Protein 1STM (pdb70)

Organism: Satellite panicum mosaic virus (NCBI:txid154834)

Nearest PDB structures (foldseek):
  5cw0-assembly1_A  TM=9.467E-01  e=2.903E-23  Panicum mosaic satellite virus
  7epp-assembly1_a  TM=4.618E-01  e=1.086E-03  Alfalfa mosaic virus (strain 425 / isolate Madison)
  7vrp-assembly1_K-4  TM=3.902E-01  e=2.555E-04  Infectious bursal disease virus
  7oln-assembly1_AAA  TM=3.756E-01  e=1.855E-03  Burkholderia cenocepacia J2315
  5xs7-assembly1_C  TM=3.895E-01  e=7.474E-03  Coxsackievirus A6

Secondary structure (DSSP, 8-state):
--PPEEEEEEEEE---TT-EEEEEGGGSHHHHHS-S--EEEEEEEEEEEESS-EEEEEEE--TT-SS-SEE---EEE-SS-EEEEE---TTS-PPBPTT--TT-EEEEEEEE-SSTTPPPPSEEEEEEEEEEEPPP-PPP-/--PPEEEEEEEEE---TT-EEEEEGGGSHHHHHS-S--EEEEEEEEEEEESS-EEEEEEE--TT-SS-SEE---EEE-SS-EEEEE---TTS-PPBPTT--TT-EEEEEEEE-SSTTPPPPSEEEEEEEEEEEPPP-PPP-/--PPEEEEEEEEE---TT-EEEEEGGGSHHHHHS-S--EEEEEEEEEEEESS-EEEEEEE--TT-SS-SEE---EEE-SS-EEEEE---TTS-PPBPTT--TT-EEEEEEEE-SSTTPPPPSEEEEEEEEEEEPPP-PPP-/--PPEEEEEEEEE---TT-EEEEEGGGSHHHHHS-S--EEEEEEEEEEEESS-EEEEEEE--TT-SS-SEE---EEE-SS-EEEEE---TTS-PPBPTT--TT-EEEEEEEE-SSTTPPPPSEEEEEEEEEEEPPP-PPP-/--PPEEEEEEEEE---TT-EEEEEGGGSHHHHHS-S--EEEEEEEEEEEESS-EEEEEEE--TT-SS-SEE---EEE-SS-EEEEE---TTS-PPBPTT--TT-EEEEEEEE-SSTTPPPPSEEEEEEEEEEEPPP-PPP-

Radius of gyration: 30.86 Å; Cα contacts (8 Å, |Δi|>4): 1910; chains: 5; bounding box: 111×91×67 Å

Sequence (705 aa):
AAATSLVYDTCYVTLTERATTSFQRQSFPTLKGMGDRAFQVVAFTIQGVSAAPLMYNARLYNPGDTDSVHATGVQLMGTVPRTVRLTPRVGQNNWFFGNTEEAETILAIDGLVSTKGANAPSNTVIVTGCFRLAPSELQSSAAATSLVYDTCYVTLTERATTSFQRQSFPTLKGMGDRAFQVVAFTIQGVSAAPLMYNARLYNPGDTDSVHATGVQLMGTVPRTVRLTPRVGQNNWFFGNTEEAETILAIDGLVSTKGANAPSNTVIVTGCFRLAPSELQSSAAATSLVYDTCYVTLTERATTSFQRQSFPTLKGMGDRAFQVVAFTIQGVSAAPLMYNARLYNPGDTDSVHATGVQLMGTVPRTVRLTPRVGQNNWFFGNTEEAETILAIDGLVSTKGANAPSNTVIVTGCFRLAPSELQSSAAATSLVYDTCYVTLTERATTSFQRQSFPTLKGMGDRAFQVVAFTIQGVSAAPLMYNARLYNPGDTDSVHATGVQLMGTVPRTVRLTPRVGQNNWFFGNTEEAETILAIDGLVSTKGANAPSNTVIVTGCFRLAPSELQSSAAATSLVYDTCYVTLTERATTSFQRQSFPTLKGMGDRAFQVVAFTIQGVSAAPLMYNARLYNPGDTDSVHATGVQLMGTVPRTVRLTPRVGQNNWFFGNTEEAETILAIDGLVSTKGANAPSNTVIVTGCFRLAPSELQSS

Solvent-accessible surface area: 32705 Å² total; per-residue (Å²): 165,65,86,83,40,97,31,144,7,56,29,79,29,40,3,69,33,147,40,80,31,56,2,44,10,77,29,0,86,55,0,111,68,37,42,34,52,23,0,17,5,38,16,1,27,0,27,2,1,1,48,27,14,1,0,6,27,0,37,0,21,11,37,62,66,143,92,29,63,49,41,28,29,28,30,3,3,2,19,38,19,89,67,28,161,4,79,13,188,143,46,31,40,86,97,2,140,9,108,7,112,71,53,33,39,0,0,2,0,27,4,38,23,24,67,210,58,34,113,24,31,68,2,4,0,5,0,34,0,11,0,86,5,21,70,48,111,156,157,110,174,164,65,87,85,40,98,32,143,7,56,28,79,30,39,3,70,32,147,41,81,30,56,2,43,9,75,29,0,86,55,0,111,66,37,42,34,53,23,0,17,5,37,16,1,29,0,27,3,1,1,46,26,14,1,0,5,27,0,37,0,21,11,35,63,66,140,93,29,62,49,41,27,30,29,30,3,2,2,19,36,20,89,66,27,159,5,78,12,186,143,47,30,41,85,99,2,140,9,109,7,112,70,52,33,37,0,0,1,0,28,4,37,23,24,68,209,58,33,116,24,31,69,2,4,0,5,0,34,0,11,0,87,6,21,70,49,114,154,156,109,174,164,66,89,84,38,98,31,142,7,56,28,81,30,40,3,70,32,146,40,79,31,54,2,43,9,76,30,0,87,56,0,112,67,37,41,35,52,24,0,17,5,37,17,1,28,0,26,3,1,1,48,27,13,1,0,6,27,0,36,1,22,11,37,62,67,142,91,30,63,49,42,27,30,29,28,3,2,2,17,37,19,89,68,26,160,4,76,13,189,143,47,30,42,85,98,2,139,8,110,7,114,69,51,34,37,0,0,2,0,26,4,38,23,25,67,210,57,33,115,23,31,67,2,4,0,6,0,33,0,10,0,85,6,21,70,48,110,154,157,109,172,164,64,87,83,40,99,32,142,7,56,28,79,30,41,4,68,32,149,41,80,30,55,2,44,10,75,29,0,85,56,0,111,68,37,42,35,53,23,0,16,5,38,17,1,28,0,27,2,2,1,48,26,14,1,0,6,26,0,36,1,22,11,37,63,66,143,92,29,62,49,41,27,29,29,29,3,3,2,16,36,19,87,66,27,161,5,78,12,188,144,48,30,40,84,96,2,137,9,108,7,113,69,52,33,37,0,0,2,0,28,4,38,24,24,68,212,57,33,114,23,32,68,2,4,0,5,0,33,0,10,0,88,5,20,68,48,112,155,155,110,173,162,66,88,83,40,97,32,143,7,56,28,80,31,39,3,69,32,147,42,80,30,54,2,43,9,75,29,0,86,56,0,111,67,37,42,35,53,23,0,16,6,37,17,1,29,0,27,3,1,1,48,26,13,1,0,5,27,0,36,0,21,12,36,63,66,142,93,30,63,49,41,27,30,30,29,3,2,2,19,36,19,88,68,28,158,5,77,13,187,142,48,31,42,84,99,2,138,8,109,7,116,69,52,34,36,0,0,2,0,28,4,37,22,25,66,211,58,33,114,23,30,67,2,4,0,5,0,34,0,10,0,87,6,21,68,50,112,156,158,109,172

Foldseek 3Di:
DWDKDKDKFKAKDWAKAADKDFCFLLRGVCSNPVAFWKKKFAKKKKKKAADDWKKKKKFFAAWPDPGGDFIQPIDIHYHDIDIDMTGDDPPSIHMDGRPPDRGTGGMMMGIHDDDPPDIGGTMMMMMMTMMIITDGPDDDD/DWDKDKDKFKAKDWAKAADKDFCFLLRGVCSNPVAFWKKKFAKKKKKKAADDWKKKKKFFAAWPDPGGDFIQPIDIHYHDIDIDMTGDDPPSIHMDGRPPDRGTGGMMMGIHDDDPPDIGGTMMMMMMTMMIITDGPDDDD/DWDKDKDKFKAKDWAKAADKDFCFLLRGVCSNPVAFWKKKFAKKKKKKAADDWKKKKKFFAAWPDPGGDFIQPIDIHYHDIDIDMTGDDPPSIHMDGRPPDRGTGGMMMGIHDDDPPDIGGTMMMMMMTMMIITDGPDDDD/DWDKDKDKFKAKDWAKAADKDFCFLLRGVCSNPVAFWKKKFAKKKKKKAADDWKKKKKFFAAWPDPGGDFIQPIDIHYHDIDIDMTGDDPPSIHMDGRPPDRGTGGMMMGIHDDDPPDIGGTMMMMMMTMMIITDGPDDDD/DWDKDKDKFKAKDWAKAADKDFCFLLRGVCSNPVAFWKKKFAKKKKKKAADDWKKKKKFFAAWPDPGGDFIQPIDIHYHDIDIDMTGDDPPSIHMDGRPPDRGTGGMMMGIHDDDPPDIGGTMMMMMMTMMIITDGPDDDD

InterPro domains:
  IPR010392 Satellite virus coat [PF06184] (5-157)
  IPR037164 Satellite virus coat domain superfamily [SSF88650] (18-156)

CATH classification: 2.60.120.220

B-factor: mean 15.79, std 9.89, range [5.7, 74.75]

Structure (mmCIF, N/CA/C/O backbone):
data_1STM
#
_entry.id   1STM
#
_cell.length_a   183.000
_cell.length_b   183.000
_cell.length_c   183.000
_cell.angle_alpha   90.00
_cell.angle_beta   90.00
_cell.angle_gamma   90.00
#
_symmetry.space_group_name_H-M   'P 42 3 2'
#
loop_
_entity.id
_entity.type
_entity.pdbx_description
1 polymer 'SATELLITE PANICUM MOSAIC VIRUS'
2 water water
#
loop_
_atom_site.group_PDB
_atom_site.id
_atom_site.type_symbol
_atom_site.label_atom_id
_atom_site.label_alt_id
_atom_site.label_comp_id
_atom_site.label_asym_id
_atom_site.label_entity_id
_atom_site.label_seq_id
_atom_site.pdbx_PDB_ins_code
_atom_site.Cartn_x
_atom_site.Cartn_y
_atom_site.Cartn_z
_atom_site.occupancy
_atom_site.B_iso_or_equiv
_atom_site.auth_seq_id
_atom_site.auth_comp_id
_atom_site.auth_asym_id
_atom_site.auth_atom_id
_atom_site.pdbx_PDB_model_num
ATOM 1 N N . ALA A 1 17 ? 20.905 51.889 13.339 1.00 44.54 17 ALA A N 1
ATOM 2 C CA . ALA A 1 17 ? 20.029 52.063 14.445 1.00 34.94 17 ALA A CA 1
ATOM 3 C C . ALA A 1 17 ? 20.431 52.907 15.645 1.00 54.45 17 ALA A C 1
ATOM 4 O O . ALA A 1 17 ? 21.522 53.404 15.755 1.00 45.67 17 ALA A O 1
ATOM 6 N N . ALA A 1 18 ? 19.436 53.015 16.510 1.00 35.79 18 ALA A N 1
ATOM 7 C CA . ALA A 1 18 ? 19.509 53.646 17.831 1.00 40.33 18 ALA A CA 1
ATOM 8 C C . ALA A 1 18 ? 19.131 52.418 18.666 1.00 43.08 18 ALA A C 1
ATOM 9 O O . ALA A 1 18 ? 18.141 51.717 18.352 1.00 49.61 18 ALA A O 1
ATOM 11 N N . ALA A 1 19 ? 19.896 52.119 19.701 1.00 42.59 19 ALA A N 1
ATOM 12 C CA . ALA A 1 19 ? 19.547 50.970 20.511 1.00 41.56 19 ALA A CA 1
ATOM 13 C C . ALA A 1 19 ? 18.754 51.553 21.681 1.00 38.82 19 ALA A C 1
ATOM 14 O O . ALA A 1 19 ? 19.158 52.588 22.264 1.00 37.13 19 ALA A O 1
ATOM 16 N N . THR A 1 20 ? 17.538 51.046 21.883 1.00 35.90 20 THR A N 1
ATOM 17 C CA . THR A 1 20 ? 16.781 51.481 23.041 1.00 31.61 20 THR A CA 1
ATOM 18 C C . THR A 1 20 ? 17.242 50.593 24.210 1.00 26.42 20 THR A C 1
ATOM 19 O O . THR A 1 20 ? 17.551 49.410 24.041 1.00 25.07 20 THR A O 1
ATOM 23 N N . SER A 1 21 ? 17.383 51.206 25.373 1.00 21.74 21 SER A N 1
ATOM 24 C CA . SER A 1 21 ? 17.821 50.527 26.578 1.00 17.92 21 SER A CA 1
ATOM 25 C C . SER A 1 21 ? 16.610 50.180 27.434 1.00 16.98 21 SER A C 1
ATOM 26 O O . SER A 1 21 ? 15.538 50.757 27.268 1.00 14.20 21 SER A O 1
ATOM 29 N N . LEU A 1 22 ? 16.784 49.237 28.349 1.00 16.48 22 LEU A N 1
ATOM 30 C CA . LEU A 1 22 ? 15.707 48.818 29.230 1.00 16.28 22 LEU A CA 1
ATOM 31 C C . LEU A 1 22 ? 16.306 48.814 30.628 1.00 15.57 22 LEU A C 1
ATOM 32 O O . LEU A 1 22 ? 17.249 48.084 30.907 1.00 16.64 22 LEU A O 1
ATOM 37 N N . VAL A 1 23 ? 15.779 49.668 31.490 1.00 13.05 23 VAL A N 1
ATOM 38 C CA . VAL A 1 23 ? 16.286 49.812 32.841 1.00 14.12 23 VAL A CA 1
ATOM 39 C C . VAL A 1 23 ? 15.208 49.602 33.894 1.00 13.14 23 VAL A C 1
ATOM 40 O O . VAL A 1 23 ? 14.067 50.005 33.709 1.00 12.18 23 VAL A O 1
ATOM 44 N N . TYR A 1 24 ? 15.578 48.938 34.984 1.00 13.25 24 TYR A N 1
ATOM 45 C CA . TYR A 1 24 ? 14.682 48.715 36.122 1.00 13.16 24 TYR A CA 1
ATOM 46 C C . TYR A 1 24 ? 15.186 49.624 37.250 1.00 12.10 24 TYR A C 1
ATOM 47 O O . TYR A 1 24 ? 16.377 49.635 37.570 1.00 13.29 24 TYR A O 1
ATOM 56 N N . ASP A 1 25 ? 14.295 50.409 37.829 1.00 11.20 25 ASP A N 1
ATOM 57 C CA . ASP A 1 25 ? 14.668 51.307 38.906 1.00 10.90 25 ASP A CA 1
ATOM 58 C C . ASP A 1 25 ? 13.708 51.079 40.057 1.00 11.59 25 ASP A C 1
ATOM 59 O O . ASP A 1 25 ? 12.510 50.894 39.830 1.00 11.73 25 ASP A O 1
ATOM 64 N N . THR A 1 26 ? 14.216 51.059 41.284 1.00 12.24 26 THR A N 1
ATOM 65 C CA . THR A 1 26 ? 13.328 50.861 42.409 1.00 13.33 26 THR A CA 1
ATOM 66 C C . THR A 1 26 ? 13.392 51.925 43.495 1.00 12.73 26 THR A C 1
ATOM 67 O O . THR A 1 26 ? 14.409 52.600 43.675 1.00 11.76 26 THR A O 1
ATOM 71 N N . CYS A 1 27 ? 12.240 52.143 44.121 1.00 11.46 27 CYS A N 1
ATOM 72 C CA . CYS A 1 27 ? 12.066 53.126 45.178 1.00 13.61 27 CYS A CA 1
ATOM 73 C C . CYS A 1 27 ? 11.099 52.487 46.179 1.00 13.42 27 CYS A C 1
ATOM 74 O O . CYS A 1 27 ? 10.334 51.603 45.806 1.00 15.36 27 CYS A O 1
ATOM 77 N N . TYR A 1 28 ? 11.149 52.888 47.444 1.00 11.70 28 TYR A N 1
ATOM 78 C CA . TYR A 1 28 ? 10.232 52.337 48.448 1.00 11.94 28 TYR A CA 1
ATOM 79 C C . TYR A 1 28 ? 9.659 53.491 49.266 1.00 12.55 28 TYR A C 1
ATOM 80 O O . TYR A 1 28 ? 10.236 54.578 49.280 1.00 13.15 28 TYR A O 1
ATOM 89 N N . VAL A 1 29 ? 8.532 53.268 49.935 1.00 11.66 29 VAL A N 1
ATOM 90 C CA . VAL A 1 29 ? 7.914 54.297 50.773 1.00 12.47 29 VAL A CA 1
ATOM 91 C C . VAL A 1 29 ? 6.992 53.677 51.805 1.00 10.26 29 VAL A C 1
ATOM 92 O O . VAL A 1 29 ? 6.653 52.501 51.725 1.00 10.05 29 VAL A O 1
ATOM 96 N N . THR A 1 30 ? 6.618 54.486 52.788 1.00 10.03 30 THR A N 1
ATOM 97 C CA . THR A 1 30 ? 5.639 54.107 53.800 1.00 10.04 30 THR A CA 1
ATOM 98 C C . THR A 1 30 ? 4.436 54.964 53.391 1.00 10.33 30 THR A C 1
ATOM 99 O O . THR A 1 30 ? 4.588 56.170 53.179 1.00 11.75 30 THR A O 1
ATOM 103 N N . LEU A 1 31 ? 3.271 54.353 53.210 1.00 8.66 31 LEU A N 1
ATOM 104 C CA . LEU A 1 31 ? 2.083 55.111 52.841 1.00 10.01 31 LEU A CA 1
ATOM 105 C C . LEU A 1 31 ? 1.451 55.772 54.068 1.00 12.12 31 LEU A C 1
ATOM 106 O O . LEU A 1 31 ? 1.559 55.261 55.191 1.00 10.32 31 LEU A O 1
ATOM 111 N N . THR A 1 32 ? 0.786 56.902 53.836 1.00 12.68 32 THR A N 1
ATOM 112 C CA . THR A 1 32 ? 0.100 57.648 54.883 1.00 15.37 32 THR A CA 1
ATOM 113 C C . THR A 1 32 ? -1.380 57.681 54.498 1.00 14.26 32 THR A C 1
ATOM 114 O O . THR A 1 32 ? -1.708 57.874 53.330 1.00 13.05 32 THR A O 1
ATOM 118 N N . GLU A 1 33 ? -2.25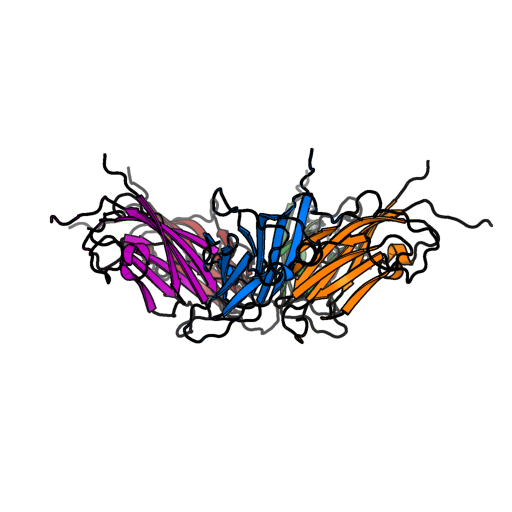3 57.551 55.496 1.00 15.87 33 GLU A N 1
ATOM 119 C CA . GLU A 1 33 ? -3.704 57.490 55.312 1.00 19.34 33 GLU A CA 1
ATOM 120 C C . GLU A 1 33 ? -4.514 58.377 54.383 1.00 22.98 33 GLU A C 1
ATOM 121 O O . GLU A 1 33 ? -5.370 57.864 53.682 1.00 35.24 33 GLU A O 1
ATOM 127 N N . ARG A 1 34 ? -4.367 59.678 54.374 1.00 21.05 34 ARG A N 1
ATOM 128 C CA . ARG A 1 34 ? -5.250 60.387 53.424 1.00 18.82 34 ARG A CA 1
ATOM 129 C C . ARG A 1 34 ? -4.346 61.223 52.583 1.00 17.32 34 ARG A C 1
ATOM 130 O O . ARG A 1 34 ? -4.563 62.419 52.409 1.00 19.16 34 ARG A O 1
ATOM 138 N N . ALA A 1 35 ? -3.312 60.583 52.068 1.00 15.86 35 ALA A N 1
ATOM 139 C CA . ALA A 1 35 ? -2.312 61.294 51.314 1.00 14.53 35 ALA A CA 1
ATOM 140 C C . ALA A 1 35 ? -1.852 60.487 50.134 1.00 13.50 35 ALA A C 1
ATOM 141 O O . ALA A 1 35 ? -2.025 59.272 50.089 1.00 13.56 35 ALA A O 1
ATOM 143 N N . THR A 1 36 ? -1.290 61.172 49.155 1.00 13.90 36 THR A N 1
ATOM 144 C CA . THR A 1 36 ? -0.770 60.473 48.010 1.00 15.10 36 THR A CA 1
ATOM 145 C C . THR A 1 36 ? 0.712 60.758 47.909 1.00 13.74 36 THR A C 1
ATOM 146 O O . THR A 1 36 ? 1.160 61.866 48.193 1.00 13.32 36 THR A O 1
ATOM 150 N N . THR A 1 37 ? 1.493 59.708 47.701 1.00 13.82 37 THR A N 1
ATOM 151 C CA . THR A 1 37 ? 2.916 59.916 47.552 1.00 14.96 37 THR A CA 1
ATOM 152 C C . THR A 1 37 ? 3.248 59.834 46.065 1.00 13.77 37 THR A C 1
ATOM 153 O O . THR A 1 37 ? 2.750 58.955 45.343 1.00 12.45 37 THR A O 1
ATOM 157 N N . SER A 1 38 ? 3.955 60.853 45.593 1.00 13.14 38 SER A N 1
ATOM 158 C CA . SER A 1 38 ? 4.353 60.955 44.197 1.00 15.39 38 SER A CA 1
ATOM 159 C C . SER A 1 38 ? 5.732 60.394 43.941 1.00 14.52 38 SER A C 1
ATOM 160 O O . SER A 1 38 ? 6.669 60.634 44.704 1.00 16.59 38 SER A O 1
ATOM 163 N N . PHE A 1 39 ? 5.826 59.584 42.897 1.00 12.38 39 PHE A N 1
ATOM 164 C CA . PHE A 1 39 ? 7.087 59.012 42.474 1.00 11.71 39 PHE A CA 1
ATOM 165 C C . PHE A 1 39 ? 7.393 59.823 41.227 1.00 12.49 39 PHE A C 1
ATOM 166 O O . PHE A 1 39 ? 6.677 59.757 40.222 1.00 13.96 39 PHE A O 1
ATOM 174 N N . GLN A 1 40 ? 8.393 60.682 41.356 1.00 11.49 40 GLN A N 1
ATOM 175 C CA . GLN A 1 40 ? 8.801 61.581 40.295 1.00 11.58 40 GLN A CA 1
ATOM 176 C C . GLN A 1 40 ? 10.022 61.045 39.571 1.00 11.10 40 GLN A C 1
ATOM 177 O O . GLN A 1 40 ? 10.561 60.007 39.944 1.00 12.02 40 GLN A O 1
ATOM 183 N N . ARG A 1 41 ? 10.455 61.746 38.532 1.00 10.43 41 ARG A N 1
ATOM 184 C CA . ARG A 1 41 ? 11.639 61.331 37.801 1.00 9.91 41 ARG A CA 1
ATOM 185 C C . ARG A 1 41 ? 12.801 61.143 38.787 1.00 11.04 41 ARG A C 1
ATOM 186 O O . ARG A 1 41 ? 13.521 60.143 38.731 1.00 11.34 41 ARG A O 1
ATOM 194 N N . GLN A 1 42 ? 12.937 62.066 39.739 1.00 11.63 42 GLN A N 1
ATOM 195 C CA . GLN A 1 42 ? 14.023 61.998 40.719 1.00 13.08 42 GLN A CA 1
ATOM 196 C C . GLN A 1 42 ? 13.927 60.872 41.741 1.00 13.00 42 GLN A C 1
ATOM 197 O O . GLN A 1 42 ? 14.903 60.595 42.441 1.00 13.56 42 GLN A O 1
ATOM 203 N N . SER A 1 43 ? 12.768 60.222 41.828 1.00 12.10 43 SER A N 1
ATOM 204 C CA . SER A 1 43 ? 12.575 59.115 42.767 1.00 12.42 43 SER A CA 1
ATOM 205 C C . SER A 1 43 ? 13.286 57.849 42.290 1.00 11.97 43 SER A C 1
ATOM 206 O O . SER A 1 43 ? 13.532 56.934 43.073 1.00 13.51 43 SER A O 1
ATOM 209 N N . PHE A 1 44 ? 13.584 57.797 40.997 1.00 12.46 44 PHE A N 1
ATOM 210 C CA . PHE A 1 44 ? 14.246 56.651 40.391 1.00 12.74 44 PHE A CA 1
ATOM 211 C C . PHE A 1 44 ? 15.689 57.054 40.092 1.00 13.04 44 PHE A C 1
ATOM 212 O O . PHE A 1 44 ? 15.943 57.854 39.200 1.00 13.65 44 PHE A O 1
ATOM 220 N N . PRO A 1 45 ? 16.652 56.444 40.803 1.00 14.17 45 PRO A N 1
ATOM 221 C CA . PRO A 1 45 ? 18.098 56.700 40.693 1.00 13.79 45 PRO A CA 1
ATOM 222 C C . PRO A 1 45 ? 18.671 56.856 39.290 1.00 12.54 45 PRO A C 1
ATOM 223 O O . PRO A 1 45 ? 19.368 57.822 39.014 1.00 13.12 45 PRO A O 1
ATOM 227 N N . THR A 1 46 ? 18.388 55.909 38.405 1.00 12.80 46 THR A N 1
ATOM 228 C CA . THR A 1 46 ? 18.911 55.980 37.049 1.00 12.86 46 THR A CA 1
ATOM 229 C C . THR A 1 46 ? 18.282 57.120 36.263 1.00 12.21 46 THR A C 1
ATOM 230 O O . THR A 1 46 ? 18.996 57.895 35.636 1.00 12.06 46 THR A O 1
ATOM 234 N N . LEU A 1 47 ? 16.958 57.246 36.306 1.00 11.58 47 LEU A N 1
ATOM 235 C CA . LEU A 1 47 ? 16.288 58.318 35.572 1.00 10.78 47 LEU A CA 1
ATOM 236 C C . LEU A 1 47 ? 16.758 59.667 36.083 1.00 11.17 47 LEU A C 1
ATOM 237 O O . LEU A 1 47 ? 16.954 60.605 35.310 1.00 11.44 47 LEU A O 1
ATOM 242 N N . LYS A 1 48 ? 16.980 59.743 37.388 1.00 11.63 48 LYS A N 1
ATOM 243 C CA . LYS A 1 48 ? 17.420 60.976 38.019 1.00 12.22 48 LYS A CA 1
ATOM 244 C C . LYS A 1 48 ? 18.748 61.511 37.484 1.00 12.31 48 LYS A C 1
ATOM 245 O O . LYS A 1 48 ? 18.866 62.702 37.204 1.00 12.60 48 LYS A O 1
ATOM 251 N N . GLY A 1 49 ? 19.740 60.640 37.328 1.00 11.26 49 GLY A N 1
ATOM 252 C CA . GLY A 1 49 ? 21.036 61.117 36.887 1.00 12.08 49 GLY A CA 1
ATOM 253 C C . GLY A 1 49 ? 21.502 60.842 35.478 1.00 11.44 49 GLY A C 1
ATOM 254 O O . GLY A 1 49 ? 22.637 61.163 35.171 1.00 13.23 49 GLY A O 1
ATOM 255 N N . MET A 1 50 ? 20.638 60.318 34.615 1.00 11.15 50 MET A N 1
ATOM 256 C CA . MET A 1 50 ? 21.029 59.962 33.247 1.00 12.17 50 MET A CA 1
ATOM 257 C C . MET A 1 50 ? 21.193 61.085 32.243 1.00 13.03 50 MET A C 1
ATOM 258 O O . MET A 1 50 ? 21.679 60.855 31.142 1.00 13.57 50 MET A O 1
ATOM 263 N N . GLY A 1 51 ? 20.749 62.282 32.590 1.00 13.17 51 GLY A N 1
ATOM 264 C CA . GLY A 1 51 ? 20.880 63.388 31.666 1.00 12.96 51 GLY A CA 1
ATOM 265 C C . GLY A 1 51 ? 19.714 63.531 30.707 1.00 13.18 51 GLY A C 1
ATOM 266 O O . GLY A 1 51 ? 18.603 63.046 30.948 1.00 12.68 51 GLY A O 1
ATOM 267 N N . ASP A 1 52 ? 20.005 64.152 29.574 1.00 12.28 52 ASP A N 1
ATOM 268 C CA . ASP A 1 52 ? 19.013 64.436 28.555 1.00 12.14 52 ASP A CA 1
ATOM 269 C C . ASP A 1 52 ? 18.712 63.239 27.652 1.00 11.66 52 ASP A C 1
ATOM 270 O O . ASP A 1 52 ? 19.291 63.117 26.575 1.00 12.51 52 ASP A O 1
ATOM 275 N N . ARG A 1 53 ? 17.884 62.313 28.132 1.00 10.89 53 ARG A N 1
ATOM 276 C CA . ARG A 1 53 ? 17.482 61.168 27.326 1.00 10.97 53 ARG A CA 1
ATOM 277 C C . ARG A 1 53 ? 16.050 60.784 27.654 1.00 10.22 53 ARG A C 1
ATOM 278 O O . ARG A 1 53 ? 15.649 60.731 28.816 1.00 10.22 53 ARG A O 1
ATOM 286 N N . ALA A 1 54 ? 15.248 60.685 26.601 1.00 9.40 54 ALA A N 1
ATOM 287 C CA . ALA A 1 54 ? 13.825 60.379 26.714 1.00 9.03 54 ALA A CA 1
ATOM 288 C C . ALA A 1 54 ? 13.562 58.986 27.255 1.00 8.38 54 ALA A C 1
ATOM 289 O O . ALA A 1 54 ? 14.378 58.083 27.087 1.00 9.70 54 ALA A O 1
ATOM 291 N N . PHE A 1 55 ? 12.412 58.803 27.891 1.00 8.47 55 PHE A N 1
ATOM 292 C CA . PHE A 1 55 ? 12.085 57.507 28.456 1.00 8.19 55 PHE A CA 1
ATOM 293 C C . PHE A 1 55 ? 10.596 57.227 28.418 1.00 8.41 55 PHE A C 1
ATOM 294 O O . PHE A 1 55 ? 9.783 58.140 28.320 1.00 9.51 55 PHE A O 1
ATOM 302 N N . GLN A 1 56 ? 10.245 55.952 28.458 1.00 8.15 56 GLN A N 1
ATOM 303 C CA . GLN A 1 56 ? 8.856 55.545 28.434 1.00 7.67 56 GLN A CA 1
ATOM 304 C C . GLN A 1 56 ? 8.627 54.501 29.508 1.00 8.67 56 GLN A C 1
ATOM 305 O O . GLN A 1 56 ? 9.497 53.670 29.762 1.00 9.46 56 GLN A O 1
ATOM 311 N N . VAL A 1 57 ? 7.464 54.539 30.143 1.00 8.43 57 VAL A N 1
ATOM 312 C CA . VAL A 1 57 ? 7.132 53.543 31.151 1.00 8.30 57 VAL A CA 1
ATOM 313 C C . VAL A 1 57 ? 6.687 52.269 30.434 1.00 8.77 57 VAL A C 1
ATOM 314 O O . VAL A 1 57 ? 5.802 52.308 29.577 1.00 10.46 57 VAL A O 1
ATOM 318 N N . VAL A 1 58 ? 7.335 51.155 30.756 1.00 8.63 58 VAL A N 1
ATOM 319 C CA . VAL A 1 58 ? 6.981 49.864 30.184 1.00 8.83 58 VAL A CA 1
ATOM 320 C C . VAL A 1 58 ? 6.029 49.136 31.154 1.00 10.05 58 VAL A C 1
ATOM 321 O O . VAL A 1 58 ? 4.975 48.656 30.750 1.00 11.00 58 VAL A O 1
ATOM 325 N N . ALA A 1 59 ? 6.378 49.103 32.438 1.00 9.43 59 ALA A N 1
ATOM 326 C CA . ALA A 1 59 ? 5.561 48.433 33.450 1.00 10.17 59 ALA A CA 1
ATOM 327 C C . ALA A 1 59 ? 6.016 48.865 34.828 1.00 10.23 59 ALA A C 1
ATOM 328 O O . ALA A 1 59 ? 7.112 49.394 34.988 1.00 11.59 59 ALA A O 1
ATOM 330 N N . PHE A 1 60 ? 5.152 48.667 35.813 1.00 11.38 60 PHE A N 1
ATOM 331 C CA . PHE A 1 60 ? 5.471 48.944 37.206 1.00 11.49 60 PHE A CA 1
ATOM 332 C C . PHE A 1 60 ? 5.063 47.705 37.984 1.00 12.80 60 PHE A C 1
ATOM 333 O O . PHE A 1 60 ? 4.074 47.059 37.655 1.00 13.08 60 PHE A O 1
ATOM 341 N N . THR A 1 61 ? 5.885 47.324 38.946 1.00 12.58 61 THR A N 1
ATOM 342 C CA . THR A 1 61 ? 5.595 46.204 39.814 1.00 14.56 61 THR A CA 1
ATOM 343 C C . THR A 1 61 ? 5.511 46.862 41.191 1.00 14.07 61 THR A C 1
ATOM 344 O O . THR A 1 61 ? 6.409 47.621 41.572 1.00 14.28 61 THR A O 1
ATOM 348 N N . ILE A 1 62 ? 4.384 46.680 41.872 1.00 12.53 62 ILE A N 1
ATOM 349 C CA . ILE A 1 62 ? 4.187 47.257 43.195 1.00 12.42 62 ILE A CA 1
ATOM 350 C C . ILE A 1 62 ? 4.053 46.120 44.193 1.00 13.39 62 ILE A C 1
ATOM 351 O O . ILE A 1 62 ? 3.250 45.211 44.008 1.00 13.41 62 ILE A O 1
ATOM 356 N N . GLN A 1 63 ? 4.853 46.173 45.245 1.00 12.79 63 GLN A N 1
ATOM 357 C CA . GLN A 1 63 ? 4.857 45.143 46.265 1.00 15.02 63 GLN A CA 1
ATOM 358 C C . GLN A 1 63 ? 4.608 45.800 47.612 1.00 12.45 63 GLN A C 1
ATOM 359 O O . GLN A 1 63 ? 5.296 46.750 47.960 1.00 11.87 63 GLN A O 1
ATOM 365 N N . GLY A 1 64 ? 3.640 45.302 48.375 1.00 10.81 64 GLY A N 1
ATOM 366 C CA . GLY A 1 64 ? 3.364 45.911 49.663 1.00 9.45 64 GLY A CA 1
ATOM 367 C C . GLY A 1 64 ? 3.024 44.943 50.777 1.00 9.60 64 GLY A C 1
ATOM 368 O O . GLY A 1 64 ? 2.607 43.810 50.502 1.00 8.97 64 GLY A O 1
ATOM 369 N N . VAL A 1 65 ? 3.312 45.353 52.016 1.00 9.72 65 VAL A N 1
ATOM 370 C CA . VAL A 1 65 ? 2.996 44.584 53.226 1.00 10.44 65 VAL A CA 1
ATOM 371 C C . VAL A 1 65 ? 2.503 45.623 54.210 1.00 10.39 65 VAL A C 1
ATOM 372 O O . VAL A 1 65 ? 2.988 46.754 54.208 1.00 10.33 65 VAL A O 1
ATOM 376 N N . SER A 1 66 ? 1.663 45.193 55.142 1.00 9.31 66 SER A N 1
ATOM 377 C CA . SER A 1 66 ? 1.114 46.080 56.148 1.00 10.77 66 SER A CA 1
ATOM 378 C C . SER A 1 66 ? 0.960 45.292 57.445 1.00 11.10 66 SER A C 1
ATOM 379 O O . SER A 1 66 ? 0.776 44.085 57.406 1.00 12.59 66 SER A O 1
ATOM 382 N N . ALA A 1 67 ? 1.043 45.969 58.586 1.00 10.05 67 ALA A N 1
ATOM 383 C CA . ALA A 1 67 ? 0.888 45.306 59.873 1.00 9.43 67 ALA A CA 1
ATOM 384 C C . ALA A 1 67 ? -0.586 45.067 60.195 1.00 10.45 67 ALA A C 1
ATOM 385 O O . ALA A 1 67 ? -0.916 44.255 61.053 1.00 11.06 67 ALA A O 1
ATOM 387 N N . ALA A 1 68 ? -1.472 45.778 59.506 1.00 10.44 68 ALA A N 1
ATOM 388 C CA . ALA A 1 68 ? -2.911 45.652 59.725 1.00 11.20 68 ALA A CA 1
ATOM 389 C C . ALA A 1 68 ? -3.597 46.099 58.430 1.00 10.21 68 ALA A C 1
ATOM 390 O O . ALA A 1 68 ? -2.941 46.655 57.560 1.00 11.17 68 ALA A O 1
ATOM 392 N N . PRO A 1 69 ? -4.915 45.875 58.287 1.00 10.37 69 PRO A N 1
ATOM 393 C CA . PRO A 1 69 ? -5.612 46.275 57.056 1.00 9.71 69 PRO A CA 1
ATOM 394 C C . PRO A 1 69 ? -5.333 47.698 56.544 1.00 10.30 69 PRO A C 1
ATOM 395 O O . PRO A 1 69 ? -5.435 48.676 57.288 1.00 10.93 69 PRO A O 1
ATOM 399 N N . LEU A 1 70 ? -4.987 47.799 55.263 1.00 8.86 70 LEU A N 1
ATOM 400 C CA . LEU A 1 70 ? -4.697 49.078 54.619 1.00 9.07 70 LEU A CA 1
ATOM 401 C C . LEU A 1 70 ? -4.906 48.877 53.122 1.00 8.96 70 LEU A C 1
ATOM 402 O O . LEU A 1 70 ? -4.838 47.749 52.637 1.00 9.88 70 LEU A O 1
ATOM 407 N N . MET A 1 71 ? -5.212 49.954 52.407 1.00 9.22 71 MET A N 1
ATOM 408 C CA . MET A 1 71 ? -5.416 49.887 50.965 1.00 9.08 71 MET A CA 1
ATOM 409 C C . MET A 1 71 ? -4.546 50.926 50.275 1.00 9.35 71 MET A C 1
ATOM 410 O O . MET A 1 71 ? -4.094 51.892 50.895 1.00 8.79 71 MET A O 1
ATOM 415 N N . TYR A 1 72 ? -4.298 50.717 48.992 1.00 9.12 72 TYR A N 1
ATOM 416 C CA . TYR A 1 72 ? -3.566 51.689 48.202 1.00 8.55 72 TYR A CA 1
ATOM 417 C C . TYR A 1 72 ? -4.128 51.632 46.797 1.00 8.69 72 TYR A C 1
ATOM 418 O O . TYR A 1 72 ? -4.848 50.696 46.449 1.00 9.32 72 TYR A O 1
ATOM 427 N N . ASN A 1 73 ? -3.865 52.673 46.021 1.00 8.51 73 ASN A N 1
ATOM 428 C CA . ASN A 1 73 ? -4.267 52.707 44.623 1.00 8.35 73 ASN A CA 1
ATOM 429 C C . ASN A 1 73 ? -3.073 53.335 43.914 1.00 8.29 73 ASN A C 1
ATOM 430 O O . ASN A 1 73 ? -2.656 54.435 44.280 1.00 9.06 73 ASN A O 1
ATOM 435 N N . ALA A 1 74 ? -2.447 52.593 43.001 1.00 9.00 74 ALA A N 1
ATOM 436 C CA . ALA A 1 74 ? -1.287 53.099 42.257 1.00 8.32 74 ALA A CA 1
ATOM 437 C C . ALA A 1 74 ? -1.789 53.624 40.913 1.00 8.89 74 ALA A C 1
ATOM 438 O O . ALA A 1 74 ? -2.431 52.900 40.150 1.00 10.20 74 ALA A O 1
ATOM 440 N N . ARG A 1 75 ? -1.469 54.877 40.623 1.00 8.49 75 ARG A N 1
ATOM 441 C CA . ARG A 1 75 ? -1.955 55.558 39.434 1.00 9.01 75 ARG A CA 1
ATOM 442 C C . ARG A 1 75 ? -0.819 56.073 38.543 1.00 9.07 75 ARG A C 1
ATOM 443 O O . ARG A 1 75 ? 0.079 56.776 39.010 1.00 9.84 75 ARG A O 1
ATOM 451 N N . LEU A 1 76 ? -0.894 55.746 37.255 1.00 9.11 76 LEU A N 1
ATOM 452 C CA . LEU A 1 76 ? 0.116 56.107 36.265 1.00 9.45 76 LEU A CA 1
ATOM 453 C C . LEU A 1 76 ? -0.239 57.397 35.529 1.00 9.33 76 LEU A C 1
ATOM 454 O O . LEU A 1 76 ? -1.395 57.609 35.173 1.00 9.75 76 LEU A O 1
ATOM 459 N N . TYR A 1 77 ? 0.770 58.213 35.237 1.00 8.90 77 TYR A N 1
ATOM 460 C CA . TYR A 1 77 ? 0.586 59.479 34.531 1.00 9.00 77 TYR A CA 1
ATOM 461 C C . TYR A 1 77 ? 1.280 59.548 33.177 1.00 9.63 77 TYR A C 1
ATOM 462 O O . TYR A 1 77 ? 2.341 58.958 32.973 1.00 11.39 77 TYR A O 1
ATOM 471 N N . ASN A 1 78 ? 0.674 60.285 32.252 1.00 9.01 78 ASN A N 1
ATOM 472 C CA . ASN A 1 78 ? 1.301 60.554 30.959 1.00 9.53 78 ASN A CA 1
ATOM 473 C C . ASN A 1 78 ? 2.051 61.857 31.264 1.00 9.53 78 ASN A C 1
ATOM 474 O O . ASN A 1 78 ? 1.712 62.553 32.230 1.00 9.94 78 ASN A O 1
ATOM 479 N N . PRO A 1 79 ? 3.063 62.218 30.456 1.00 10.82 79 PRO A N 1
ATOM 480 C CA . PRO A 1 79 ? 3.792 63.459 30.735 1.00 11.20 79 PRO A CA 1
ATOM 481 C C . PRO A 1 79 ? 2.964 64.741 30.712 1.00 13.10 79 PRO A C 1
ATOM 482 O O . PRO A 1 79 ? 2.123 64.938 29.838 1.00 14.64 79 PRO A O 1
ATOM 486 N N . GLY A 1 80 ? 3.150 65.560 31.742 1.00 13.05 80 GLY A N 1
ATOM 487 C CA . GLY A 1 80 ? 2.455 66.830 31.842 1.00 14.57 80 GLY A CA 1
ATOM 488 C C . GLY A 1 80 ? 1.027 66.843 32.352 1.00 15.25 80 GLY A C 1
ATOM 489 O O . GLY A 1 80 ? 0.492 67.921 32.605 1.00 16.39 80 GLY A O 1
ATOM 490 N N . ASP A 1 81 ? 0.416 65.675 32.537 1.00 13.01 81 ASP A N 1
ATOM 491 C CA . ASP A 1 81 ? -0.969 65.603 33.007 1.00 11.80 81 ASP A CA 1
ATOM 492 C C . ASP A 1 81 ? -1.123 65.920 34.485 1.00 12.14 81 ASP A C 1
ATOM 493 O O . ASP A 1 81 ? -0.237 65.634 35.290 1.00 13.10 81 ASP A O 1
ATOM 498 N N . THR A 1 82 ? -2.276 66.473 34.842 1.00 13.06 82 THR A N 1
ATOM 499 C CA . THR A 1 82 ? -2.556 66.834 36.226 1.00 14.67 82 THR A CA 1
ATOM 500 C C . THR A 1 82 ? -3.308 65.742 36.992 1.00 13.88 82 THR A C 1
ATOM 501 O O . THR A 1 82 ? -3.566 65.877 38.185 1.00 14.60 82 THR A O 1
ATOM 505 N N . ASP A 1 83 ? -3.674 64.668 36.298 1.00 11.10 83 ASP A N 1
ATOM 506 C CA . ASP A 1 83 ? -4.343 63.535 36.924 1.00 10.65 83 ASP A CA 1
ATOM 507 C C . ASP A 1 83 ? -3.895 62.320 36.115 1.00 9.54 83 ASP A C 1
ATOM 508 O O . ASP A 1 83 ? -3.362 62.468 35.016 1.00 10.52 83 ASP A O 1
ATOM 513 N N . SER A 1 84 ? -4.093 61.133 36.668 1.00 9.95 84 SER A N 1
ATOM 514 C CA . SER A 1 84 ? -3.668 59.889 36.048 1.00 8.48 84 SER A CA 1
ATOM 515 C C . SER A 1 84 ? -4.586 59.321 34.971 1.00 8.59 84 SER A C 1
ATOM 516 O O . SER A 1 84 ? -5.786 59.593 34.955 1.00 9.11 84 SER A O 1
ATOM 519 N N . VAL A 1 85 ? -4.014 58.484 34.106 1.00 8.90 85 VAL A N 1
ATOM 520 C CA . VAL A 1 85 ? -4.756 57.836 33.030 1.00 9.01 85 VAL A CA 1
ATOM 521 C C . VAL A 1 85 ? -4.882 56.324 33.219 1.00 9.74 85 VAL A C 1
ATOM 522 O O . VAL A 1 85 ? -5.589 55.655 32.472 1.00 10.46 85 VAL A O 1
ATOM 526 N N . HIS A 1 86 ? -4.176 55.778 34.199 1.00 9.35 86 HIS A N 1
ATOM 527 C CA . HIS A 1 86 ? -4.240 54.353 34.463 1.00 9.43 86 HIS A CA 1
ATOM 528 C C . HIS A 1 86 ? -4.105 54.123 35.960 1.00 10.73 86 HIS A C 1
ATOM 529 O O . HIS A 1 86 ? -3.533 54.947 36.660 1.00 10.38 86 HIS A O 1
ATOM 536 N N . ALA A 1 87 ? -4.627 53.007 36.448 1.00 9.48 87 ALA A N 1
ATOM 537 C CA . ALA A 1 87 ? -4.554 52.713 37.871 1.00 10.60 87 ALA A CA 1
ATOM 538 C C . ALA A 1 87 ? -4.706 51.230 38.123 1.00 11.38 87 ALA A C 1
ATOM 539 O O . ALA A 1 87 ? -5.238 50.496 37.285 1.00 11.34 87 ALA A O 1
ATOM 541 N N . THR A 1 88 ? -4.225 50.786 39.274 1.00 10.59 88 THR A N 1
ATOM 542 C CA . THR A 1 88 ? -4.359 49.397 39.657 1.00 10.16 88 THR A CA 1
ATOM 543 C C . THR A 1 88 ? -5.773 49.172 40.198 1.00 11.07 88 THR A C 1
ATOM 544 O O . THR A 1 88 ? -6.293 48.062 40.136 1.00 12.63 88 THR A O 1
ATOM 548 N N . GLY A 1 89 ? -6.405 50.246 40.669 1.00 10.57 89 GLY A N 1
ATOM 549 C CA . GLY A 1 89 ? -7.696 50.129 41.322 1.00 9.90 89 GLY A CA 1
ATOM 550 C C . GLY A 1 89 ? -7.297 49.893 42.784 1.00 10.41 89 GLY A C 1
ATOM 551 O O . GLY A 1 89 ? -6.158 49.494 43.042 1.00 10.88 89 GLY A O 1
ATOM 552 N N . VAL A 1 90 ? -8.177 50.137 43.749 1.00 10.59 90 VAL A N 1
ATOM 553 C CA . VAL A 1 90 ? -7.796 49.926 45.149 1.00 11.06 90 VAL A CA 1
ATOM 554 C C . VAL A 1 90 ? -7.371 48.490 45.419 1.00 10.17 90 VAL A C 1
ATOM 555 O O . VAL A 1 90 ? -8.007 47.550 44.955 1.00 10.68 90 VAL A O 1
ATOM 559 N N . GLN A 1 91 ? -6.279 48.342 46.161 1.00 9.60 91 GLN A N 1
ATOM 560 C CA . GLN A 1 91 ? -5.708 47.046 46.507 1.00 9.41 91 GLN A CA 1
ATOM 561 C C . GLN A 1 91 ? -5.608 46.918 48.022 1.00 9.31 91 GLN A C 1
ATOM 562 O O . GLN A 1 91 ? -5.310 47.894 48.705 1.00 10.42 91 GLN A O 1
ATOM 568 N N . LEU A 1 92 ? -5.855 45.721 48.540 1.00 8.96 92 LEU A N 1
ATOM 569 C CA . LEU A 1 92 ? -5.766 45.457 49.972 1.00 10.76 92 LEU A CA 1
ATOM 570 C C . LEU A 1 92 ? -4.360 45.002 50.321 1.00 11.72 92 LEU A C 1
ATOM 571 O O . LEU A 1 92 ? -3.695 44.337 49.521 1.00 13.02 92 LEU A O 1
ATOM 576 N N . MET A 1 93 ? -3.912 45.339 51.522 1.00 10.15 93 MET A N 1
ATOM 577 C CA . MET A 1 93 ? -2.594 44.927 51.983 1.00 10.66 93 MET A CA 1
ATOM 578 C C . MET A 1 93 ? -2.771 44.067 53.231 1.00 10.49 93 MET A C 1
ATOM 579 O O . MET A 1 93 ? -3.641 44.337 54.065 1.00 12.68 93 MET A O 1
ATOM 584 N N . GLY A 1 94 ? -1.968 43.018 53.330 1.00 10.59 94 GLY A N 1
ATOM 585 C CA . GLY A 1 94 ? -2.016 42.131 54.475 1.00 10.04 94 GLY A CA 1
ATOM 586 C C . GLY A 1 94 ? -0.627 42.000 55.065 1.00 9.21 94 GLY A C 1
ATOM 587 O O . GLY A 1 94 ? 0.291 42.704 54.650 1.00 9.16 94 GLY A O 1
ATOM 588 N N . THR A 1 95 ? -0.443 41.034 55.955 1.00 9.02 95 THR A N 1
ATOM 589 C CA . THR A 1 95 ? 0.834 40.846 56.637 1.00 9.32 95 THR A CA 1
ATOM 590 C C . THR A 1 95 ? 1.913 40.065 55.882 1.00 10.17 95 THR A C 1
ATOM 591 O O . THR A 1 95 ? 2.993 39.820 56.416 1.00 10.99 95 THR A O 1
ATOM 595 N N . VAL A 1 96 ? 1.624 39.687 54.643 1.00 9.55 96 VAL A N 1
ATOM 596 C CA . VAL A 1 96 ? 2.563 38.952 53.800 1.00 10.75 96 VAL A CA 1
ATOM 597 C C . VAL A 1 96 ? 2.682 39.786 52.519 1.00 10.38 96 VAL A C 1
ATOM 598 O O . VAL A 1 96 ? 1.689 40.345 52.054 1.00 11.32 96 VAL A O 1
ATOM 602 N N . PRO A 1 97 ? 3.899 39.936 51.966 1.00 11.67 97 PRO A N 1
ATOM 603 C CA . PRO A 1 97 ? 4.081 40.724 50.741 1.00 12.68 97 PRO A CA 1
ATOM 604 C C . PRO A 1 97 ? 3.231 40.213 49.584 1.00 13.32 97 PRO A C 1
ATOM 605 O O . PRO A 1 97 ? 3.110 39.007 49.365 1.00 13.84 97 PRO A O 1
ATOM 609 N N . ARG A 1 98 ? 2.672 41.140 48.825 1.00 12.86 98 ARG A N 1
ATOM 610 C CA . ARG A 1 98 ? 1.846 40.791 47.693 1.00 15.04 98 ARG A CA 1
ATOM 611 C C . ARG A 1 98 ? 2.236 41.713 46.537 1.00 13.50 98 ARG A C 1
ATOM 612 O O . ARG A 1 98 ? 2.446 42.909 46.733 1.00 11.12 98 ARG A O 1
ATOM 620 N N . THR A 1 99 ? 2.335 41.146 45.339 1.00 13.11 99 THR A N 1
ATOM 621 C CA . THR A 1 99 ? 2.756 41.886 44.151 1.00 14.20 99 THR A CA 1
ATOM 622 C C . THR A 1 99 ? 1.645 42.123 43.138 1.00 13.95 99 THR A C 1
ATOM 623 O O . THR A 1 99 ? 0.879 41.218 42.831 1.00 14.24 99 THR A O 1
ATOM 627 N N . VAL A 1 100 ? 1.575 43.349 42.626 1.00 13.06 100 VAL A N 1
ATOM 628 C CA . VAL A 1 100 ? 0.599 43.753 41.618 1.00 13.71 100 VAL A CA 1
ATOM 629 C C . VAL A 1 100 ? 1.404 44.383 40.477 1.00 13.91 100 VAL A C 1
ATOM 630 O O . VAL A 1 100 ? 2.400 45.063 40.716 1.00 13.95 100 VAL A O 1
ATOM 634 N N . ARG A 1 101 ? 1.011 44.117 39.239 1.00 14.40 101 ARG A N 1
ATOM 635 C CA . ARG A 1 101 ? 1.706 44.680 38.088 1.00 17.55 101 ARG A CA 1
ATOM 636 C C . ARG A 1 101 ? 0.782 45.686 37.402 1.00 16.27 101 ARG A C 1
ATOM 637 O O . ARG A 1 101 ? -0.417 45.448 37.296 1.00 17.20 101 ARG A O 1
ATOM 645 N N . LEU A 1 102 ? 1.327 46.837 37.020 1.00 13.51 102 LEU A N 1
ATOM 646 C CA . LEU A 1 102 ? 0.573 47.884 36.331 1.00 13.19 102 LEU A CA 1
ATOM 647 C C . LEU A 1 102 ? 1.243 48.088 34.968 1.00 12.79 102 LEU A C 1
ATOM 648 O O . LEU A 1 102 ? 2.387 48.549 34.889 1.00 13.62 102 LEU A O 1
ATOM 653 N N . THR A 1 103 ? 0.551 47.697 33.903 1.00 12.24 103 THR A N 1
ATOM 654 C CA . THR A 1 103 ? 1.091 47.815 32.550 1.00 13.72 103 THR A CA 1
ATOM 655 C C . THR A 1 103 ? 0.220 48.726 31.698 1.00 12.49 103 THR A C 1
ATOM 656 O O . THR A 1 103 ? -0.971 48.465 31.520 1.00 12.80 103 THR A O 1
ATOM 660 N N . PRO A 1 104 ? 0.784 49.836 31.208 1.00 12.49 104 PRO A N 1
ATOM 661 C CA . PRO A 1 104 ? -0.021 50.739 30.379 1.00 12.49 104 PRO A CA 1
ATOM 662 C C . PRO A 1 104 ? -0.301 50.172 28.999 1.00 13.27 104 PRO A C 1
ATOM 663 O O . PRO A 1 104 ? 0.449 49.342 28.491 1.00 13.06 104 PRO A O 1
ATOM 667 N N . ARG A 1 105 ? -1.432 50.552 28.426 1.00 14.72 105 ARG A N 1
ATOM 668 C CA . ARG A 1 105 ? -1.735 50.121 27.077 1.00 16.75 105 ARG A CA 1
ATOM 669 C C . ARG A 1 105 ? -1.590 51.381 26.215 1.00 14.66 105 ARG A C 1
ATOM 670 O O . ARG A 1 105 ? -1.245 52.450 26.732 1.00 11.89 105 ARG A O 1
ATOM 678 N N . VAL A 1 106 ? -1.791 51.261 24.908 1.00 12.71 106 VAL A N 1
ATOM 679 C CA . VAL A 1 106 ? -1.664 52.396 23.993 1.00 12.10 106 VAL A CA 1
ATOM 680 C C . VAL A 1 106 ? -2.429 53.623 24.490 1.00 10.76 106 VAL A C 1
ATOM 681 O O . VAL A 1 106 ? -3.607 53.518 24.827 1.00 10.69 106 VAL A O 1
ATOM 685 N N . GLY A 1 107 ? -1.762 54.773 24.554 1.00 8.68 107 GLY A N 1
ATOM 686 C CA . GLY A 1 107 ? -2.435 55.977 25.013 1.00 8.92 107 GLY A CA 1
ATOM 687 C C . GLY A 1 107 ? -2.192 56.364 26.463 1.00 8.45 107 GLY A C 1
ATOM 688 O O . GLY A 1 107 ? -2.532 57.470 26.858 1.00 9.40 107 GLY A O 1
ATOM 689 N N . GLN A 1 108 ? -1.651 55.444 27.262 1.00 8.11 108 GLN A N 1
ATOM 690 C CA . GLN A 1 108 ? -1.328 55.687 28.677 1.00 9.71 108 GLN A CA 1
ATOM 691 C C . GLN A 1 108 ? 0.190 55.582 28.763 1.00 10.26 108 GLN A C 1
ATOM 692 O O . GLN A 1 108 ? 0.782 55.674 29.830 1.00 11.75 108 GLN A O 1
ATOM 698 N N . ASN A 1 109 ? 0.760 55.578 27.569 1.00 10.97 109 ASN A N 1
ATOM 699 C CA . ASN A 1 109 ? 2.141 55.317 27.212 1.00 15.60 109 ASN A CA 1
ATOM 700 C C . ASN A 1 109 ? 3.046 56.398 26.624 1.00 12.06 109 ASN A C 1
ATOM 701 O O . ASN A 1 109 ? 4.087 56.048 26.069 1.00 11.74 109 ASN A O 1
ATOM 706 N N . ASN A 1 110 ? 2.632 57.657 26.598 1.00 11.55 110 ASN A N 1
ATOM 707 C CA . ASN A 1 110 ? 3.457 58.675 25.955 1.00 10.59 110 ASN A CA 1
ATOM 708 C C . ASN A 1 110 ? 4.849 58.809 26.544 1.00 9.90 110 ASN A C 1
ATOM 709 O O . ASN A 1 110 ? 5.037 58.674 27.747 1.00 10.32 110 ASN A O 1
ATOM 714 N N . TRP A 1 111 ? 5.828 59.027 25.676 1.00 8.99 111 TRP A N 1
ATOM 715 C CA . TRP A 1 111 ? 7.215 59.174 26.096 1.00 8.53 111 TRP A CA 1
ATOM 716 C C . TRP A 1 111 ? 7.470 60.495 26.791 1.00 8.07 111 TRP A C 1
ATOM 717 O O . TRP A 1 111 ? 6.903 61.524 26.418 1.00 8.90 111 TRP A O 1
ATOM 728 N N . PHE A 1 112 ? 8.313 60.452 27.814 1.00 7.47 112 PHE A N 1
ATOM 729 C CA . PHE A 1 112 ? 8.724 61.636 28.564 1.00 8.47 112 PHE A CA 1
ATOM 730 C C . PHE A 1 112 ? 9.975 62.148 27.830 1.00 9.06 112 PHE A C 1
ATOM 731 O O . PHE A 1 112 ? 10.897 61.371 27.585 1.00 10.51 112 PHE A O 1
ATOM 739 N N . PHE A 1 113 ? 10.010 63.422 27.442 1.00 9.43 113 PHE A N 1
ATOM 740 C CA . PHE A 1 113 ? 11.193 63.927 26.739 1.00 10.14 113 PHE A CA 1
ATOM 741 C C . PHE A 1 113 ? 12.445 63.967 27.628 1.00 10.76 113 PHE A C 1
ATOM 742 O O . PHE A 1 113 ? 12.348 63.976 28.851 1.00 11.18 113 PHE A O 1
ATOM 750 N N . GLY A 1 114 ? 13.621 63.976 27.012 1.00 9.62 114 GLY A N 1
ATOM 751 C CA . GLY A 1 114 ? 14.863 63.944 27.775 1.00 11.08 114 GLY A CA 1
ATOM 752 C C . GLY A 1 114 ? 15.034 64.931 28.907 1.00 10.95 114 GLY A C 1
ATOM 753 O O . GLY A 1 114 ? 15.635 64.621 29.929 1.00 12.93 114 GLY A O 1
ATOM 754 N N . ASN A 1 115 ? 14.531 66.138 28.693 1.00 12.92 115 ASN A N 1
ATOM 755 C CA . ASN A 1 115 ? 14.602 67.217 29.663 1.00 16.20 115 ASN A CA 1
ATOM 756 C C . ASN A 1 115 ? 13.491 67.238 30.681 1.00 15.83 115 ASN A C 1
ATOM 757 O O . ASN A 1 115 ? 13.330 68.278 31.325 1.00 16.70 115 ASN A O 1
ATOM 762 N N . THR A 1 116 ? 12.681 66.182 30.816 1.00 14.20 116 THR A N 1
ATOM 763 C CA . THR A 1 116 ? 11.596 66.293 31.791 1.00 14.15 116 THR A CA 1
ATOM 764 C C . THR A 1 116 ? 12.159 66.658 33.152 1.00 13.65 116 THR A C 1
ATOM 765 O O . THR A 1 116 ? 13.235 66.191 33.539 1.00 11.85 116 THR A O 1
ATOM 769 N N . GLU A 1 117 ? 11.493 67.603 33.806 1.00 15.08 117 GLU A N 1
ATOM 770 C CA . GLU A 1 117 ? 11.931 68.086 35.101 1.00 18.30 117 GLU A CA 1
ATOM 771 C C . GLU A 1 117 ? 12.008 66.962 36.127 1.00 15.67 117 GLU A C 1
ATOM 772 O O . GLU A 1 117 ? 11.234 66.004 36.081 1.00 12.21 117 GLU A O 1
ATOM 778 N N . GLU A 1 118 ? 12.975 67.069 37.030 1.00 13.08 118 GLU A N 1
ATOM 779 C CA . GLU A 1 118 ? 13.176 66.064 38.066 1.00 13.46 118 GLU A CA 1
ATOM 780 C C . GLU A 1 118 ? 11.936 65.849 38.931 1.00 13.37 118 GLU A C 1
ATOM 781 O O . GLU A 1 118 ? 11.713 64.740 39.421 1.00 14.24 118 GLU A O 1
ATOM 787 N N . ALA A 1 119 ? 11.130 66.897 39.104 1.00 12.85 119 ALA A N 1
ATOM 788 C CA . ALA A 1 119 ? 9.926 66.820 39.931 1.00 14.50 119 ALA A CA 1
ATOM 789 C C . ALA A 1 119 ? 8.653 66.363 39.211 1.00 15.20 119 ALA A C 1
ATOM 790 O O . ALA A 1 119 ? 7.572 66.375 39.797 1.00 16.46 119 ALA A O 1
ATOM 792 N N . GLU A 1 120 ? 8.778 65.968 37.947 1.00 14.52 120 GLU A N 1
ATOM 793 C CA . GLU A 1 120 ? 7.641 65.505 37.159 1.00 13.94 120 GLU A CA 1
ATOM 794 C C . GLU A 1 120 ? 7.108 64.179 37.714 1.00 12.38 120 GLU A C 1
ATOM 795 O O . GLU A 1 120 ? 7.873 63.234 37.916 1.00 12.42 120 GLU A O 1
ATOM 801 N N . THR A 1 121 ? 5.801 64.112 37.946 1.00 11.85 121 THR A N 1
ATOM 802 C CA . THR A 1 121 ? 5.162 62.904 38.467 1.00 12.97 121 THR A CA 1
ATOM 803 C C . THR A 1 121 ? 5.004 61.810 37.405 1.00 12.34 121 THR A C 1
ATOM 804 O O . THR A 1 121 ? 4.532 62.068 36.302 1.00 12.83 121 THR A O 1
ATOM 808 N N . ILE A 1 122 ? 5.403 60.591 37.753 1.00 10.58 122 ILE A N 1
ATOM 809 C CA . ILE A 1 122 ? 5.275 59.451 36.855 1.00 9.55 122 ILE A CA 1
ATOM 810 C C . ILE A 1 122 ? 4.208 58.513 37.421 1.00 10.04 122 ILE A C 1
ATOM 811 O O . ILE A 1 122 ? 3.299 58.096 36.712 1.00 10.01 122 ILE A O 1
ATOM 816 N N . LEU A 1 123 ? 4.297 58.217 38.714 1.00 10.12 123 LEU A N 1
ATOM 817 C CA . LEU A 1 123 ? 3.344 57.330 39.368 1.00 10.61 123 LEU A CA 1
ATOM 818 C C . LEU A 1 123 ? 2.981 57.932 40.716 1.00 10.72 123 LEU A C 1
ATOM 819 O O . LEU A 1 123 ? 3.825 58.527 41.375 1.00 12.48 123 LEU A O 1
ATOM 824 N N . ALA A 1 124 ? 1.719 57.831 41.104 1.00 9.82 124 ALA A N 1
ATOM 825 C CA . ALA A 1 124 ? 1.287 58.342 42.398 1.00 9.72 124 ALA A CA 1
ATOM 826 C C . ALA A 1 124 ? 0.581 57.203 43.116 1.00 10.31 124 ALA A C 1
ATOM 827 O O . ALA A 1 124 ? -0.113 56.415 42.478 1.00 11.87 124 ALA A O 1
ATOM 829 N N . ILE A 1 125 ? 0.812 57.056 44.414 1.00 9.11 125 ILE A N 1
ATOM 830 C CA . ILE A 1 125 ? 0.141 56.005 45.162 1.00 8.78 125 ILE A CA 1
ATOM 831 C C . ILE A 1 125 ? -0.630 56.629 46.316 1.00 9.11 125 ILE A C 1
ATOM 832 O O . ILE A 1 125 ? -0.060 57.347 47.135 1.00 9.70 125 ILE A O 1
ATOM 837 N N . ASP A 1 126 ? -1.938 56.413 46.332 1.00 8.83 126 ASP A N 1
ATOM 838 C CA . ASP A 1 126 ? -2.796 56.936 47.390 1.00 9.75 126 ASP A CA 1
ATOM 839 C C . ASP A 1 126 ? -2.865 55.932 48.530 1.00 9.59 126 ASP A C 1
ATOM 840 O O . ASP A 1 126 ? -2.933 54.725 48.285 1.00 10.13 126 ASP A O 1
ATOM 845 N N . GLY A 1 127 ? -2.844 56.426 49.765 1.00 8.62 127 GLY A N 1
ATOM 846 C CA . GLY A 1 127 ? -2.969 55.554 50.922 1.00 7.64 127 GLY A CA 1
ATOM 847 C C . GLY A 1 127 ? -4.417 55.694 51.367 1.00 9.09 127 GLY A C 1
ATOM 848 O O . GLY A 1 127 ? -4.897 56.814 51.507 1.00 9.50 127 GLY A O 1
ATOM 849 N N . LEU A 1 128 ? -5.136 54.587 51.541 1.00 9.60 128 LEU A N 1
ATOM 850 C CA . LEU A 1 128 ? -6.540 54.649 51.948 1.00 10.23 128 LEU A CA 1
ATOM 851 C C . LEU A 1 128 ? -6.864 53.745 53.125 1.00 9.96 128 LEU A C 1
ATOM 852 O O . LEU A 1 128 ? -6.343 52.635 53.226 1.00 10.70 128 LEU A O 1
ATOM 857 N N . VAL A 1 129 ? -7.742 54.221 54.002 1.00 10.28 129 VAL A N 1
ATOM 858 C CA . VAL A 1 129 ? -8.214 53.435 55.141 1.00 9.79 129 VAL A CA 1
ATOM 859 C C . VAL A 1 129 ? -9.735 53.391 54.997 1.00 10.08 129 VAL A C 1
ATOM 860 O O . VAL A 1 129 ? -10.323 54.278 54.374 1.00 11.56 129 VAL A O 1
ATOM 864 N N . SER A 1 130 ? -10.367 52.345 55.518 1.00 9.97 130 SER A N 1
ATOM 865 C CA . SER A 1 130 ? -11.810 52.208 55.405 1.00 10.72 130 SER A CA 1
ATOM 866 C C . SER A 1 130 ? -12.616 52.790 56.576 1.00 13.90 130 SER A C 1
ATOM 867 O O . SER A 1 130 ? -13.804 53.063 56.430 1.00 15.97 130 SER A O 1
ATOM 870 N N . THR A 1 131 ? -11.988 52.938 57.739 1.00 14.36 131 THR A N 1
ATOM 871 C CA . THR A 1 131 ? -12.657 53.501 58.912 1.00 16.12 131 THR A CA 1
ATOM 872 C C . THR A 1 131 ? -12.385 55.005 58.966 1.00 18.04 131 THR A C 1
ATOM 873 O O . THR A 1 131 ? -11.230 55.431 58.909 1.00 16.87 131 THR A O 1
ATOM 877 N N . LYS A 1 132 ? -13.445 55.798 59.088 1.00 20.54 132 LYS A N 1
ATOM 878 C CA . LYS A 1 132 ? -13.350 57.254 59.149 1.00 24.09 132 LYS A CA 1
ATOM 879 C C . LYS A 1 132 ? -12.368 57.707 60.233 1.00 21.82 132 LYS A C 1
ATOM 880 O O . LYS A 1 132 ? -12.465 57.283 61.386 1.00 21.51 132 LYS A O 1
ATOM 886 N N . GLY A 1 133 ? -11.396 58.528 59.838 1.00 20.74 133 GLY A N 1
ATOM 887 C CA . GLY A 1 133 ? -10.412 59.050 60.772 1.00 19.29 133 GLY A CA 1
ATOM 888 C C . GLY A 1 133 ? -9.310 58.130 61.273 1.00 20.26 133 GLY A C 1
ATOM 889 O O . GLY A 1 133 ? -8.482 58.561 62.077 1.00 22.42 133 GLY A O 1
ATOM 890 N N . ALA A 1 134 ? -9.276 56.884 60.803 1.00 17.69 134 ALA A N 1
ATOM 891 C CA . ALA A 1 134 ? -8.253 55.933 61.233 1.00 15.68 134 ALA A CA 1
ATOM 892 C C . ALA A 1 134 ? -6.886 56.284 60.658 1.00 15.23 134 ALA A C 1
ATOM 893 O O . ALA A 1 134 ? -6.791 56.948 59.631 1.00 13.90 134 ALA A O 1
ATOM 895 N N . ASN A 1 135 ? -5.831 55.832 61.326 1.00 16.26 135 ASN A N 1
ATOM 896 C CA . ASN A 1 135 ? -4.462 56.069 60.872 1.00 18.01 135 ASN A CA 1
ATOM 897 C C . ASN A 1 135 ? -3.967 54.810 60.163 1.00 16.12 135 ASN A C 1
ATOM 898 O O . ASN A 1 135 ? -4.436 53.711 60.439 1.00 16.32 135 ASN A O 1
ATOM 903 N N . ALA A 1 136 ? -3.029 54.972 59.245 1.00 13.96 136 ALA A N 1
ATOM 904 C CA . ALA A 1 136 ? -2.478 53.840 58.528 1.00 13.30 136 ALA A CA 1
ATOM 905 C C . ALA A 1 136 ? -1.533 53.092 59.451 1.00 13.40 136 ALA A C 1
ATOM 906 O O . ALA A 1 136 ? -0.807 53.707 60.234 1.00 14.27 136 ALA A O 1
ATOM 908 N N . PRO A 1 137 ? -1.597 51.751 59.443 1.00 13.55 137 PRO A N 1
ATOM 909 C CA . PRO A 1 137 ? -0.682 51.001 60.304 1.00 12.86 137 PRO A CA 1
ATOM 910 C C . PRO A 1 137 ? 0.684 50.996 59.621 1.00 13.29 137 PRO A C 1
ATOM 911 O O . PRO A 1 137 ? 0.827 51.483 58.498 1.00 13.10 137 PRO A O 1
ATOM 915 N N . SER A 1 138 ? 1.695 50.475 60.301 1.00 13.21 138 SER A N 1
ATOM 916 C CA . SER A 1 138 ? 3.023 50.394 59.720 1.00 12.83 138 SER A CA 1
ATOM 917 C C . SER A 1 138 ? 2.919 49.604 58.397 1.00 10.77 138 SER A C 1
ATOM 918 O O . SER A 1 138 ? 2.253 48.567 58.333 1.00 10.58 138 SER A O 1
ATOM 921 N N . ASN A 1 139 ? 3.549 50.111 57.344 1.00 9.06 139 ASN A N 1
ATOM 922 C CA . ASN A 1 139 ? 3.491 49.475 56.034 1.00 8.84 139 ASN A CA 1
ATOM 923 C C . ASN A 1 139 ? 4.685 49.883 55.190 1.00 9.01 139 ASN A C 1
ATOM 924 O O . ASN A 1 139 ? 5.353 50.870 55.489 1.00 9.00 139 ASN A O 1
ATOM 929 N N . THR A 1 140 ? 4.969 49.111 54.151 1.00 8.91 140 THR A N 1
ATOM 930 C CA . THR A 1 140 ? 6.059 49.429 53.236 1.00 9.11 140 THR A CA 1
ATOM 931 C C . THR A 1 140 ? 5.635 48.996 51.849 1.00 9.65 140 THR A C 1
ATOM 932 O O . THR A 1 140 ? 5.036 47.934 51.684 1.00 10.30 140 THR A O 1
ATOM 936 N N . VAL A 1 141 ? 5.907 49.840 50.866 1.00 9.72 141 VAL A N 1
ATOM 937 C CA . VAL A 1 141 ? 5.587 49.534 49.490 1.00 10.50 141 VAL A CA 1
ATOM 938 C C . VAL A 1 141 ? 6.864 49.702 48.682 1.00 10.53 141 VAL A C 1
ATOM 939 O O . VAL A 1 141 ? 7.592 50.669 48.880 1.00 10.70 141 VAL A O 1
ATOM 943 N N . ILE A 1 142 ? 7.189 48.705 47.866 1.00 9.52 142 ILE A N 1
ATOM 944 C CA . ILE A 1 142 ? 8.357 48.770 47.001 1.00 9.49 142 ILE A CA 1
ATOM 945 C C . ILE A 1 142 ? 7.815 48.918 45.580 1.00 9.57 142 ILE A C 1
ATOM 946 O O . ILE A 1 142 ? 6.928 48.173 45.162 1.00 10.71 142 ILE A O 1
ATOM 951 N N . VAL A 1 143 ? 8.305 4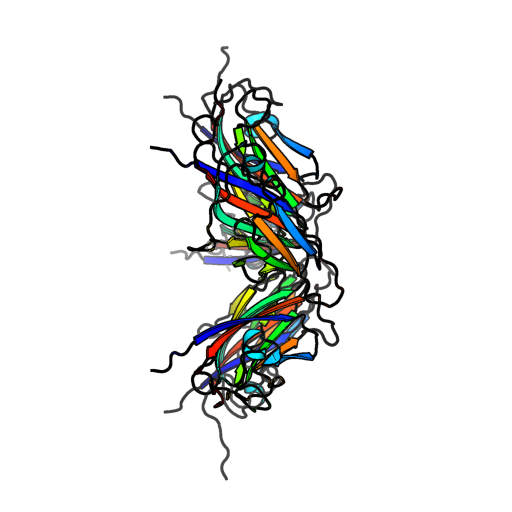9.914 44.863 1.00 9.58 143 VAL A N 1
ATOM 952 C CA . VAL A 1 143 ? 7.873 50.163 43.496 1.00 9.81 143 VAL A CA 1
ATOM 953 C C . VAL A 1 143 ? 9.069 49.969 42.574 1.00 10.01 143 VAL A C 1
ATOM 954 O O . VAL A 1 143 ? 10.124 50.549 42.805 1.00 10.99 143 VAL A O 1
ATOM 958 N N . THR A 1 144 ? 8.928 49.118 41.568 1.00 9.69 144 THR A N 1
ATOM 959 C CA . THR A 1 144 ? 9.999 48.891 40.602 1.00 10.53 144 THR A CA 1
ATOM 960 C C . THR A 1 144 ? 9.456 49.217 39.222 1.00 10.76 144 THR A C 1
ATOM 961 O O . THR A 1 144 ? 8.487 48.611 38.772 1.00 11.38 144 THR A O 1
ATOM 965 N N . GLY A 1 145 ? 10.031 50.223 38.582 1.00 10.83 145 GLY A N 1
ATOM 966 C CA . GLY A 1 145 ? 9.577 50.582 37.258 1.00 10.32 145 GLY A CA 1
ATOM 967 C C . GLY A 1 145 ? 10.519 50.052 36.204 1.00 10.44 145 GLY A C 1
ATOM 968 O O . GLY A 1 145 ? 11.715 49.916 36.454 1.00 11.55 145 GLY A O 1
ATOM 969 N N . CYS A 1 146 ? 9.965 49.655 35.067 1.00 10.34 146 CYS A N 1
ATOM 970 C CA . CYS A 1 146 ? 10.759 49.185 33.940 1.00 10.93 146 CYS A CA 1
ATOM 971 C C . CYS A 1 146 ? 10.595 50.303 32.908 1.00 9.91 146 CYS A C 1
ATOM 972 O O . CYS A 1 146 ? 9.475 50.632 32.530 1.00 9.89 146 CYS A O 1
ATOM 975 N N . PHE A 1 147 ? 11.703 50.916 32.503 1.00 10.02 147 PHE A N 1
ATOM 976 C CA . PHE A 1 147 ? 11.685 52.033 31.569 1.00 9.69 147 PHE A CA 1
ATOM 977 C C . PHE A 1 147 ? 12.500 51.779 30.319 1.00 10.36 147 PHE A C 1
ATOM 978 O O . PHE A 1 147 ? 13.579 51.198 30.380 1.00 11.56 147 PHE A O 1
ATOM 986 N N . ARG A 1 148 ? 11.987 52.250 29.190 1.00 9.69 148 ARG A N 1
ATOM 987 C CA . ARG A 1 148 ? 12.661 52.130 27.911 1.00 9.50 148 ARG A CA 1
ATOM 988 C C . ARG A 1 148 ? 13.328 53.496 27.712 1.00 9.68 148 ARG A C 1
ATOM 989 O O . ARG A 1 148 ? 12.699 54.523 27.960 1.00 11.63 148 ARG A O 1
ATOM 997 N N . LEU A 1 149 ? 14.606 53.517 27.334 1.00 9.47 149 LEU A N 1
ATOM 998 C CA . LEU A 1 149 ? 15.334 54.773 27.142 1.00 9.53 149 LEU A CA 1
ATOM 999 C C . LEU A 1 149 ? 15.735 55.010 25.695 1.00 10.97 149 LEU A C 1
ATOM 1000 O O . LEU A 1 149 ? 16.148 54.081 25.005 1.00 11.56 149 LEU A O 1
ATOM 1005 N N . ALA A 1 150 ? 15.613 56.253 25.242 1.00 9.87 150 ALA A N 1
ATOM 1006 C CA . ALA A 1 150 ? 16.013 56.631 23.889 1.00 10.65 150 ALA A CA 1
ATOM 1007 C C . ALA A 1 150 ? 17.496 57.021 23.954 1.00 10.66 150 ALA A C 1
ATOM 1008 O O . ALA A 1 150 ? 18.063 57.127 25.043 1.00 11.49 150 ALA A O 1
ATOM 1010 N N . PRO A 1 151 ? 18.160 57.196 22.793 1.00 12.22 151 PRO A N 1
ATOM 1011 C CA . PRO A 1 151 ? 19.575 57.583 22.838 1.00 11.38 151 PRO A CA 1
ATOM 1012 C C . PRO A 1 151 ? 19.741 58.969 23.475 1.00 11.34 151 PRO A C 1
ATOM 1013 O O . PRO A 1 151 ? 18.839 59.807 23.411 1.00 11.76 151 PRO A O 1
ATOM 1017 N N . SER A 1 152 ? 20.894 59.205 24.084 1.00 11.22 152 SER A N 1
ATOM 1018 C CA . SER A 1 152 ? 21.176 60.483 24.716 1.00 12.34 152 SER A CA 1
ATOM 1019 C C . SER A 1 152 ? 21.272 61.640 23.738 1.00 12.52 152 SER A C 1
ATOM 1020 O O . SER A 1 152 ? 21.747 61.496 22.609 1.00 11.81 152 SER A O 1
ATOM 1023 N N . GLU A 1 153 ? 20.861 62.805 24.207 1.00 12.74 153 GLU A N 1
ATOM 1024 C CA . GLU A 1 153 ? 20.947 64.030 23.430 1.00 14.08 153 GLU A CA 1
ATOM 1025 C C . GLU A 1 153 ? 22.264 64.665 23.921 1.00 14.10 153 GLU A C 1
ATOM 1026 O O . GLU A 1 153 ? 22.297 65.325 24.950 1.00 18.27 153 GLU A O 1
ATOM 1032 N N . LEU A 1 154 ? 23.366 64.352 23.242 1.00 14.98 154 LEU A N 1
ATOM 1033 C CA . LEU A 1 154 ? 24.694 64.847 23.618 1.00 15.41 154 LEU A CA 1
ATOM 1034 C C . LEU A 1 154 ? 25.004 66.240 23.080 1.00 16.22 154 LEU A C 1
ATOM 1035 O O . LEU A 1 154 ? 24.481 66.638 22.042 1.00 14.93 154 LEU A O 1
ATOM 1040 N N . GLN A 1 155 ? 25.867 66.974 23.780 1.00 18.21 155 GLN A N 1
ATOM 1041 C CA . GLN A 1 155 ? 26.249 68.315 23.350 1.00 19.98 155 GLN A CA 1
ATOM 1042 C C . GLN A 1 155 ? 27.520 68.230 22.526 1.00 17.51 155 GLN A C 1
ATOM 1043 O O . GLN A 1 155 ? 28.315 67.307 22.680 1.00 16.56 155 GLN A O 1
ATOM 1049 N N . SER A 1 156 ? 27.705 69.204 21.651 1.00 15.16 156 SER A N 1
ATOM 1050 C CA . SER A 1 156 ? 28.885 69.274 20.807 1.00 14.87 156 SER A CA 1
ATOM 1051 C C . SER A 1 156 ? 30.061 69.864 21.594 1.00 16.77 156 SER A C 1
ATOM 1052 O O . SER A 1 156 ? 29.868 70.484 22.647 1.00 17.21 156 SER A O 1
ATOM 1055 N N . SER A 1 157 ? 31.273 69.605 21.111 1.00 16.98 157 SER A N 1
ATOM 1056 C CA . SER A 1 157 ? 32.472 70.192 21.697 1.00 17.28 157 SER A CA 1
ATOM 1057 C C . SER A 1 157 ? 32.679 71.537 20.973 1.00 17.17 157 SER A C 1
ATOM 1058 O O . SER A 1 157 ? 31.959 71.808 19.981 1.00 16.13 157 SER A O 1
ATOM 1062 N N . ALA B 1 17 ? 41.770 13.154 37.279 1.00 44.54 17 ALA B N 1
ATOM 1063 C CA . ALA B 1 17 ? 41.087 14.291 37.789 1.00 34.94 17 ALA B CA 1
ATOM 1064 C C . ALA B 1 17 ? 41.294 14.759 39.222 1.00 54.45 17 ALA B C 1
ATOM 1065 O O . ALA B 1 17 ? 41.978 14.159 40.010 1.00 45.67 17 ALA B O 1
ATOM 1067 N N . ALA B 1 18 ? 40.641 15.885 39.457 1.00 35.79 18 ALA B N 1
ATOM 1068 C CA . ALA B 1 18 ? 40.514 16.550 40.758 1.00 40.33 18 ALA B CA 1
ATOM 1069 C C . ALA B 1 18 ? 38.986 16.500 40.865 1.00 43.08 18 ALA B C 1
ATOM 1070 O O . ALA B 1 18 ? 38.270 16.853 39.899 1.00 49.61 18 ALA B O 1
ATOM 1072 N N . ALA B 1 19 ? 38.463 16.051 41.992 1.00 42.59 19 ALA B N 1
ATOM 1073 C CA . ALA B 1 19 ? 37.020 16.009 42.118 1.00 41.56 19 ALA B CA 1
ATOM 1074 C C . ALA B 1 19 ? 36.662 17.304 42.848 1.00 38.82 19 ALA B C 1
ATOM 1075 O O . ALA B 1 19 ? 37.333 17.675 43.842 1.00 37.13 19 ALA B O 1
ATOM 1077 N N . THR B 1 20 ? 35.775 18.097 42.247 1.00 35.90 20 THR B N 1
ATOM 1078 C CA . THR B 1 20 ? 35.314 19.284 42.940 1.00 31.61 20 THR B CA 1
ATOM 1079 C C . THR B 1 20 ? 34.154 18.829 43.841 1.00 26.42 20 THR B C 1
ATOM 1080 O O . THR B 1 20 ? 33.377 17.935 43.494 1.00 25.07 20 THR B O 1
ATOM 1084 N N . SER B 1 21 ? 34.112 19.381 45.042 1.00 21.74 21 SER B N 1
ATOM 1085 C CA . SER B 1 21 ? 33.095 19.059 46.026 1.00 17.92 21 SER B CA 1
ATOM 1086 C C . SER B 1 21 ? 32.012 20.130 46.006 1.00 16.98 21 SER B C 1
ATOM 1087 O O . SER B 1 21 ? 32.231 21.234 45.514 1.00 14.20 21 SER B O 1
ATOM 1090 N N . LEU B 1 22 ? 30.846 19.800 46.542 1.00 16.48 22 LEU B N 1
ATOM 1091 C CA . LEU B 1 22 ? 29.733 20.734 46.587 1.00 16.28 22 LEU B CA 1
ATOM 1092 C C . LEU B 1 22 ? 29.216 20.680 48.016 1.00 15.57 22 LEU B C 1
ATOM 1093 O O . LEU B 1 22 ? 28.778 19.638 48.488 1.00 16.64 22 LEU B O 1
ATOM 1098 N N . VAL B 1 23 ? 29.313 21.799 48.714 1.00 13.05 23 VAL B N 1
ATOM 1099 C CA . VAL B 1 23 ? 28.911 21.879 50.105 1.00 14.12 23 VAL B CA 1
ATOM 1100 C C . VAL B 1 23 ? 27.881 22.971 50.353 1.00 13.14 23 VAL B C 1
ATOM 1101 O O . VAL B 1 23 ? 27.947 24.039 49.757 1.00 12.18 23 VAL B O 1
ATOM 1105 N N . TYR B 1 24 ? 26.914 22.677 51.214 1.00 13.25 24 TYR B N 1
ATOM 1106 C CA . TYR B 1 24 ? 25.887 23.642 51.618 1.00 13.16 24 TYR B CA 1
ATOM 1107 C C . TYR B 1 24 ? 26.214 24.037 53.064 1.00 12.10 24 TYR B C 1
ATOM 1108 O O . TYR B 1 24 ? 26.431 23.178 53.921 1.00 13.29 24 TYR B O 1
ATOM 1117 N N . ASP B 1 25 ? 26.285 25.329 53.329 1.00 11.20 25 ASP B N 1
ATOM 1118 C CA . ASP B 1 25 ? 26.588 25.809 54.664 1.00 10.90 25 ASP B CA 1
ATOM 1119 C C . ASP B 1 25 ? 25.531 26.828 55.045 1.00 11.59 25 ASP B C 1
ATOM 1120 O O . ASP B 1 25 ? 25.125 27.634 54.205 1.00 11.73 25 ASP B O 1
ATOM 1125 N N . THR B 1 26 ? 25.059 26.786 56.286 1.00 12.24 26 THR B N 1
ATOM 1126 C CA . THR B 1 26 ? 24.061 27.753 56.691 1.00 13.33 26 THR B CA 1
ATOM 1127 C C . THR B 1 26 ? 24.399 28.569 57.930 1.00 12.73 26 THR B C 1
ATOM 1128 O O . THR B 1 26 ? 25.169 28.139 58.793 1.00 11.76 26 THR B O 1
ATOM 1132 N N . CYS B 1 27 ? 23.906 29.803 57.928 1.00 11.46 27 CYS B N 1
ATOM 1133 C CA . CYS B 1 27 ? 24.119 30.762 59.000 1.00 13.61 27 CYS B CA 1
ATOM 1134 C C . CYS B 1 27 ? 22.803 31.534 59.128 1.00 13.42 27 CYS B C 1
ATOM 1135 O O . CYS B 1 27 ? 22.038 31.596 58.171 1.00 15.36 27 CYS B O 1
ATOM 1138 N N . TYR B 1 28 ? 22.511 32.085 60.301 1.00 11.70 28 TYR B N 1
ATOM 1139 C CA . TYR B 1 28 ? 21.279 32.862 60.484 1.00 11.94 28 TYR B CA 1
ATOM 1140 C C . TYR B 1 28 ? 21.627 34.155 61.216 1.00 12.55 28 TYR B C 1
ATOM 1141 O O . TYR B 1 28 ? 22.678 34.236 61.852 1.00 13.15 28 TYR B O 1
ATOM 1150 N N . VAL B 1 29 ? 20.764 35.162 61.125 1.00 11.66 29 VAL B N 1
ATOM 1151 C CA . VAL B 1 29 ? 20.986 36.436 61.812 1.00 12.47 29 VAL B CA 1
ATOM 1152 C C . VAL B 1 29 ? 19.684 37.190 61.994 1.00 10.26 29 VAL B C 1
ATOM 1153 O O . VAL B 1 29 ? 18.668 36.852 61.397 1.00 10.05 29 VAL B O 1
ATOM 1157 N N . THR B 1 30 ? 19.731 38.201 62.852 1.00 10.03 30 THR B N 1
ATOM 1158 C CA . THR B 1 30 ? 18.616 39.117 63.065 1.00 10.04 30 THR B CA 1
ATOM 1159 C C . THR B 1 30 ? 19.142 40.392 62.397 1.00 10.33 30 THR B C 1
ATOM 1160 O O . THR B 1 30 ? 20.271 40.806 62.674 1.00 11.75 30 THR B O 1
ATOM 1164 N N . LEU B 1 31 ? 18.378 40.973 61.479 1.00 8.66 31 LEU B N 1
ATOM 1165 C CA . LEU B 1 31 ? 18.809 42.199 60.821 1.00 10.01 31 LEU B CA 1
ATOM 1166 C C . LEU B 1 31 ? 18.535 43.420 61.702 1.00 12.12 31 LEU B C 1
ATOM 1167 O O . LEU B 1 31 ? 17.593 43.424 62.507 1.00 10.32 31 LEU B O 1
ATOM 1172 N N . THR B 1 32 ? 19.360 44.451 61.531 1.00 12.68 32 THR B N 1
ATOM 1173 C CA . THR B 1 32 ? 19.228 45.703 62.265 1.00 15.37 32 THR B CA 1
ATOM 1174 C C . THR B 1 32 ? 18.989 46.798 61.224 1.00 14.26 32 THR B C 1
ATOM 1175 O O . THR B 1 32 ? 19.628 46.799 60.175 1.00 13.05 32 THR B O 1
ATOM 1179 N N . GLU B 1 33 ? 18.116 47.747 61.555 1.00 15.87 33 GLU B N 1
ATOM 1180 C CA . GLU B 1 33 ? 17.710 48.834 60.662 1.00 19.34 33 GLU B CA 1
ATOM 1181 C C . GLU B 1 33 ? 18.642 49.646 59.779 1.00 22.98 33 GLU B C 1
ATOM 1182 O O . GLU B 1 33 ? 18.313 49.865 58.626 1.00 35.24 33 GLU B O 1
ATOM 1188 N N . ARG B 1 34 ? 19.744 50.174 60.248 1.00 21.05 34 ARG B N 1
ATOM 1189 C CA . ARG B 1 34 ? 20.520 50.950 59.257 1.00 18.82 34 ARG B CA 1
ATOM 1190 C C . ARG B 1 34 ? 21.896 50.377 59.286 1.00 17.32 34 ARG B C 1
ATOM 1191 O O . ARG B 1 34 ? 22.883 51.096 59.407 1.00 19.16 34 ARG B O 1
ATOM 1199 N N . ALA B 1 35 ? 21.955 49.061 59.189 1.00 15.86 35 ALA B N 1
ATOM 1200 C CA . ALA B 1 35 ? 23.216 48.374 59.299 1.00 14.53 35 ALA B CA 1
ATOM 1201 C C . ALA B 1 35 ? 23.296 47.234 58.325 1.00 13.50 35 ALA B C 1
ATOM 1202 O O . ALA B 1 35 ? 22.282 46.753 57.826 1.00 13.56 35 ALA B O 1
ATOM 1204 N N . THR B 1 36 ? 24.513 46.819 58.025 1.00 13.90 36 THR B N 1
ATOM 1205 C CA . THR B 1 36 ? 24.681 45.695 57.143 1.00 15.10 36 THR B CA 1
ATOM 1206 C C . THR B 1 36 ? 25.420 44.608 57.890 1.00 13.74 36 THR B C 1
ATOM 1207 O O . THR B 1 36 ? 26.313 44.887 58.687 1.00 13.32 36 THR B O 1
ATOM 1211 N N . THR B 1 37 ? 24.916 43.387 57.788 1.00 13.82 37 THR B N 1
ATOM 1212 C CA . THR B 1 37 ? 25.598 42.293 58.443 1.00 14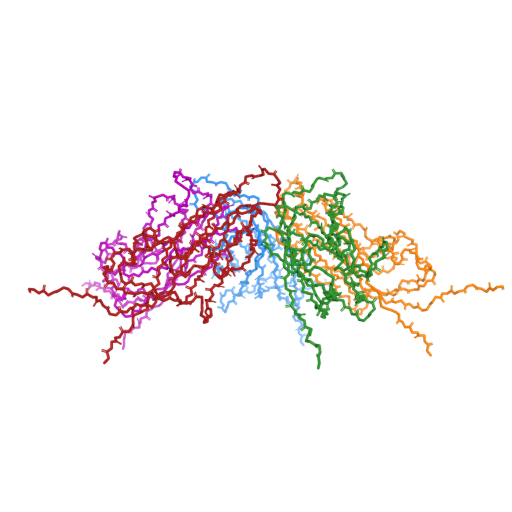.96 37 THR B CA 1
ATOM 1213 C C . THR B 1 37 ? 26.378 41.524 57.381 1.00 13.77 37 THR B C 1
ATOM 1214 O O . THR B 1 37 ? 25.874 41.264 56.276 1.00 12.45 37 THR B O 1
ATOM 1218 N N . SER B 1 38 ? 27.657 41.316 57.668 1.00 13.14 38 SER B N 1
ATOM 1219 C CA . SER B 1 38 ? 28.560 40.613 56.769 1.00 15.39 38 SER B CA 1
ATOM 1220 C C . SER B 1 38 ? 28.661 39.138 57.078 1.00 14.52 38 SER B C 1
ATOM 1221 O O . SER B 1 38 ? 28.763 38.736 58.238 1.00 16.59 38 SER B O 1
ATOM 1224 N N . PHE B 1 39 ? 28.556 38.335 56.030 1.00 12.38 39 PHE B N 1
ATOM 1225 C CA . PHE B 1 39 ? 28.695 36.898 56.141 1.00 11.71 39 PHE B CA 1
ATOM 1226 C C . PHE B 1 39 ? 30.069 36.670 55.536 1.00 12.49 39 PHE B C 1
ATOM 1227 O O . PHE B 1 39 ? 30.297 36.906 54.345 1.00 13.96 39 PHE B O 1
ATOM 1235 N N . GLN B 1 40 ? 31.008 36.331 56.406 1.00 11.49 40 GLN B N 1
ATOM 1236 C CA . GLN B 1 40 ? 32.392 36.122 56.029 1.00 11.58 40 GLN B CA 1
ATOM 1237 C C . GLN B 1 40 ? 32.698 34.643 55.889 1.00 11.10 40 GLN B C 1
ATOM 1238 O O . GLN B 1 40 ? 31.838 33.803 56.139 1.00 12.02 40 GLN B O 1
ATOM 1244 N N . ARG B 1 41 ? 33.918 34.322 55.481 1.00 10.43 41 ARG B N 1
ATOM 1245 C CA . ARG B 1 41 ? 34.314 32.931 55.353 1.00 9.91 41 ARG B CA 1
ATOM 1246 C C . ARG B 1 41 ? 34.028 32.201 56.674 1.00 11.04 41 ARG B C 1
ATOM 1247 O O . ARG B 1 41 ? 33.469 31.101 56.680 1.00 11.34 41 ARG B O 1
ATOM 1255 N N . GLN B 1 42 ? 34.341 32.847 57.797 1.00 11.63 42 GLN B N 1
ATOM 1256 C CA . GLN B 1 42 ? 34.131 32.237 59.112 1.00 13.08 42 GLN B CA 1
ATOM 1257 C C . GLN B 1 42 ? 32.680 32.068 59.543 1.00 13.00 42 GLN B C 1
ATOM 1258 O O . GLN B 1 42 ? 32.407 31.356 60.512 1.00 13.56 42 GLN B O 1
ATOM 1264 N N . SER B 1 43 ? 31.752 32.707 58.833 1.00 12.10 43 SER B N 1
ATOM 1265 C CA . SER B 1 43 ? 30.327 32.600 59.154 1.00 12.42 43 SER B CA 1
ATOM 1266 C C . SER B 1 43 ? 29.761 31.244 58.733 1.00 11.97 43 SER B C 1
ATOM 1267 O O . SER B 1 43 ? 28.706 30.830 59.206 1.00 13.51 43 SER B O 1
ATOM 1270 N N . PHE B 1 44 ? 30.458 30.578 57.820 1.00 12.46 44 PHE B N 1
ATOM 1271 C CA . PHE B 1 44 ? 30.038 29.282 57.306 1.00 12.74 44 PHE B CA 1
ATOM 1272 C C . PHE B 1 44 ? 30.960 28.223 57.910 1.00 13.04 44 PHE B C 1
ATOM 1273 O O . PHE B 1 44 ? 32.132 28.142 57.563 1.00 13.65 44 PHE B O 1
ATOM 1281 N N . PRO B 1 45 ? 30.408 27.359 58.778 1.00 14.17 45 PRO B N 1
ATOM 1282 C CA . PRO B 1 45 ? 31.117 26.283 59.492 1.00 13.79 45 PRO B CA 1
ATOM 1283 C C . PRO B 1 45 ? 32.122 25.464 58.691 1.00 12.54 45 PRO B C 1
ATOM 1284 O O . PRO B 1 45 ? 33.257 25.298 59.115 1.00 13.12 45 PRO B O 1
ATOM 1288 N N . THR B 1 46 ? 31.711 24.946 57.541 1.00 12.80 46 THR B N 1
ATOM 1289 C CA . THR B 1 46 ? 32.608 24.139 56.728 1.00 12.86 46 THR B CA 1
ATOM 1290 C C . THR B 1 46 ? 33.729 24.975 56.129 1.00 12.21 46 THR B C 1
ATOM 1291 O O . THR B 1 46 ? 34.890 24.592 56.219 1.00 12.06 46 THR B O 1
ATOM 1295 N N . LEU B 1 47 ? 33.400 26.123 55.541 1.00 11.58 47 LEU B N 1
ATOM 1296 C CA . LEU B 1 47 ? 34.428 26.974 54.944 1.00 10.78 47 LEU B CA 1
ATOM 1297 C C . LEU B 1 47 ? 35.409 27.426 56.009 1.00 11.17 47 LEU B C 1
ATOM 1298 O O . LEU B 1 47 ? 36.615 27.498 55.771 1.00 11.44 47 LEU B O 1
ATOM 1303 N N . LYS B 1 48 ? 34.886 27.688 57.199 1.00 11.63 48 LYS B N 1
ATOM 1304 C CA . LYS B 1 48 ? 35.704 28.143 58.311 1.00 12.22 48 LYS B CA 1
ATOM 1305 C C . LYS B 1 48 ? 36.815 27.171 58.707 1.00 12.31 48 LYS B C 1
ATOM 1306 O O . LYS B 1 48 ? 37.955 27.585 58.908 1.00 12.60 48 LYS B O 1
ATOM 1312 N N . GLY B 1 49 ? 36.495 25.885 58.808 1.00 11.26 49 GLY B N 1
ATOM 1313 C CA . GLY B 1 49 ? 37.502 24.939 59.246 1.00 12.08 49 GLY B CA 1
ATOM 1314 C C . GLY B 1 49 ? 38.128 23.989 58.255 1.00 11.44 49 GLY B C 1
ATOM 1315 O O . GLY B 1 49 ? 38.892 23.136 58.673 1.00 13.23 49 GLY B O 1
ATOM 1316 N N . MET B 1 50 ? 37.868 24.159 56.962 1.00 11.15 50 MET B N 1
ATOM 1317 C CA . MET B 1 50 ? 38.385 23.242 55.941 1.00 12.17 50 MET B CA 1
ATOM 1318 C C . MET B 1 50 ? 39.846 23.361 55.558 1.00 13.03 50 MET B C 1
ATOM 1319 O O . MET B 1 50 ? 40.361 22.512 54.839 1.00 13.57 50 MET B O 1
ATOM 1324 N N . GLY B 1 51 ? 40.504 24.426 55.987 1.00 13.17 51 GLY B N 1
ATOM 1325 C CA . GLY B 1 51 ? 41.901 24.587 55.646 1.00 12.96 51 GLY B CA 1
ATOM 1326 C C . GLY B 1 51 ? 42.136 25.306 54.332 1.00 13.18 51 GLY B C 1
ATOM 1327 O O . GLY B 1 51 ? 41.280 26.036 53.821 1.00 12.68 51 GLY B O 1
ATOM 1328 N N . ASP B 1 52 ? 43.295 25.030 53.752 1.00 12.28 52 ASP B N 1
ATOM 1329 C CA . ASP B 1 52 ? 43.728 25.660 52.520 1.00 12.14 52 ASP B CA 1
ATOM 1330 C C . ASP B 1 52 ? 43.118 25.026 51.269 1.00 11.66 52 ASP B C 1
ATOM 1331 O O . ASP B 1 52 ? 43.736 24.164 50.649 1.00 12.51 52 ASP B O 1
ATOM 1336 N N . ARG B 1 53 ? 41.873 25.381 50.957 1.00 10.89 53 ARG B N 1
ATOM 1337 C CA . ARG B 1 53 ? 41.225 24.885 49.750 1.00 10.97 53 ARG B CA 1
ATOM 1338 C C . ARG B 1 53 ? 40.308 25.953 49.181 1.00 10.22 53 ARG B C 1
ATOM 1339 O O . ARG B 1 53 ? 39.560 26.610 49.904 1.00 10.22 53 ARG B O 1
ATOM 1347 N N . ALA B 1 54 ? 40.507 26.227 47.897 1.00 9.40 54 ALA B N 1
ATOM 1348 C CA . ALA B 1 54 ? 39.763 27.260 47.183 1.00 9.03 54 ALA B CA 1
ATOM 1349 C C . ALA B 1 54 ? 38.284 26.943 47.058 1.00 8.38 54 ALA B C 1
ATOM 1350 O O . ALA B 1 54 ? 37.890 25.780 47.051 1.00 9.70 54 ALA B O 1
ATOM 1352 N N . PHE B 1 55 ? 37.463 27.979 46.941 1.00 8.47 55 PHE B N 1
ATOM 1353 C CA . PHE B 1 55 ? 36.031 27.770 46.835 1.00 8.19 55 PHE B CA 1
ATOM 1354 C C . PHE B 1 55 ? 35.363 28.823 45.973 1.00 8.41 55 PHE B C 1
ATOM 1355 O O . PHE B 1 55 ? 35.899 29.907 45.769 1.00 9.51 55 PHE B O 1
ATOM 1363 N N . GLN B 1 56 ? 34.203 28.482 45.436 1.00 8.15 56 GLN B N 1
ATOM 1364 C CA . GLN B 1 56 ? 33.457 29.394 44.596 1.00 7.67 56 GLN B CA 1
ATOM 1365 C C . GLN B 1 56 ? 32.004 29.390 45.028 1.00 8.67 56 GLN B C 1
ATOM 1366 O O . GLN B 1 56 ? 31.474 28.349 45.411 1.00 9.46 56 GLN B O 1
ATOM 1372 N N . VAL B 1 57 ? 31.358 30.546 44.972 1.00 8.43 57 VAL B N 1
ATOM 1373 C CA . VAL B 1 57 ? 29.946 30.628 45.313 1.00 8.30 57 VAL B CA 1
ATOM 1374 C C . VAL B 1 57 ? 29.136 30.129 44.117 1.00 8.77 57 VAL B C 1
ATOM 1375 O O . VAL B 1 57 ? 29.322 30.600 42.993 1.00 10.46 57 VAL B O 1
ATOM 1379 N N . VAL B 1 58 ? 28.274 29.147 44.357 1.00 8.63 58 VAL B N 1
ATOM 1380 C CA . VAL B 1 58 ? 27.406 28.612 43.319 1.00 8.83 58 VAL B CA 1
ATOM 1381 C C . VAL B 1 58 ? 26.038 29.318 43.402 1.00 10.05 58 VAL B C 1
ATOM 1382 O O . VAL B 1 58 ? 25.526 29.805 42.400 1.00 11.00 58 VAL B O 1
ATOM 1386 N N . ALA B 1 59 ? 25.477 29.415 44.606 1.00 9.43 59 ALA B N 1
ATOM 1387 C CA . ALA B 1 59 ? 24.177 30.054 44.809 1.00 10.17 59 ALA B CA 1
ATOM 1388 C C . ALA B 1 59 ? 23.978 30.328 46.285 1.00 10.23 59 ALA B C 1
ATOM 1389 O O . ALA B 1 59 ? 24.664 29.755 47.125 1.00 11.59 59 ALA B O 1
ATOM 1391 N N . PHE B 1 60 ? 23.058 31.232 46.588 1.00 11.38 60 PHE B N 1
ATOM 1392 C CA . PHE B 1 60 ? 22.684 31.543 47.960 1.00 11.49 60 PHE B CA 1
ATOM 1393 C C . PHE B 1 60 ? 21.167 31.494 48.003 1.00 12.80 60 PHE B C 1
ATOM 1394 O O . PHE B 1 60 ? 20.503 31.870 47.043 1.00 13.08 60 PHE B O 1
ATOM 1402 N N . THR B 1 61 ? 20.631 30.936 49.074 1.00 12.58 61 THR B N 1
ATOM 1403 C CA . THR B 1 61 ? 19.202 30.879 49.286 1.00 14.56 61 THR B CA 1
ATOM 1404 C C . THR B 1 61 ? 19.020 31.701 50.561 1.00 14.07 61 THR B C 1
ATOM 1405 O O . THR B 1 61 ? 19.721 31.472 51.553 1.00 14.28 61 THR B O 1
ATOM 1409 N N . ILE B 1 62 ? 18.184 32.732 50.492 1.00 12.53 62 ILE B N 1
ATOM 1410 C CA . ILE B 1 62 ? 17.928 33.589 51.642 1.00 12.42 62 ILE B CA 1
ATOM 1411 C C . ILE B 1 62 ? 16.468 33.437 52.031 1.00 13.39 62 ILE B C 1
ATOM 1412 O O . ILE B 1 62 ? 15.577 33.575 51.199 1.00 13.41 62 ILE B O 1
ATOM 1417 N N . GLN B 1 63 ? 16.232 33.142 53.299 1.00 12.79 63 GLN B N 1
ATOM 1418 C CA . GLN B 1 63 ? 14.890 32.939 53.808 1.00 15.02 63 GLN B CA 1
ATOM 1419 C C . GLN B 1 63 ? 14.671 33.885 54.976 1.00 12.45 63 GLN B C 1
ATOM 1420 O O . GLN B 1 63 ? 15.478 33.911 55.895 1.00 11.87 63 GLN B O 1
ATOM 1426 N N . GLY B 1 64 ? 13.587 34.655 54.955 1.00 10.81 64 GLY B N 1
ATOM 1427 C CA . GLY B 1 64 ? 13.351 35.581 56.047 1.00 9.45 64 GLY B CA 1
ATOM 1428 C C . GLY B 1 64 ? 11.906 35.716 56.480 1.00 9.60 64 GLY B C 1
ATOM 1429 O O . GLY B 1 64 ? 10.998 35.402 55.699 1.00 8.97 64 GLY B O 1
ATOM 1430 N N . VAL B 1 65 ? 11.707 36.071 57.753 1.00 9.72 65 VAL B N 1
ATOM 1431 C CA . VAL B 1 65 ? 10.382 36.316 58.336 1.00 10.44 65 VAL B CA 1
ATOM 1432 C C . VAL B 1 65 ? 10.578 37.538 59.207 1.00 10.39 65 VAL B C 1
ATOM 1433 O O . VAL B 1 65 ? 11.644 37.711 59.797 1.00 10.33 65 VAL B O 1
ATOM 1437 N N . SER B 1 66 ? 9.505 38.291 59.408 1.00 9.31 66 SER B N 1
ATOM 1438 C CA . SER B 1 66 ? 9.550 39.489 60.221 1.00 10.77 66 SER B CA 1
ATOM 1439 C C . SER B 1 66 ? 8.216 39.621 60.950 1.00 11.10 66 SER B C 1
ATOM 1440 O O . SER B 1 66 ? 7.202 39.154 60.453 1.00 12.59 66 SER B O 1
ATOM 1443 N N . ALA B 1 67 ? 8.219 40.245 62.124 1.00 10.05 67 ALA B N 1
ATOM 1444 C CA . ALA B 1 67 ? 6.991 40.436 62.883 1.00 9.43 67 ALA B CA 1
ATOM 1445 C C . ALA B 1 67 ? 6.181 41.609 62.332 1.00 10.45 67 ALA B C 1
ATOM 1446 O O . ALA B 1 67 ? 4.993 41.735 62.610 1.00 11.06 67 ALA B O 1
ATOM 1448 N N . ALA B 1 68 ? 6.827 42.468 61.552 1.00 10.44 68 ALA B N 1
ATOM 1449 C CA . ALA B 1 68 ? 6.171 43.637 60.970 1.00 11.20 68 ALA B CA 1
ATOM 1450 C C . ALA B 1 68 ? 6.968 44.015 59.718 1.00 10.21 68 ALA B C 1
ATOM 1451 O O . ALA B 1 68 ? 8.056 43.494 59.514 1.00 11.17 68 ALA B O 1
ATOM 1453 N N . PRO B 1 69 ? 6.451 44.925 58.874 1.00 10.37 69 PRO B N 1
ATOM 1454 C CA . PRO B 1 69 ? 7.175 45.309 57.653 1.00 9.71 69 PRO B CA 1
ATOM 1455 C C . PRO B 1 69 ? 8.669 45.637 57.818 1.00 10.30 69 PRO B C 1
ATOM 1456 O O . PRO B 1 69 ? 9.056 46.438 58.671 1.00 10.93 69 PRO B O 1
ATOM 1460 N N . LEU B 1 70 ? 9.498 45.011 56.986 1.00 8.86 70 LEU B N 1
ATOM 1461 C CA . LEU B 1 70 ? 10.944 45.217 57.005 1.00 9.07 70 LEU B CA 1
ATOM 1462 C C . LEU B 1 70 ? 11.465 44.823 55.627 1.00 8.96 70 LEU B C 1
ATOM 1463 O O . LEU B 1 70 ? 10.816 44.054 54.920 1.00 9.88 70 LEU B O 1
ATOM 1468 N N . MET B 1 71 ? 12.600 45.388 55.229 1.00 9.22 71 MET B N 1
ATOM 1469 C CA . MET B 1 71 ? 13.203 45.074 53.939 1.00 9.08 71 MET B CA 1
ATOM 1470 C C . MET B 1 71 ? 14.658 44.677 54.137 1.00 9.35 71 MET B C 1
ATOM 1471 O O . MET B 1 71 ? 15.269 44.986 55.163 1.00 8.79 71 MET B O 1
ATOM 1476 N N . TYR B 1 72 ? 15.207 43.975 53.159 1.00 9.12 72 TYR B N 1
ATOM 1477 C CA . TYR B 1 72 ? 16.614 43.625 53.186 1.00 8.55 72 TYR B CA 1
ATOM 1478 C C . TYR B 1 72 ? 17.097 43.617 51.751 1.00 8.69 72 TYR B C 1
ATOM 1479 O O . TYR B 1 72 ? 16.291 43.624 50.820 1.00 9.32 72 TYR B O 1
ATOM 1488 N N . ASN B 1 73 ? 18.409 43.685 51.576 1.00 8.51 73 ASN B N 1
ATOM 1489 C CA . ASN B 1 73 ? 19.011 43.595 50.255 1.00 8.35 73 ASN B CA 1
ATOM 1490 C C . ASN B 1 73 ? 20.242 42.724 50.472 1.00 8.29 73 ASN B C 1
ATOM 1491 O O . ASN B 1 73 ? 21.078 43.050 51.317 1.00 9.06 73 ASN B O 1
ATOM 1496 N N . ALA B 1 74 ? 20.292 41.564 49.817 1.00 9.00 74 ALA B N 1
ATOM 1497 C CA . ALA B 1 74 ? 21.432 40.649 49.952 1.00 8.32 74 ALA B CA 1
ATOM 1498 C C . ALA B 1 74 ? 22.373 40.902 48.776 1.00 8.89 74 ALA B C 1
ATOM 1499 O O . ALA B 1 74 ? 21.971 40.824 47.614 1.00 10.20 74 ALA B O 1
ATOM 1501 N N . ARG B 1 75 ? 23.631 41.180 49.088 1.00 8.49 75 ARG B N 1
ATOM 1502 C CA . ARG B 1 75 ? 24.626 41.546 48.094 1.00 9.01 75 ARG B CA 1
ATOM 1503 C C . ARG B 1 75 ? 25.839 40.610 48.100 1.00 9.07 75 ARG B C 1
ATOM 1504 O O . ARG B 1 75 ? 26.452 40.379 49.144 1.00 9.84 75 ARG B O 1
ATOM 1512 N N . LEU B 1 76 ? 26.196 40.109 46.919 1.00 9.11 76 LEU B N 1
ATOM 1513 C CA . LEU B 1 76 ? 27.295 39.166 46.735 1.00 9.45 76 LEU B CA 1
ATOM 1514 C C . LEU B 1 76 ? 28.597 39.871 46.361 1.00 9.33 76 LEU B C 1
ATOM 1515 O O . LEU B 1 76 ? 28.589 40.802 45.560 1.00 9.75 76 LEU B O 1
ATOM 1520 N N . TYR B 1 77 ? 29.715 39.372 46.881 1.00 8.90 77 TYR B N 1
ATOM 1521 C CA . TYR B 1 77 ? 31.035 39.936 46.609 1.00 9.00 77 TYR B CA 1
ATOM 1522 C C . TYR B 1 77 ? 31.982 38.991 45.882 1.00 9.63 77 TYR B C 1
ATOM 1523 O O . TYR B 1 77 ? 31.935 37.774 46.065 1.00 11.39 77 TYR B O 1
ATOM 1532 N N . ASN B 1 78 ? 32.854 39.564 45.059 1.00 9.01 78 ASN B N 1
ATOM 1533 C CA . ASN B 1 78 ? 33.912 38.791 44.409 1.00 9.53 78 ASN B CA 1
ATOM 1534 C C . ASN B 1 78 ? 35.045 38.930 45.433 1.00 9.53 78 ASN B C 1
ATOM 1535 O O . ASN B 1 78 ? 35.020 39.851 46.261 1.00 9.94 78 ASN B O 1
ATOM 1540 N N . PRO B 1 79 ? 36.054 38.042 45.397 1.00 10.82 79 PRO B N 1
ATOM 1541 C CA . PRO B 1 79 ? 37.144 38.159 46.371 1.00 11.20 79 PRO B CA 1
ATOM 1542 C C . PRO B 1 79 ? 37.936 39.463 46.335 1.00 13.10 79 PRO B C 1
ATOM 1543 O O . PRO B 1 79 ? 38.273 39.972 45.268 1.00 14.64 79 PRO B O 1
ATOM 1547 N N . GLY B 1 80 ? 38.142 40.040 47.514 1.00 13.05 80 GLY B N 1
ATOM 1548 C CA . GLY B 1 80 ? 38.904 41.269 47.640 1.00 14.57 80 GLY B CA 1
ATOM 1549 C C . GLY B 1 80 ? 38.218 42.588 47.342 1.00 15.25 80 GLY B C 1
ATOM 1550 O O . GLY B 1 80 ? 38.799 43.638 47.613 1.00 16.39 80 GLY B O 1
ATOM 1551 N N . ASP B 1 81 ? 36.992 42.555 46.826 1.00 13.01 81 ASP B N 1
ATOM 1552 C CA . ASP B 1 81 ? 36.271 43.785 46.491 1.00 11.80 81 ASP B CA 1
ATOM 1553 C C . ASP B 1 81 ? 35.741 44.525 47.708 1.00 12.14 81 ASP B C 1
ATOM 1554 O O . ASP B 1 81 ? 35.381 43.914 48.714 1.00 13.10 81 ASP B O 1
ATOM 1559 N N . THR B 1 82 ? 35.653 45.845 47.591 1.00 13.06 82 THR B N 1
ATOM 1560 C CA . THR B 1 82 ? 35.167 46.679 48.682 1.00 14.67 82 THR B CA 1
ATOM 1561 C C . THR B 1 82 ? 33.668 46.978 48.589 1.00 13.88 82 THR B C 1
ATOM 1562 O O . THR B 1 82 ? 33.101 47.623 49.466 1.00 14.60 82 THR B O 1
ATOM 1566 N N . ASP B 1 83 ? 33.033 46.523 47.512 1.00 11.10 83 ASP B N 1
ATOM 1567 C CA . ASP B 1 83 ? 31.597 46.691 47.334 1.00 10.65 83 ASP B CA 1
ATOM 1568 C C . ASP B 1 83 ? 31.157 45.471 46.528 1.00 9.54 83 ASP B C 1
ATOM 1569 O O . ASP B 1 83 ? 31.991 44.774 45.951 1.00 10.52 83 ASP B O 1
ATOM 1574 N N . SER B 1 84 ? 29.859 45.209 46.510 1.00 9.95 84 SER B N 1
ATOM 1575 C CA . SER B 1 84 ? 29.294 44.051 45.836 1.00 8.48 84 SER B CA 1
ATOM 1576 C C . SER B 1 84 ? 29.089 44.177 44.330 1.00 8.59 84 SER B C 1
ATOM 1577 O O . SER B 1 84 ? 28.946 45.279 43.801 1.00 9.11 84 SER B O 1
ATOM 1580 N N . VAL B 1 85 ? 29.021 43.029 43.658 1.00 8.90 85 VAL B N 1
ATOM 1581 C CA . VAL B 1 85 ? 28.806 42.973 42.216 1.00 9.01 85 VAL B CA 1
ATOM 1582 C C . VAL B 1 85 ? 27.449 42.377 41.839 1.00 9.74 85 VAL B C 1
ATOM 1583 O O . VAL B 1 85 ? 27.063 42.383 40.674 1.00 10.46 85 VAL B O 1
ATOM 1587 N N . HIS B 1 86 ? 26.735 41.836 42.816 1.00 9.35 86 HIS B N 1
ATOM 1588 C CA . HIS B 1 86 ? 25.431 41.256 42.557 1.00 9.43 86 HIS B CA 1
ATOM 1589 C C . HIS B 1 86 ? 24.538 41.495 43.765 1.00 10.73 86 HIS B C 1
ATOM 1590 O O . HIS B 1 86 ? 25.031 41.660 44.872 1.00 10.38 86 HIS B O 1
ATOM 1597 N N . ALA B 1 87 ? 23.230 41.510 43.554 1.00 9.48 87 ALA B N 1
ATOM 1598 C CA . ALA B 1 87 ? 22.303 41.744 44.650 1.00 10.60 87 ALA B CA 1
ATOM 1599 C C . ALA B 1 87 ? 20.930 41.203 44.320 1.00 11.38 87 ALA B C 1
ATOM 1600 O O . ALA B 1 87 ? 20.591 41.007 43.149 1.00 11.34 87 ALA B O 1
ATOM 1602 N N . THR B 1 88 ? 20.144 40.947 45.355 1.00 10.59 88 THR B N 1
ATOM 1603 C CA . THR B 1 88 ? 18.788 40.480 45.168 1.00 10.16 88 THR B CA 1
ATOM 1604 C C . THR B 1 88 ? 17.898 41.678 44.829 1.00 11.07 88 THR B C 1
ATOM 1605 O O . THR B 1 88 ? 16.870 41.525 44.176 1.00 12.63 88 THR B O 1
ATOM 1609 N N . GLY B 1 89 ? 18.336 42.872 45.226 1.00 10.57 89 GLY B N 1
ATOM 1610 C CA . GLY B 1 89 ? 17.516 44.060 45.073 1.00 9.90 89 GLY B CA 1
ATOM 1611 C C . GLY B 1 89 ? 16.717 44.071 46.382 1.00 10.41 89 GLY B C 1
ATOM 1612 O O . GLY B 1 89 ? 16.618 43.030 47.037 1.00 10.88 89 GLY B O 1
ATOM 1613 N N . VAL B 1 90 ? 16.160 45.203 46.798 1.00 10.59 90 VAL B N 1
ATOM 1614 C CA . VAL B 1 90 ? 15.407 45.222 48.056 1.00 11.06 90 VAL B CA 1
ATOM 1615 C C . VAL B 1 90 ? 14.242 44.244 48.043 1.00 10.17 90 VAL B C 1
ATOM 1616 O O . VAL B 1 90 ? 13.517 44.145 47.060 1.00 10.68 90 VAL B O 1
ATOM 1620 N N . GLN B 1 91 ? 14.089 43.515 49.144 1.00 9.60 91 GLN B N 1
ATOM 1621 C CA . GLN B 1 91 ? 13.044 42.512 49.309 1.00 9.41 91 GLN B CA 1
ATOM 1622 C C . GLN B 1 91 ? 12.213 42.836 50.545 1.00 9.31 91 GLN B C 1
ATOM 1623 O O . GLN B 1 91 ? 12.754 43.294 51.548 1.00 10.42 91 GLN B O 1
ATOM 1629 N N . LEU B 1 92 ? 10.910 42.597 50.471 1.00 8.96 92 LEU B N 1
ATOM 1630 C CA . LEU B 1 92 ? 10.008 42.835 51.592 1.00 10.76 92 LEU B CA 1
ATOM 1631 C C . LEU B 1 92 ? 9.900 41.578 52.437 1.00 11.72 92 LEU B C 1
ATOM 1632 O O . LEU B 1 92 ? 9.967 40.461 51.917 1.00 13.02 92 LEU B O 1
ATOM 1637 N N . MET B 1 93 ? 9.710 41.756 53.737 1.00 10.15 93 MET B N 1
ATOM 1638 C CA . MET B 1 93 ? 9.554 40.626 54.641 1.00 10.66 93 MET B CA 1
ATOM 1639 C C . MET B 1 93 ? 8.179 40.725 55.297 1.00 10.49 93 MET B C 1
ATOM 1640 O O . MET B 1 93 ? 7.712 41.821 55.620 1.00 12.68 93 MET B O 1
ATOM 1645 N N . GLY B 1 94 ? 7.529 39.581 55.454 1.00 10.59 94 GLY B N 1
ATOM 1646 C CA . GLY B 1 94 ? 6.224 39.530 56.082 1.00 10.04 94 GLY B CA 1
ATOM 1647 C C . GLY B 1 94 ? 6.252 38.523 57.214 1.00 9.21 94 GLY B C 1
ATOM 1648 O O . GLY B 1 94 ? 7.313 38.004 57.555 1.00 9.16 94 GLY B O 1
ATOM 1649 N N . THR B 1 95 ? 5.083 38.166 57.727 1.00 9.02 95 THR B N 1
ATOM 1650 C CA . THR B 1 95 ? 4.984 37.250 58.859 1.00 9.32 95 THR B CA 1
ATOM 1651 C C . THR B 1 95 ? 5.063 35.753 58.547 1.00 10.17 95 THR B C 1
ATOM 1652 O O . THR B 1 95 ? 4.932 34.922 59.443 1.00 10.99 95 THR B O 1
ATOM 1656 N N . VAL B 1 96 ? 5.288 35.415 57.283 1.00 9.55 96 VAL B N 1
ATOM 1657 C CA . VAL B 1 96 ? 5.405 34.028 56.843 1.00 10.75 96 VAL B CA 1
ATOM 1658 C C . VAL B 1 96 ? 6.757 33.952 56.124 1.00 10.38 96 VAL B C 1
ATOM 1659 O O . VAL B 1 96 ? 7.135 34.892 55.424 1.00 11.32 96 VAL B O 1
ATOM 1663 N N . PRO B 1 97 ? 7.531 32.872 56.332 1.00 11.67 97 PRO B N 1
ATOM 1664 C CA . PRO B 1 97 ? 8.837 32.740 55.675 1.00 12.68 97 PRO B CA 1
ATOM 1665 C C . PRO B 1 97 ? 8.739 32.815 54.156 1.00 13.32 97 PRO B C 1
ATOM 1666 O O . PRO B 1 97 ? 7.836 32.242 53.546 1.00 13.84 97 PRO B O 1
ATOM 1670 N N . ARG B 1 98 ? 9.696 33.496 53.549 1.00 12.86 98 ARG B N 1
ATOM 1671 C CA . ARG B 1 98 ? 9.725 33.640 52.113 1.00 15.04 98 ARG B CA 1
ATOM 1672 C C . ARG B 1 98 ? 11.169 33.428 51.657 1.00 13.50 98 ARG B C 1
ATOM 1673 O O . ARG B 1 98 ? 12.103 33.917 52.290 1.00 11.12 98 ARG B O 1
ATOM 1681 N N . THR B 1 99 ? 11.340 32.694 50.562 1.00 13.11 99 THR B N 1
ATOM 1682 C CA . THR B 1 99 ? 12.663 32.357 50.040 1.00 14.20 99 THR B CA 1
ATOM 1683 C C . THR B 1 99 ? 13.018 33.061 48.739 1.00 13.95 99 THR B C 1
ATOM 1684 O O . THR B 1 99 ? 12.202 33.133 47.828 1.00 14.24 99 THR B O 1
ATOM 1688 N N . VAL B 1 100 ? 14.244 33.572 48.668 1.00 13.06 100 VAL B N 1
ATOM 1689 C CA . VAL B 1 100 ? 14.773 34.253 47.490 1.00 13.71 100 VAL B CA 1
ATOM 1690 C C . VAL B 1 100 ? 16.102 33.564 47.164 1.00 13.91 100 VAL B C 1
ATOM 1691 O O . VAL B 1 100 ? 16.840 33.172 48.065 1.00 13.95 100 VAL B O 1
ATOM 1695 N N . ARG B 1 101 ? 16.384 33.366 45.883 1.00 14.40 101 ARG B N 1
ATOM 1696 C CA . ARG B 1 101 ? 17.630 32.730 45.474 1.00 17.55 101 ARG B CA 1
ATOM 1697 C C . ARG B 1 101 ? 18.501 33.768 44.768 1.00 16.27 101 ARG B C 1
ATOM 1698 O O . ARG B 1 101 ? 17.991 34.586 44.009 1.00 17.20 101 ARG B O 1
ATOM 1706 N N . LEU B 1 102 ? 19.792 33.785 45.087 1.00 13.51 102 LEU B N 1
ATOM 1707 C CA . LEU B 1 102 ? 20.751 34.705 44.476 1.00 13.19 102 LEU B CA 1
ATOM 1708 C C . LEU B 1 102 ? 21.804 33.844 43.771 1.00 12.79 102 LEU B C 1
ATOM 1709 O O . LEU B 1 102 ? 22.570 33.125 44.422 1.00 13.62 102 LEU B O 1
ATOM 1714 N N . THR B 1 103 ? 21.806 33.879 42.443 1.00 12.24 103 THR B N 1
ATOM 1715 C CA . THR B 1 103 ? 22.745 33.083 41.655 1.00 13.72 103 THR B CA 1
ATOM 1716 C C . THR B 1 103 ? 23.639 33.980 40.811 1.00 12.49 103 THR B C 1
ATOM 1717 O O . THR B 1 103 ? 23.149 34.758 39.991 1.00 12.80 103 THR B O 1
ATOM 1721 N N . PRO B 1 104 ? 24.956 33.928 41.040 1.00 12.49 104 PRO B N 1
ATOM 1722 C CA . PRO B 1 104 ? 25.853 34.774 40.246 1.00 12.49 104 PRO B CA 1
ATOM 1723 C C . PRO B 1 104 ? 25.997 34.291 38.814 1.00 13.27 104 PRO B C 1
ATOM 1724 O O . PRO B 1 104 ? 25.812 33.112 38.522 1.00 13.06 104 PRO B O 1
ATOM 1728 N N . ARG B 1 105 ? 26.242 35.219 37.903 1.00 14.72 105 ARG B N 1
ATOM 1729 C CA . ARG B 1 105 ? 26.474 34.831 36.526 1.00 16.75 105 ARG B CA 1
ATOM 1730 C C . ARG B 1 105 ? 27.969 35.078 36.291 1.00 14.66 105 ARG B C 1
ATOM 1731 O O . ARG B 1 105 ? 28.682 35.493 37.212 1.00 11.89 105 ARG B O 1
ATOM 1739 N N . VAL B 1 106 ? 28.464 34.776 35.096 1.00 12.71 106 VAL B N 1
ATOM 1740 C CA . VAL B 1 106 ? 29.879 34.958 34.770 1.00 12.10 106 VAL B CA 1
ATOM 1741 C C . VAL B 1 106 ? 30.386 36.344 35.169 1.00 10.76 106 VAL B C 1
ATOM 1742 O O . VAL B 1 106 ? 29.769 37.349 34.820 1.00 10.69 106 VAL B O 1
ATOM 1746 N N . GLY B 1 107 ? 31.491 36.400 35.909 1.00 8.68 107 GLY B N 1
ATOM 1747 C CA . GLY B 1 107 ? 32.027 37.688 36.316 1.00 8.92 107 GLY B CA 1
ATOM 1748 C C . GLY B 1 107 ? 31.691 38.133 37.730 1.00 8.45 107 GLY B C 1
ATOM 1749 O O . GLY B 1 107 ? 32.283 39.083 38.222 1.00 9.40 107 GLY B O 1
ATOM 1750 N N . GLN B 1 108 ? 30.714 37.482 38.363 1.00 8.11 108 GLN B N 1
ATOM 1751 C CA . GLN B 1 108 ? 30.303 37.780 39.744 1.00 9.71 108 GLN B CA 1
ATOM 1752 C C . GLN B 1 108 ? 30.644 36.526 40.541 1.00 10.26 108 GLN B C 1
ATOM 1753 O O . GLN B 1 108 ? 30.368 36.422 41.728 1.00 11.75 108 GLN B O 1
ATOM 1759 N N . ASN B 1 109 ? 31.414 35.693 39.858 1.00 10.97 109 ASN B N 1
ATOM 1760 C CA . ASN B 1 109 ? 31.808 34.335 40.179 1.00 15.60 109 ASN B CA 1
ATOM 1761 C C . ASN B 1 109 ? 33.256 33.962 40.490 1.00 12.06 109 ASN B C 1
ATOM 1762 O O . ASN B 1 109 ? 33.572 32.773 40.454 1.00 11.74 109 ASN B O 1
ATOM 1767 N N . ASN B 1 110 ? 34.160 34.918 40.651 1.00 11.55 110 ASN B N 1
ATOM 1768 C CA . ASN B 1 110 ? 35.560 34.561 40.858 1.00 10.59 110 ASN B CA 1
ATOM 1769 C C . ASN B 1 110 ? 35.804 33.684 42.072 1.00 9.90 110 ASN B C 1
ATOM 1770 O O . ASN B 1 110 ? 35.151 33.836 43.098 1.00 10.32 110 ASN B O 1
ATOM 1775 N N . TRP B 1 111 ? 36.717 32.733 41.927 1.00 8.99 111 TRP B N 1
ATOM 1776 C CA . TRP B 1 111 ? 37.054 31.814 43.005 1.00 8.53 111 TRP B CA 1
ATOM 1777 C C . TRP B 1 111 ? 37.854 32.483 44.103 1.00 8.07 111 TRP B C 1
ATOM 1778 O O . TRP B 1 111 ? 38.698 33.341 43.836 1.00 8.90 111 TRP B O 1
ATOM 1789 N N . PHE B 1 112 ? 37.569 32.096 45.339 1.00 7.47 112 PHE B N 1
ATOM 1790 C CA . PHE B 1 112 ? 38.278 32.587 46.517 1.00 8.47 112 PHE B CA 1
ATOM 1791 C C . PHE B 1 112 ? 39.446 31.604 46.707 1.00 9.06 112 PHE B C 1
ATOM 1792 O O . PHE B 1 112 ? 39.225 30.394 46.730 1.00 10.51 112 PHE B O 1
ATOM 1800 N N . PHE B 1 113 ? 40.682 32.093 46.805 1.00 9.43 113 PHE B N 1
ATOM 1801 C CA . PHE B 1 113 ? 41.807 31.171 46.983 1.00 10.14 113 PHE B CA 1
ATOM 1802 C C . PHE B 1 113 ? 41.782 30.453 48.341 1.00 10.76 113 PHE B C 1
ATOM 1803 O O . PHE B 1 113 ? 41.148 30.914 49.285 1.00 11.18 113 PHE B O 1
ATOM 1811 N N . GLY B 1 114 ? 42.461 29.316 48.433 1.00 9.62 114 GLY B N 1
ATOM 1812 C CA . GLY B 1 114 ? 42.437 28.531 49.662 1.00 11.08 114 GLY B CA 1
ATOM 1813 C C . GLY B 1 114 ? 42.723 29.235 50.968 1.00 10.95 114 GLY B C 1
ATOM 1814 O O . GLY B 1 114 ? 42.146 28.910 52.000 1.00 12.93 114 GLY B O 1
ATOM 1815 N N . ASN B 1 115 ? 43.651 30.180 50.916 1.00 12.92 115 ASN B N 1
ATOM 1816 C CA . ASN B 1 115 ? 44.060 30.962 52.070 1.00 16.20 115 ASN B CA 1
ATOM 1817 C C . ASN B 1 115 ? 43.225 32.186 52.345 1.00 15.83 115 ASN B C 1
ATOM 1818 O O . ASN B 1 115 ? 43.695 33.035 53.107 1.00 16.70 115 ASN B O 1
ATOM 1823 N N . THR B 1 116 ? 42.053 32.355 51.723 1.00 14.20 116 THR B N 1
ATOM 1824 C CA . THR B 1 116 ? 41.320 33.589 52.003 1.00 14.15 116 THR B CA 1
ATOM 1825 C C . THR B 1 116 ? 41.109 33.737 53.498 1.00 13.65 116 THR B C 1
ATOM 1826 O O . THR B 1 116 ? 40.870 32.752 54.205 1.00 11.85 116 THR B O 1
ATOM 1830 N N . GLU B 1 117 ? 41.341 34.950 53.987 1.00 15.08 117 GLU B N 1
ATOM 1831 C CA . GLU B 1 117 ? 41.219 35.237 55.403 1.00 18.30 117 GLU B CA 1
ATOM 1832 C C . GLU B 1 117 ? 39.821 34.930 55.924 1.00 15.67 117 GLU B C 1
ATOM 1833 O O . GLU B 1 117 ? 38.829 35.063 55.204 1.00 12.21 117 GLU B O 1
ATOM 1839 N N . GLU B 1 118 ? 39.754 34.480 57.171 1.00 13.08 118 GLU B N 1
ATOM 1840 C CA . GLU B 1 118 ? 38.486 34.135 57.799 1.00 13.46 118 GLU B CA 1
ATOM 1841 C C . GLU B 1 118 ? 37.496 35.298 57.812 1.00 13.37 118 GLU B C 1
ATOM 1842 O O . GLU B 1 118 ? 36.285 35.076 57.755 1.00 14.24 118 GLU B O 1
ATOM 1848 N N . ALA B 1 119 ? 38.008 36.528 57.873 1.00 12.85 119 ALA B N 1
ATOM 1849 C CA . ALA B 1 119 ? 37.160 37.719 57.916 1.00 14.50 119 ALA B CA 1
ATOM 1850 C C . ALA B 1 119 ? 36.757 38.298 56.556 1.00 15.20 119 ALA B C 1
ATOM 1851 O O . ALA B 1 119 ? 36.140 39.360 56.493 1.00 16.46 119 ALA B O 1
ATOM 1853 N N . GLU B 1 120 ? 37.108 37.609 55.474 1.00 14.52 120 GLU B N 1
ATOM 1854 C CA . GLU B 1 120 ? 36.776 38.054 54.125 1.00 13.94 120 GLU B CA 1
ATOM 1855 C C . GLU B 1 120 ? 35.261 37.993 53.898 1.00 12.38 120 GLU B C 1
ATOM 1856 O O . GLU B 1 120 ? 34.632 36.964 54.152 1.00 12.42 120 GLU B O 1
ATOM 1862 N N . THR B 1 121 ? 34.687 39.089 53.411 1.00 11.85 121 THR B N 1
ATOM 1863 C CA . THR B 1 121 ? 33.252 39.163 53.140 1.00 12.97 121 THR B CA 1
ATOM 1864 C C . THR B 1 121 ? 32.849 38.415 51.864 1.00 12.34 121 THR B C 1
ATOM 1865 O O . THR B 1 121 ? 33.464 38.585 50.815 1.00 12.83 121 THR B O 1
ATOM 1869 N N . ILE B 1 122 ? 31.812 37.591 51.968 1.00 10.58 122 ILE B N 1
ATOM 1870 C CA . ILE B 1 122 ? 31.299 36.847 50.825 1.00 9.55 122 ILE B CA 1
ATOM 1871 C C . ILE B 1 122 ? 29.928 37.416 50.460 1.00 10.04 122 ILE B C 1
ATOM 1872 O O . ILE B 1 122 ? 29.664 37.724 49.303 1.00 10.01 122 ILE B O 1
ATOM 1877 N N . LEU B 1 123 ? 29.069 37.595 51.459 1.00 10.12 123 LEU B N 1
ATOM 1878 C CA . LEU B 1 123 ? 27.730 38.125 51.237 1.00 10.61 123 LEU B CA 1
ATOM 1879 C C . LEU B 1 123 ? 27.431 39.136 52.332 1.00 10.72 123 LEU B C 1
ATOM 1880 O O . LEU B 1 123 ? 27.844 38.955 53.471 1.00 12.48 123 LEU B O 1
ATOM 1885 N N . ALA B 1 124 ? 26.765 40.227 51.984 1.00 9.82 124 ALA B N 1
ATOM 1886 C CA . ALA B 1 124 ? 26.398 41.231 52.973 1.00 9.72 124 ALA B CA 1
ATOM 1887 C C . ALA B 1 124 ? 24.900 41.455 52.849 1.00 10.31 124 ALA B C 1
ATOM 1888 O O . ALA B 1 124 ? 24.367 41.425 51.742 1.00 11.87 124 ALA B O 1
ATOM 1890 N N . ILE B 1 125 ? 24.203 41.596 53.969 1.00 9.11 125 ILE B N 1
ATOM 1891 C CA . ILE B 1 125 ? 22.772 41.844 53.914 1.00 8.78 125 ILE B CA 1
ATOM 1892 C C . ILE B 1 125 ? 22.461 43.137 54.655 1.00 9.11 125 ILE B C 1
ATOM 1893 O O . ILE B 1 125 ? 22.809 43.288 55.824 1.00 9.70 125 ILE B O 1
ATOM 1898 N N . ASP B 1 126 ? 21.874 44.092 53.947 1.00 8.83 126 ASP B N 1
ATOM 1899 C CA . ASP B 1 126 ? 21.503 45.374 54.536 1.00 9.75 126 ASP B CA 1
ATOM 1900 C C . ASP B 1 126 ? 20.100 45.280 55.113 1.00 9.59 126 ASP B C 1
ATOM 1901 O O . ASP B 1 126 ? 19.225 44.656 54.508 1.00 10.13 126 ASP B O 1
ATOM 1906 N N . GLY B 1 127 ? 19.888 45.892 56.275 1.00 8.62 127 GLY B N 1
ATOM 1907 C CA . GLY B 1 127 ? 18.566 45.915 56.879 1.00 7.64 127 GLY B CA 1
ATOM 1908 C C . GLY B 1 127 ? 18.009 47.294 56.559 1.00 9.09 127 GLY B C 1
ATOM 1909 O O . GLY B 1 127 ? 18.697 48.285 56.778 1.00 9.50 127 GLY B O 1
ATOM 1910 N N . LEU B 1 128 ? 16.804 47.376 55.998 1.00 9.60 128 LEU B N 1
ATOM 1911 C CA . LEU B 1 128 ? 16.217 48.668 55.644 1.00 10.23 128 LEU B CA 1
ATOM 1912 C C . LEU B 1 128 ? 14.797 48.842 56.155 1.00 9.96 128 LEU B C 1
ATOM 1913 O O . LEU B 1 128 ? 14.010 47.897 56.154 1.00 10.70 128 LEU B O 1
ATOM 1918 N N . VAL B 1 129 ? 14.472 50.061 56.573 1.00 10.28 129 VAL B N 1
ATOM 1919 C CA . VAL B 1 129 ? 13.121 50.402 57.015 1.00 9.79 129 VAL B CA 1
ATOM 1920 C C . VAL B 1 129 ? 12.687 51.566 56.125 1.00 10.08 129 VAL B C 1
ATOM 1921 O O . VAL B 1 129 ? 13.535 52.293 55.601 1.00 11.56 129 VAL B O 1
ATOM 1925 N N . SER B 1 130 ? 11.385 51.716 55.907 1.00 9.97 130 SER B N 1
ATOM 1926 C CA . SER B 1 130 ? 10.885 52.780 55.052 1.00 10.72 130 SER B CA 1
ATOM 1927 C C . SER B 1 130 ? 10.521 54.085 55.776 1.00 13.90 130 SER B C 1
ATOM 1928 O O . SER B 1 130 ? 10.448 55.137 55.148 1.00 15.97 130 SER B O 1
ATOM 1931 N N . THR B 1 131 ? 10.254 54.010 57.077 1.00 14.36 131 THR B N 1
ATOM 1932 C CA . THR B 1 131 ? 9.916 55.195 57.865 1.00 16.12 131 THR B CA 1
ATOM 1933 C C . THR B 1 131 ? 11.190 55.744 58.509 1.00 18.04 131 THR B C 1
ATOM 1934 O O . THR B 1 131 ? 11.920 55.005 59.173 1.00 16.87 131 THR B O 1
ATOM 1938 N N . LYS B 1 132 ? 11.443 57.035 58.323 1.00 20.54 132 LYS B N 1
ATOM 1939 C CA . LYS B 1 132 ? 12.620 57.705 58.870 1.00 24.09 132 LYS B CA 1
ATOM 1940 C C . LYS B 1 132 ? 12.748 57.472 60.378 1.00 21.82 132 LYS B C 1
ATOM 1941 O O . LYS B 1 132 ? 11.798 57.695 61.131 1.00 21.51 132 LYS B O 1
ATOM 1947 N N . GLY B 1 133 ? 13.910 56.975 60.798 1.00 20.74 133 GLY B N 1
ATOM 1948 C CA . GLY B 1 133 ? 14.169 56.728 62.207 1.00 19.29 133 GLY B CA 1
ATOM 1949 C C . GLY B 1 133 ? 13.515 55.531 62.879 1.00 20.26 133 GLY B C 1
ATOM 1950 O O . GLY B 1 133 ? 13.717 55.325 64.077 1.00 22.42 133 GLY B O 1
ATOM 1951 N N . ALA B 1 134 ? 12.752 54.736 62.131 1.00 17.69 134 ALA B N 1
ATOM 1952 C CA . ALA B 1 134 ? 12.084 53.565 62.696 1.00 15.68 134 ALA B CA 1
ATOM 1953 C C . ALA B 1 134 ? 13.078 52.457 63.023 1.00 15.23 134 ALA B C 1
ATOM 1954 O O . ALA B 1 134 ? 14.158 52.395 62.445 1.00 13.90 134 ALA B O 1
ATOM 1956 N N . ASN B 1 135 ? 12.704 51.584 63.951 1.00 16.26 135 ASN B N 1
ATOM 1957 C CA . ASN B 1 135 ? 13.546 50.455 64.342 1.00 18.01 135 ASN B CA 1
ATOM 1958 C C . ASN B 1 135 ? 13.035 49.206 63.627 1.00 16.12 135 ASN B C 1
ATOM 1959 O O . ASN B 1 135 ? 11.863 49.121 63.276 1.00 16.32 135 ASN B O 1
ATOM 1964 N N . ALA B 1 136 ? 13.915 48.244 63.403 1.00 13.96 136 ALA B N 1
ATOM 1965 C CA . ALA B 1 136 ? 13.528 47.011 62.749 1.00 13.30 136 ALA B CA 1
ATOM 1966 C C . ALA B 1 136 ? 12.753 46.158 63.737 1.00 13.40 136 ALA B C 1
ATOM 1967 O O . ALA B 1 136 ? 13.083 46.120 64.923 1.00 14.27 136 ALA B O 1
ATOM 1969 N N . PRO B 1 137 ? 11.652 45.536 63.284 1.00 13.55 137 PRO B N 1
ATOM 1970 C CA . PRO B 1 137 ? 10.898 44.687 64.206 1.00 12.86 137 PRO B CA 1
ATOM 1971 C C . PRO B 1 137 ? 11.657 43.369 64.335 1.00 13.29 137 PRO B C 1
ATOM 1972 O O . PRO B 1 137 ? 12.657 43.149 63.648 1.00 13.10 137 PRO B O 1
ATOM 1976 N N . SER B 1 138 ? 11.208 42.500 65.230 1.00 13.21 138 SER B N 1
ATOM 1977 C CA . SER B 1 138 ? 11.844 41.206 65.399 1.00 12.83 138 SER B CA 1
ATOM 1978 C C . SER B 1 138 ? 11.834 40.486 64.032 1.00 10.77 138 SER B C 1
ATOM 1979 O O . SER B 1 138 ? 10.821 40.487 63.327 1.00 10.58 138 SER B O 1
ATOM 1982 N N . ASN B 1 139 ? 12.965 39.905 63.652 1.00 9.06 139 ASN B N 1
ATOM 1983 C CA . ASN B 1 139 ? 13.088 39.229 62.367 1.00 8.84 139 ASN B CA 1
ATOM 1984 C C . ASN B 1 139 ? 14.209 38.206 62.407 1.00 9.01 139 ASN B C 1
ATOM 1985 O O . ASN B 1 139 ? 15.064 38.251 63.288 1.00 9.00 139 ASN B O 1
ATOM 1990 N N . THR B 1 140 ? 14.192 37.269 61.470 1.00 8.91 140 THR B N 1
ATOM 1991 C CA . THR B 1 140 ? 15.243 36.263 61.373 1.00 9.11 140 THR B CA 1
ATOM 1992 C C . THR B 1 140 ? 15.455 35.961 59.905 1.00 9.65 140 THR B C 1
ATOM 1993 O O . THR B 1 140 ? 14.494 35.864 59.144 1.00 10.30 140 THR B O 1
ATOM 1997 N N . VAL B 1 141 ? 16.714 35.860 59.506 1.00 9.72 141 VAL B N 1
ATOM 1998 C CA . VAL B 1 141 ? 17.055 35.540 58.139 1.00 10.50 141 VAL B CA 1
ATOM 1999 C C . VAL B 1 141 ? 17.990 34.341 58.175 1.00 10.53 141 VAL B C 1
ATOM 2000 O O . VAL B 1 141 ? 18.898 34.297 58.998 1.00 10.70 141 VAL B O 1
ATOM 2004 N N . ILE B 1 142 ? 17.692 33.328 57.370 1.00 9.52 142 ILE B N 1
ATOM 2005 C CA . ILE B 1 142 ? 18.538 32.148 57.274 1.00 9.49 142 ILE B CA 1
ATOM 2006 C C . ILE B 1 142 ? 19.200 32.222 55.899 1.00 9.57 142 ILE B C 1
ATOM 2007 O O . ILE B 1 142 ? 18.533 32.437 54.887 1.00 10.71 142 ILE B O 1
ATOM 2012 N N . VAL B 1 143 ? 20.516 32.102 55.872 1.00 9.58 143 VAL B N 1
ATOM 2013 C CA . VAL B 1 143 ? 21.268 32.153 54.627 1.00 9.81 143 VAL B CA 1
ATOM 2014 C C . VAL B 1 143 ? 21.941 30.804 54.419 1.00 10.01 143 VAL B C 1
ATOM 2015 O O . VAL B 1 143 ? 22.621 30.311 55.312 1.00 10.99 143 VAL B O 1
ATOM 2019 N N . THR B 1 144 ? 21.712 30.181 53.272 1.00 9.69 144 THR B N 1
ATOM 2020 C CA . THR B 1 144 ? 22.343 28.903 52.955 1.00 10.53 144 THR B CA 1
ATOM 2021 C C . THR B 1 144 ? 23.128 29.079 51.668 1.00 10.76 144 THR B C 1
ATOM 2022 O O . THR B 1 144 ? 22.564 29.421 50.632 1.00 11.38 144 THR B O 1
ATOM 2026 N N . GLY B 1 145 ? 24.440 28.919 51.749 1.00 10.83 145 GLY B N 1
ATOM 2027 C CA . GLY B 1 145 ? 25.252 29.056 50.562 1.00 10.32 145 GLY B CA 1
ATOM 2028 C C . GLY B 1 145 ? 25.641 27.704 50.016 1.00 10.44 145 GLY B C 1
ATOM 2029 O O . GLY B 1 145 ? 25.776 26.745 50.774 1.00 11.55 145 GLY B O 1
ATOM 2030 N N . CYS B 1 146 ? 25.718 27.602 48.697 1.00 10.34 146 CYS B N 1
ATOM 2031 C CA . CYS B 1 146 ? 26.146 26.376 48.037 1.00 10.93 146 CYS B CA 1
ATOM 2032 C C . CYS B 1 146 ? 27.516 26.749 47.465 1.00 9.91 146 CYS B C 1
ATOM 2033 O O . CYS B 1 146 ? 27.625 27.703 46.701 1.00 9.89 146 CYS B O 1
ATOM 2036 N N . PHE B 1 147 ? 28.557 26.034 47.881 1.00 10.02 147 PHE B N 1
ATOM 2037 C CA . PHE B 1 147 ? 29.922 26.318 47.461 1.00 9.69 147 PHE B CA 1
ATOM 2038 C C . PHE B 1 147 ? 30.593 25.146 46.779 1.00 10.36 147 PHE B C 1
ATOM 2039 O O . PHE B 1 147 ? 30.426 24.001 47.188 1.00 11.56 147 PHE B O 1
ATOM 2047 N N . ARG B 1 148 ? 31.380 25.448 45.755 1.00 9.69 148 ARG B N 1
ATOM 2048 C CA . ARG B 1 148 ? 32.131 24.447 45.020 1.00 9.50 148 ARG B CA 1
ATOM 2049 C C . ARG B 1 148 ? 33.542 24.529 45.615 1.00 9.68 148 ARG B C 1
ATOM 2050 O O . ARG B 1 148 ? 34.054 25.628 45.818 1.00 11.63 148 ARG B O 1
ATOM 2058 N N . LEU B 1 149 ? 34.143 23.389 45.954 1.00 9.47 149 LEU B N 1
ATOM 2059 C CA . LEU B 1 149 ? 35.480 23.368 46.551 1.00 9.53 149 LEU B CA 1
ATOM 2060 C C . LEU B 1 149 ? 36.519 22.715 45.654 1.00 10.97 149 LEU B C 1
ATOM 2061 O O . LEU B 1 149 ? 36.240 21.703 45.015 1.00 11.56 149 LEU B O 1
ATOM 2066 N N . ALA B 1 150 ? 37.713 23.296 45.611 1.00 9.87 150 ALA B N 1
ATOM 2067 C CA . ALA B 1 150 ? 38.819 22.743 44.833 1.00 10.65 150 ALA B CA 1
ATOM 2068 C C . ALA B 1 150 ? 39.561 21.758 45.748 1.00 10.66 150 ALA B C 1
ATOM 2069 O O . ALA B 1 150 ? 39.277 21.689 46.945 1.00 11.49 150 ALA B O 1
ATOM 2071 N N . PRO B 1 151 ? 40.488 20.950 45.194 1.00 12.22 151 PRO B N 1
ATOM 2072 C CA . PRO B 1 151 ? 41.216 20.012 46.058 1.00 11.38 151 PRO B CA 1
ATOM 2073 C C . PRO B 1 151 ? 42.070 20.768 47.085 1.00 11.34 151 PRO B C 1
ATOM 2074 O O . PRO B 1 151 ? 42.501 21.897 46.841 1.00 11.76 151 PRO B O 1
ATOM 2078 N N . SER B 1 152 ? 42.312 20.141 48.227 1.00 11.22 152 SER B N 1
ATOM 2079 C CA . SER B 1 152 ? 43.118 20.747 49.274 1.00 12.34 152 SER B CA 1
ATOM 2080 C C . SER B 1 152 ? 44.572 20.946 48.888 1.00 12.52 152 SER B C 1
ATOM 2081 O O . SER B 1 152 ? 45.167 20.141 48.168 1.00 11.81 152 SER B O 1
ATOM 2084 N N . GLU B 1 153 ? 45.153 22.006 49.422 1.00 12.74 153 GLU B N 1
ATOM 2085 C CA . GLU B 1 153 ? 46.559 22.309 49.215 1.00 14.08 153 GLU B CA 1
ATOM 2086 C C . GLU B 1 153 ? 47.235 21.713 50.467 1.00 14.10 153 GLU B C 1
ATOM 2087 O O . GLU B 1 153 ? 47.264 22.334 51.520 1.00 18.27 153 GLU B O 1
ATOM 2093 N N . LEU B 1 154 ? 47.661 20.455 50.372 1.00 14.98 154 LEU B N 1
ATOM 2094 C CA . LEU B 1 154 ? 48.284 19.744 51.493 1.00 15.41 154 LEU B CA 1
ATOM 2095 C C . LEU B 1 154 ? 49.776 20.023 51.643 1.00 16.22 154 LEU B C 1
ATOM 2096 O O . LEU B 1 154 ? 50.455 20.325 50.665 1.00 14.93 154 LEU B O 1
ATOM 2101 N N . GLN B 1 155 ? 50.286 19.909 52.868 1.00 18.21 155 GLN B N 1
ATOM 2102 C CA . GLN B 1 155 ? 51.704 20.137 53.126 1.00 19.98 155 GLN B CA 1
ATOM 2103 C C . GLN B 1 155 ? 52.440 18.812 53.068 1.00 17.51 155 GLN B C 1
ATOM 2104 O O . GLN B 1 155 ? 51.862 17.755 53.305 1.00 16.56 155 GLN B O 1
ATOM 2110 N N . SER B 1 156 ? 53.723 18.879 52.754 1.00 15.16 156 SER B N 1
ATOM 2111 C CA . SER B 1 156 ? 54.566 17.698 52.683 1.00 14.87 156 SER B CA 1
ATOM 2112 C C . SER B 1 156 ? 55.014 17.285 54.090 1.00 16.77 156 SER B C 1
ATOM 2113 O O . SER B 1 156 ? 54.929 18.077 55.037 1.00 17.21 156 SER B O 1
ATOM 2116 N N . SER B 1 157 ? 55.420 16.026 54.225 1.00 16.98 157 SER B N 1
ATOM 2117 C CA . SER B 1 157 ? 55.972 15.530 55.480 1.00 17.28 157 SER B CA 1
ATOM 2118 C C . SER B 1 157 ? 57.487 15.812 55.413 1.00 17.17 157 SER B C 1
ATOM 2119 O O . SER B 1 157 ? 57.979 16.223 54.334 1.00 16.13 157 SER B O 1
ATOM 2123 N N . ALA C 1 17 ? 4.910 -15.696 55.109 1.00 44.54 17 ALA C N 1
ATOM 2124 C CA . ALA C 1 17 ? 5.364 -14.417 55.532 1.00 34.94 17 ALA C CA 1
ATOM 2125 C C . ALA C 1 17 ? 5.090 -13.908 56.939 1.00 54.45 17 ALA C C 1
ATOM 2126 O O . ALA C 1 17 ? 4.422 -14.518 57.733 1.00 45.67 17 ALA C O 1
ATOM 2128 N N . ALA C 1 18 ? 5.682 -12.744 57.151 1.00 35.79 18 ALA C N 1
ATOM 2129 C CA . ALA C 1 18 ? 5.530 -11.906 58.345 1.00 40.33 18 ALA C CA 1
ATOM 2130 C C . ALA C 1 18 ? 4.964 -10.662 57.652 1.00 43.08 18 ALA C C 1
ATOM 2131 O O . ALA C 1 18 ? 5.511 -10.205 56.622 1.00 49.61 18 ALA C O 1
ATOM 2133 N N . ALA C 1 19 ? 3.875 -10.115 58.164 1.00 42.59 19 ALA C N 1
ATOM 2134 C CA . ALA C 1 19 ? 3.333 -8.930 57.531 1.00 41.56 19 ALA C CA 1
ATOM 2135 C C . ALA C 1 19 ? 3.904 -7.767 58.343 1.00 38.82 19 ALA C C 1
ATOM 2136 O O . ALA C 1 19 ? 3.915 -7.818 59.597 1.00 37.13 19 ALA C O 1
ATOM 2138 N N . THR C 1 20 ? 4.572 -6.839 57.658 1.00 35.90 20 THR C N 1
ATOM 2139 C CA . THR C 1 20 ? 5.044 -5.658 58.355 1.00 31.61 20 THR C CA 1
ATOM 2140 C C . THR C 1 20 ? 3.866 -4.669 58.364 1.00 26.42 20 THR C C 1
ATOM 2141 O O . THR C 1 20 ? 3.077 -4.594 57.418 1.00 25.07 20 THR C O 1
ATOM 2145 N N . SER C 1 21 ? 3.699 -3.988 59.485 1.00 21.74 21 SER C N 1
ATOM 2146 C CA . SER C 1 21 ? 2.633 -3.022 59.673 1.00 17.92 21 SER C CA 1
ATOM 2147 C C . SER C 1 21 ? 3.175 -1.617 59.446 1.00 16.98 21 SER C C 1
ATOM 2148 O O . SER C 1 21 ? 4.382 -1.394 59.499 1.00 14.20 21 SER C O 1
ATOM 2151 N N . LEU C 1 22 ? 2.280 -0.672 59.195 1.00 16.48 22 LEU C N 1
ATOM 2152 C CA . LEU C 1 22 ? 2.669 0.708 58.963 1.00 16.28 22 LEU C CA 1
ATOM 2153 C C . LEU C 1 22 ? 1.751 1.541 59.844 1.00 15.57 22 LEU C C 1
ATOM 2154 O O . LEU C 1 22 ? 0.536 1.521 59.685 1.00 16.64 22 LEU C O 1
ATOM 2159 N N . VAL C 1 23 ? 2.338 2.238 60.803 1.00 13.05 23 VAL C N 1
ATOM 2160 C CA . VAL C 1 23 ? 1.582 3.033 61.752 1.00 14.12 23 VAL C CA 1
ATOM 2161 C C . VAL C 1 23 ? 2.024 4.489 61.775 1.00 13.14 23 VAL C C 1
ATOM 2162 O O . VAL C 1 23 ? 3.205 4.785 61.656 1.00 12.18 23 VAL C O 1
ATOM 2166 N N . TYR C 1 24 ? 1.055 5.391 61.898 1.00 13.25 24 TYR C N 1
ATOM 2167 C CA . TYR C 1 24 ? 1.317 6.829 62.009 1.00 13.16 24 TYR C CA 1
ATOM 2168 C C . TYR C 1 24 ? 1.015 7.208 63.464 1.00 12.10 24 TYR C C 1
ATOM 2169 O O . TYR C 1 24 ? -0.042 6.868 64.001 1.00 13.29 24 TYR C O 1
ATOM 2178 N N . ASP C 1 25 ? 1.950 7.880 64.114 1.00 11.20 25 ASP C N 1
ATOM 2179 C CA . ASP C 1 25 ? 1.764 8.287 65.494 1.00 10.90 25 ASP C CA 1
ATOM 2180 C C . ASP C 1 25 ? 2.071 9.769 65.588 1.00 11.59 25 ASP C C 1
ATOM 2181 O O . ASP C 1 25 ? 3.018 10.241 64.955 1.00 11.73 25 ASP C O 1
ATOM 2186 N N . THR C 1 26 ? 1.271 10.513 66.343 1.00 12.24 26 THR C N 1
ATOM 2187 C CA . THR C 1 26 ? 1.543 11.929 66.470 1.00 13.33 26 THR C CA 1
ATOM 2188 C C . THR C 1 26 ? 1.687 12.446 67.894 1.00 12.73 26 THR C C 1
ATOM 2189 O O . THR C 1 26 ? 1.147 11.875 68.844 1.00 11.76 26 THR C O 1
ATOM 2193 N N . CYS C 1 27 ? 2.535 13.462 68.027 1.00 11.46 27 CYS C N 1
ATOM 2194 C CA . CYS C 1 27 ? 2.841 14.100 69.297 1.00 13.61 27 CYS C CA 1
ATOM 2195 C C . CYS C 1 27 ? 2.994 15.591 68.982 1.00 13.42 27 CYS C C 1
ATOM 2196 O O . CYS C 1 27 ? 3.286 15.945 67.844 1.00 15.36 27 CYS C O 1
ATOM 2199 N N . TYR C 1 28 ? 2.763 16.465 69.955 1.00 11.70 28 TYR C N 1
ATOM 2200 C CA . TYR C 1 28 ? 2.919 17.906 69.727 1.00 11.94 28 TYR C CA 1
ATOM 2201 C C . TYR C 1 28 ? 3.707 18.498 70.893 1.00 12.55 28 TYR C C 1
ATOM 2202 O O . TYR C 1 28 ? 3.780 17.885 71.958 1.00 13.15 28 TYR C O 1
ATOM 2211 N N . VAL C 1 29 ? 4.301 19.672 70.699 1.00 11.66 29 VAL C N 1
ATOM 2212 C CA . VAL C 1 29 ? 5.056 20.341 71.759 1.00 12.47 29 VAL C CA 1
ATOM 2213 C C . VAL C 1 29 ? 5.173 21.828 71.489 1.00 10.26 29 VAL C C 1
ATOM 2214 O O . VAL C 1 29 ? 4.884 22.296 70.393 1.00 10.05 29 VAL C O 1
ATOM 2218 N N . THR C 1 30 ? 5.577 22.560 72.519 1.00 10.03 30 THR C N 1
ATOM 2219 C CA . THR C 1 30 ? 5.866 23.986 72.416 1.00 10.04 30 THR C CA 1
ATOM 2220 C C . THR C 1 30 ? 7.394 23.991 72.533 1.00 10.33 30 THR C C 1
ATOM 2221 O O . THR C 1 30 ? 7.940 23.371 73.450 1.00 11.75 30 THR C O 1
ATOM 2225 N N . LEU C 1 31 ? 8.087 24.616 71.588 1.00 8.66 31 LEU C N 1
ATOM 2226 C CA . LEU C 1 31 ? 9.542 24.678 71.650 1.00 10.01 31 LEU C CA 1
ATOM 2227 C C . LEU C 1 31 ? 10.004 25.782 72.603 1.00 12.12 31 LEU C C 1
ATOM 2228 O O . LEU C 1 31 ? 9.314 26.794 72.784 1.00 10.32 31 LEU C O 1
ATOM 2233 N N . THR C 1 32 ? 11.179 25.578 73.196 1.00 12.68 32 THR C N 1
ATOM 2234 C CA . THR C 1 32 ? 11.783 26.537 74.111 1.00 15.37 32 THR C CA 1
ATOM 2235 C C . THR C 1 32 ? 13.116 26.955 73.487 1.00 14.26 32 THR C C 1
ATOM 2236 O O . THR C 1 32 ? 13.839 26.115 72.958 1.00 13.05 32 THR C O 1
ATOM 2240 N N . GLU C 1 33 ? 13.449 28.239 73.612 1.00 15.87 33 GLU C N 1
ATOM 2241 C CA . GLU C 1 33 ? 14.649 28.835 73.022 1.00 19.34 33 GLU C CA 1
ATOM 2242 C C . GLU C 1 33 ? 16.035 28.214 73.025 1.00 22.98 33 GLU C C 1
ATOM 2243 O O . GLU C 1 33 ? 16.688 28.234 71.995 1.00 35.24 33 GLU C O 1
ATOM 2249 N N . ARG C 1 34 ? 16.569 27.731 74.118 1.00 21.05 34 ARG C N 1
ATOM 2250 C CA . ARG C 1 34 ? 17.932 27.185 73.944 1.00 18.82 34 ARG C CA 1
ATOM 2251 C C . ARG C 1 34 ? 17.878 25.795 74.479 1.00 17.32 34 ARG C C 1
ATOM 2252 O O . ARG C 1 34 ? 18.706 25.393 75.292 1.00 19.16 34 ARG C O 1
ATOM 2260 N N . ALA C 1 35 ? 16.881 25.059 74.023 1.00 15.86 35 ALA C N 1
ATOM 2261 C CA . ALA C 1 35 ? 16.661 23.729 74.530 1.00 14.53 35 ALA C CA 1
ATOM 2262 C C . ALA C 1 35 ? 16.250 22.794 73.430 1.00 13.50 35 ALA C C 1
ATOM 2263 O O . ALA C 1 35 ? 15.796 23.219 72.371 1.00 13.56 35 ALA C O 1
ATOM 2265 N N . THR C 1 36 ? 16.440 21.509 73.668 1.00 13.90 36 THR C N 1
ATOM 2266 C CA . THR C 1 36 ? 16.024 20.539 72.691 1.00 15.10 36 THR C CA 1
ATOM 2267 C C . THR C 1 36 ? 14.998 19.628 73.329 1.00 13.74 36 THR C C 1
ATOM 2268 O O . THR C 1 36 ? 15.102 19.291 74.506 1.00 13.32 36 THR C O 1
ATOM 2272 N N . THR C 1 37 ? 13.906 19.394 72.617 1.00 13.82 37 THR C N 1
ATOM 2273 C CA . THR C 1 37 ? 12.905 18.497 73.150 1.00 14.96 37 THR C CA 1
ATOM 2274 C C . THR C 1 37 ? 13.054 17.154 72.443 1.00 13.77 37 THR C C 1
ATOM 2275 O O . THR C 1 37 ? 13.241 17.090 71.217 1.00 12.45 37 THR C O 1
ATOM 2279 N N . SER C 1 38 ? 13.138 16.103 73.250 1.00 13.14 38 SER C N 1
ATOM 2280 C CA . SER C 1 38 ? 13.298 14.743 72.757 1.00 15.39 38 SER C CA 1
ATOM 2281 C C . SER C 1 38 ? 11.981 14.020 72.602 1.00 14.52 38 SER C C 1
ATOM 2282 O O . SER C 1 38 ? 11.107 14.095 73.467 1.00 16.59 38 SER C O 1
ATOM 2285 N N . PHE C 1 39 ? 11.823 13.379 71.453 1.00 12.38 39 PHE C N 1
ATOM 2286 C CA . PHE C 1 39 ? 10.647 12.583 71.169 1.00 11.71 39 PHE C CA 1
ATOM 2287 C C . PHE C 1 39 ? 11.191 11.171 71.296 1.00 12.49 39 PHE C C 1
ATOM 2288 O O . PHE C 1 39 ? 12.047 10.736 70.519 1.00 13.96 39 PHE C O 1
ATOM 2296 N N . GLN C 1 40 ? 10.771 10.509 72.364 1.00 11.49 40 GLN C N 1
ATOM 2297 C CA . GLN C 1 40 ? 11.219 9.169 72.687 1.00 11.58 40 GLN C CA 1
ATOM 2298 C C . GLN C 1 40 ? 10.186 8.139 72.269 1.00 11.10 40 GLN C C 1
ATOM 2299 O O . GLN C 1 40 ? 9.116 8.492 71.782 1.00 12.02 40 GLN C O 1
ATOM 2305 N N . ARG C 1 41 ? 10.508 6.865 72.450 1.00 10.43 41 ARG C N 1
ATOM 2306 C CA . ARG C 1 41 ? 9.568 5.810 72.115 1.00 9.91 41 ARG C CA 1
ATOM 2307 C C . ARG C 1 41 ? 8.229 6.085 72.815 1.00 11.04 41 ARG C C 1
ATOM 2308 O O . ARG C 1 41 ? 7.164 5.988 72.200 1.00 11.34 41 ARG C O 1
ATOM 2316 N N . GLN C 1 42 ? 8.287 6.502 74.080 1.00 11.63 42 GLN C N 1
ATOM 2317 C CA . GLN C 1 42 ? 7.071 6.772 74.850 1.00 13.08 42 GLN C CA 1
ATOM 2318 C C . GLN C 1 42 ? 6.270 7.995 74.421 1.00 13.00 42 GLN C C 1
ATOM 2319 O O . GLN C 1 42 ? 5.126 8.159 74.848 1.00 13.56 42 GLN C O 1
ATOM 2325 N N . SER C 1 43 ? 6.856 8.846 73.580 1.00 12.10 43 SER C N 1
ATOM 2326 C CA . SER C 1 43 ? 6.168 10.044 73.094 1.00 12.42 43 SER C CA 1
ATOM 2327 C C . SER C 1 43 ? 5.108 9.694 72.051 1.00 11.97 43 SER C C 1
ATOM 2328 O O . SER C 1 43 ? 4.209 10.487 71.779 1.00 13.51 43 SER C O 1
ATOM 2331 N N . PHE C 1 44 ? 5.240 8.515 71.455 1.00 12.46 44 PHE C N 1
ATOM 2332 C CA . PHE C 1 44 ? 4.319 8.048 70.429 1.00 12.74 44 PHE C CA 1
ATOM 2333 C C . PHE C 1 44 ? 3.445 6.960 71.052 1.00 13.04 44 PHE C C 1
ATOM 2334 O O . PHE C 1 44 ? 3.915 5.864 71.332 1.00 13.65 44 PHE C O 1
ATOM 2342 N N . PRO C 1 45 ? 2.141 7.242 71.211 1.00 14.17 45 PRO C N 1
ATOM 2343 C CA . PRO C 1 45 ? 1.134 6.351 71.810 1.00 13.79 45 PRO C CA 1
ATOM 2344 C C . PRO C 1 45 ? 1.182 4.881 71.412 1.00 12.54 45 PRO C C 1
ATOM 2345 O O . PRO C 1 45 ? 1.186 4.011 72.271 1.00 13.12 45 PRO C O 1
ATOM 2349 N N . THR C 1 46 ? 1.210 4.599 70.116 1.00 12.80 46 THR C N 1
ATOM 2350 C CA . THR C 1 46 ? 1.242 3.219 69.657 1.00 12.86 46 THR C CA 1
ATOM 2351 C C . THR C 1 46 ? 2.564 2.545 69.992 1.00 12.21 46 THR C C 1
ATOM 2352 O O . THR C 1 46 ? 2.567 1.442 70.526 1.00 12.06 46 THR C O 1
ATOM 2356 N N . LEU C 1 47 ? 3.685 3.203 69.706 1.00 11.58 47 LEU C N 1
ATOM 2357 C CA . LEU C 1 47 ? 4.989 2.613 70.000 1.00 10.78 47 LEU C CA 1
ATOM 2358 C C . LEU C 1 47 ? 5.126 2.375 71.492 1.00 11.17 47 LEU C C 1
ATOM 2359 O O . LEU C 1 47 ? 5.675 1.361 71.925 1.00 11.44 47 LEU C O 1
ATOM 2364 N N . LYS C 1 48 ? 4.581 3.296 72.274 1.00 11.63 48 LYS C N 1
ATOM 2365 C CA . LYS C 1 48 ? 4.646 3.205 73.723 1.00 12.22 48 LYS C CA 1
ATOM 2366 C C . LYS C 1 48 ? 4.005 1.943 74.299 1.00 12.31 48 LYS C C 1
ATOM 2367 O O . LYS C 1 48 ? 4.591 1.290 75.159 1.00 12.60 48 LYS C O 1
ATOM 2373 N N . GLY C 1 49 ? 2.815 1.590 73.823 1.00 11.26 49 GLY C N 1
ATOM 2374 C CA . GLY C 1 49 ? 2.141 0.438 74.389 1.00 12.08 49 GLY C CA 1
ATOM 2375 C C . GLY C 1 49 ? 2.062 -0.850 73.606 1.00 11.44 49 GLY C C 1
ATOM 2376 O O . GLY C 1 49 ? 1.399 -1.765 74.063 1.00 13.23 49 GLY C O 1
ATOM 2377 N N . MET C 1 50 ? 2.766 -0.954 72.483 1.00 11.15 50 MET C N 1
ATOM 2378 C CA . MET C 1 50 ? 2.694 -2.146 71.632 1.00 12.17 50 MET C CA 1
ATOM 2379 C C . MET C 1 50 ? 3.433 -3.388 72.089 1.00 13.03 50 MET C C 1
ATOM 2380 O O . MET C 1 50 ? 3.265 -4.450 71.503 1.00 13.57 50 MET C O 1
ATOM 2385 N N . GLY C 1 51 ? 4.284 -3.255 73.094 1.00 13.17 51 GLY C N 1
ATOM 2386 C CA . GLY C 1 51 ? 5.016 -4.410 73.567 1.00 12.96 51 GLY C CA 1
ATOM 2387 C C . GLY C 1 51 ? 6.328 -4.647 72.843 1.00 13.18 51 GLY C C 1
ATOM 2388 O O . GLY C 1 51 ? 6.909 -3.746 72.228 1.00 12.68 51 GLY C O 1
ATOM 2389 N N . ASP C 1 52 ? 6.753 -5.901 72.869 1.00 12.28 52 ASP C N 1
ATOM 2390 C CA . ASP C 1 52 ? 8.012 -6.317 72.283 1.00 12.14 52 ASP C CA 1
ATOM 2391 C C . ASP C 1 52 ? 7.936 -6.527 70.770 1.00 11.66 52 ASP C C 1
ATOM 2392 O O . ASP C 1 52 ? 7.740 -7.650 70.311 1.00 12.51 52 ASP C O 1
ATOM 2397 N N . ARG C 1 53 ? 7.995 -5.439 70.005 1.00 10.89 53 ARG C N 1
ATOM 2398 C CA . ARG C 1 53 ? 7.997 -5.536 68.551 1.00 10.97 53 ARG C CA 1
ATOM 2399 C C . ARG C 1 53 ? 8.862 -4.436 67.962 1.00 10.22 53 ARG C C 1
ATOM 2400 O O . ARG C 1 53 ? 8.801 -3.279 68.376 1.00 10.22 53 ARG C O 1
ATOM 2408 N N . ALA C 1 54 ? 9.786 -4.856 67.108 1.00 9.40 54 ALA C N 1
ATOM 2409 C CA . ALA C 1 54 ? 10.750 -3.959 66.477 1.00 9.03 54 ALA C CA 1
ATOM 2410 C C . ALA C 1 54 ? 10.099 -2.959 65.539 1.00 8.38 54 ALA C C 1
ATOM 2411 O O . ALA C 1 54 ? 9.039 -3.224 64.977 1.00 9.70 54 ALA C O 1
ATOM 2413 N N . PHE C 1 55 ? 10.741 -1.813 65.354 1.00 8.47 55 PHE C N 1
ATOM 2414 C CA . PHE C 1 55 ? 10.183 -0.792 64.487 1.00 8.19 55 PHE C CA 1
ATOM 2415 C C . PHE C 1 55 ? 11.260 0.009 63.781 1.00 8.41 55 PHE C C 1
ATOM 2416 O O . PHE C 1 55 ? 12.404 0.054 64.219 1.00 9.51 55 PHE C O 1
ATOM 2424 N N . GLN C 1 56 ? 10.894 0.610 62.661 1.00 8.15 56 GLN C N 1
ATOM 2425 C CA . GLN C 1 56 ? 11.821 1.411 61.891 1.00 7.67 56 GLN C CA 1
ATOM 2426 C C . GLN C 1 56 ? 11.153 2.717 61.512 1.00 8.67 56 GLN C C 1
ATOM 2427 O O . GLN C 1 56 ? 9.955 2.745 61.236 1.00 9.46 56 GLN C O 1
ATOM 2433 N N . VAL C 1 57 ? 11.916 3.801 61.501 1.00 8.43 57 VAL C N 1
ATOM 2434 C CA . VAL C 1 57 ? 11.375 5.090 61.097 1.00 8.30 57 VAL C CA 1
ATOM 2435 C C . VAL C 1 57 ? 11.320 5.126 59.570 1.00 8.77 57 VAL C C 1
ATOM 2436 O O . VAL C 1 57 ? 12.320 4.863 58.899 1.00 10.46 57 VAL C O 1
ATOM 2440 N N . VAL C 1 58 ? 10.139 5.407 59.030 1.00 8.63 58 VAL C N 1
ATOM 2441 C CA . VAL C 1 58 ? 9.957 5.520 57.590 1.00 8.83 58 VAL C CA 1
ATOM 2442 C C . VAL C 1 58 ? 10.063 7.006 57.192 1.00 10.05 58 VAL C C 1
ATOM 2443 O O . VAL C 1 58 ? 10.801 7.354 56.276 1.00 11.00 58 VAL C O 1
ATOM 2447 N N . ALA C 1 59 ? 9.368 7.880 57.915 1.00 9.43 59 ALA C N 1
ATOM 2448 C CA . ALA C 1 59 ? 9.381 9.314 57.627 1.00 10.17 59 ALA C CA 1
ATOM 2449 C C . ALA C 1 59 ? 8.803 10.068 58.806 1.00 10.23 59 ALA C C 1
ATOM 2450 O O . ALA C 1 59 ? 8.131 9.486 59.652 1.00 11.59 59 ALA C O 1
ATOM 2452 N N . PHE C 1 60 ? 9.099 11.358 58.871 1.00 11.38 60 PHE C N 1
ATOM 2453 C CA . PHE C 1 60 ? 8.549 12.240 59.890 1.00 11.49 60 PHE C CA 1
ATOM 2454 C C . PHE C 1 60 ? 8.019 13.457 59.151 1.00 12.80 60 PHE C C 1
ATOM 2455 O O . PHE C 1 60 ? 8.598 13.885 58.158 1.00 13.08 60 PHE C O 1
ATOM 2463 N N . THR C 1 61 ? 6.866 13.942 59.577 1.00 12.58 61 THR C N 1
ATOM 2464 C CA . THR C 1 61 ? 6.272 15.135 59.016 1.00 14.56 61 THR C CA 1
ATOM 2465 C C . THR C 1 61 ? 6.244 16.088 60.211 1.00 14.07 61 THR C C 1
ATOM 2466 O O . THR C 1 61 ? 5.779 15.712 61.293 1.00 14.28 61 THR C O 1
ATOM 2470 N N . ILE C 1 62 ? 6.854 17.258 60.056 1.00 12.53 62 ILE C N 1
ATOM 2471 C CA . ILE C 1 62 ? 6.893 18.249 61.123 1.00 12.42 62 ILE C CA 1
ATOM 2472 C C . ILE C 1 62 ? 6.125 19.475 60.661 1.00 13.39 62 ILE C C 1
ATOM 2473 O O . ILE C 1 62 ? 6.377 20.007 59.585 1.00 13.41 62 ILE C O 1
ATOM 2478 N N . GLN C 1 63 ? 5.179 19.909 61.477 1.00 12.79 63 GLN C N 1
ATOM 2479 C CA . GLN C 1 63 ? 4.345 21.051 61.155 1.00 15.02 63 GLN C CA 1
ATOM 2480 C C . GLN C 1 63 ? 4.459 22.062 62.283 1.00 12.45 63 GLN C C 1
ATOM 2481 O O . GLN C 1 63 ? 4.270 21.706 63.438 1.00 11.87 63 GLN C O 1
ATOM 2487 N N . GLY C 1 64 ? 4.757 23.317 61.962 1.00 10.81 64 GLY C N 1
ATOM 2488 C CA . GLY C 1 64 ? 4.887 24.309 63.014 1.00 9.45 64 GLY C CA 1
ATOM 2489 C C . GLY C 1 64 ? 4.334 25.679 62.683 1.00 9.60 64 GLY C C 1
ATOM 2490 O O . GLY C 1 64 ? 4.190 26.015 61.500 1.00 8.97 64 GLY C O 1
ATOM 2491 N N . VAL C 1 65 ? 3.923 26.411 63.723 1.00 9.72 65 VAL C N 1
ATOM 2492 C CA . VAL C 1 65 ? 3.420 27.786 63.608 1.00 10.44 65 VAL C CA 1
ATOM 2493 C C . VAL C 1 65 ? 4.035 28.507 64.788 1.00 10.39 65 VAL C C 1
ATOM 2494 O O . VAL C 1 65 ? 4.208 27.913 65.852 1.00 10.33 65 VAL C O 1
ATOM 2498 N N . SER C 1 66 ? 4.211 29.814 64.647 1.00 9.31 66 SER C N 1
ATOM 2499 C CA . SER C 1 66 ? 4.788 30.628 65.698 1.00 10.77 66 SER C CA 1
ATOM 2500 C C . SER C 1 66 ? 4.118 31.998 65.661 1.00 11.10 66 SER C C 1
ATOM 2501 O O . SER C 1 66 ? 3.675 32.431 64.608 1.00 12.59 66 SER C O 1
ATOM 2504 N N . ALA C 1 67 ? 4.037 32.670 66.805 1.00 10.05 67 ALA C N 1
ATOM 2505 C CA . ALA C 1 67 ? 3.433 33.994 66.864 1.00 9.43 67 ALA C CA 1
ATOM 2506 C C . ALA C 1 67 ? 4.406 35.065 66.376 1.00 10.45 67 ALA C C 1
ATOM 2507 O O . ALA C 1 67 ? 4.002 36.175 66.046 1.00 11.06 67 ALA C O 1
ATOM 2509 N N . ALA C 1 68 ? 5.692 34.731 66.333 1.00 10.44 68 ALA C N 1
ATOM 2510 C CA . ALA C 1 68 ? 6.725 35.667 65.896 1.00 11.20 68 ALA C CA 1
ATOM 2511 C C . ALA C 1 68 ? 7.904 34.824 65.398 1.00 10.21 68 ALA C C 1
ATOM 2512 O O . ALA C 1 68 ? 7.920 33.620 65.616 1.00 11.17 68 ALA C O 1
ATOM 2514 N N . PRO C 1 69 ? 8.902 35.437 64.738 1.00 10.37 69 PRO C N 1
ATOM 2515 C CA . PRO C 1 69 ? 10.046 34.666 64.231 1.00 9.71 69 PRO C CA 1
ATOM 2516 C C . PRO C 1 69 ? 10.690 33.672 65.213 1.00 10.30 69 PRO C C 1
ATOM 2517 O O . PRO C 1 69 ? 11.032 34.023 66.344 1.00 10.93 69 PRO C O 1
ATOM 2521 N N . LEU C 1 70 ? 10.857 32.432 64.761 1.00 8.86 70 LEU C N 1
ATOM 2522 C CA . LEU C 1 70 ? 11.461 31.370 65.563 1.00 9.07 70 LEU C CA 1
ATOM 2523 C C . LEU C 1 70 ? 11.992 30.326 64.587 1.00 8.96 70 LEU C C 1
ATOM 2524 O O . LEU C 1 70 ? 11.523 30.248 63.453 1.00 9.88 70 LEU C O 1
ATOM 2529 N N . MET C 1 71 ? 12.999 29.568 65.007 1.00 9.22 71 MET C N 1
ATOM 2530 C CA . MET C 1 71 ? 13.576 28.524 64.168 1.00 9.08 71 MET C CA 1
ATOM 2531 C C . MET C 1 71 ? 13.605 27.209 64.933 1.00 9.35 71 MET C C 1
ATOM 2532 O O . MET C 1 71 ? 13.531 27.186 66.164 1.00 8.79 71 MET C O 1
ATOM 2537 N N . TYR C 1 72 ? 13.696 26.112 64.199 1.00 9.12 72 TYR C N 1
ATOM 2538 C CA . TYR C 1 72 ? 13.834 24.806 64.816 1.00 8.55 72 TYR C CA 1
ATOM 2539 C C . TYR C 1 72 ? 14.695 23.968 63.894 1.00 8.69 72 TYR C C 1
ATOM 2540 O O . TYR C 1 72 ? 14.917 24.336 62.740 1.00 9.32 72 TYR C O 1
ATOM 2549 N N . ASN C 1 73 ? 15.242 22.887 64.430 1.00 8.51 73 ASN C N 1
ATOM 2550 C CA . ASN C 1 73 ? 16.016 21.947 63.634 1.00 8.35 73 ASN C CA 1
ATOM 2551 C C . ASN C 1 73 ? 15.583 20.582 64.156 1.00 8.29 73 ASN C C 1
ATOM 2552 O O . ASN C 1 73 ? 15.683 20.330 65.358 1.00 9.06 73 ASN C O 1
ATOM 2557 N N . ALA C 1 74 ? 14.988 19.760 63.293 1.00 9.00 74 ALA C N 1
ATOM 2558 C CA . ALA C 1 74 ? 14.533 18.422 63.689 1.00 8.32 74 ALA C CA 1
ATOM 2559 C C . ALA C 1 74 ? 15.617 17.423 63.286 1.00 8.89 74 ALA C C 1
ATOM 2560 O O . ALA C 1 74 ? 16.010 17.351 62.121 1.00 10.20 74 ALA C O 1
ATOM 2562 N N . ARG C 1 75 ? 16.074 16.641 64.254 1.00 8.49 75 ARG C N 1
ATOM 2563 C CA . ARG C 1 75 ? 17.175 15.712 64.060 1.00 9.01 75 ARG C CA 1
ATOM 2564 C C . ARG C 1 75 ? 16.789 14.264 64.382 1.00 9.07 75 ARG C C 1
ATOM 2565 O O . ARG C 1 75 ? 16.269 13.976 65.462 1.00 9.84 75 ARG C O 1
ATOM 2573 N N . LEU C 1 76 ? 17.084 13.360 63.451 1.00 9.11 76 LEU C N 1
ATOM 2574 C CA . LEU C 1 76 ? 16.753 11.943 63.560 1.00 9.45 76 LEU C CA 1
ATOM 2575 C C . LEU C 1 76 ? 17.913 11.126 64.126 1.00 9.33 76 LEU C C 1
ATOM 2576 O O . LEU C 1 76 ? 19.064 11.351 63.762 1.00 9.75 76 LEU C O 1
ATOM 2581 N N . TYR C 1 77 ? 17.595 10.134 64.952 1.00 8.90 77 TYR C N 1
ATOM 2582 C CA . TYR C 1 77 ? 18.595 9.263 65.566 1.00 9.00 77 TYR C CA 1
ATOM 2583 C C . TYR C 1 77 ? 18.486 7.799 65.159 1.00 9.63 77 TYR C C 1
ATOM 2584 O O . TYR C 1 77 ? 17.396 7.286 64.908 1.00 11.39 77 TYR C O 1
ATOM 2593 N N . ASN C 1 78 ? 19.631 7.126 65.106 1.00 9.01 78 ASN C N 1
ATOM 2594 C CA . ASN C 1 78 ? 19.658 5.684 64.871 1.00 9.53 78 ASN C CA 1
ATOM 2595 C C . ASN C 1 78 ? 19.608 5.153 66.309 1.00 9.53 78 ASN C C 1
ATOM 2596 O O . ASN C 1 78 ? 19.932 5.889 67.250 1.00 9.94 78 ASN C O 1
ATOM 2601 N N . PRO C 1 79 ? 19.220 3.882 66.510 1.00 10.82 79 PRO C N 1
ATOM 2602 C CA . PRO C 1 79 ? 19.164 3.359 67.879 1.00 11.20 79 PRO C CA 1
ATOM 2603 C C . PRO C 1 79 ? 20.482 3.358 68.648 1.00 13.10 79 PRO C C 1
ATOM 2604 O O . PRO C 1 79 ? 21.531 3.011 68.111 1.00 14.64 79 PRO C O 1
ATOM 2608 N N . GLY C 1 80 ? 20.423 3.846 69.884 1.00 13.05 80 GLY C N 1
ATOM 2609 C CA . GLY C 1 80 ? 21.589 3.882 70.746 1.00 14.57 80 GLY C CA 1
ATOM 2610 C C . GLY C 1 80 ? 22.593 5.004 70.570 1.00 15.25 80 GLY C C 1
ATOM 2611 O O . GLY C 1 80 ? 23.487 5.143 71.404 1.00 16.39 80 GLY C O 1
ATOM 2612 N N . ASP C 1 81 ? 22.446 5.820 69.529 1.00 13.01 81 ASP C N 1
ATOM 2613 C CA . ASP C 1 81 ? 23.386 6.915 69.278 1.00 11.80 81 ASP C CA 1
ATOM 2614 C C . ASP C 1 81 ? 23.212 8.090 70.226 1.00 12.14 81 ASP C C 1
ATOM 2615 O O . ASP C 1 81 ? 22.104 8.387 70.671 1.00 13.10 81 ASP C O 1
ATOM 2620 N N . THR C 1 82 ? 24.311 8.784 70.495 1.00 13.06 82 THR C N 1
ATOM 2621 C CA . THR C 1 82 ? 24.290 9.933 71.393 1.00 14.67 82 THR C CA 1
ATOM 2622 C C . THR C 1 82 ? 24.116 11.266 70.660 1.00 13.88 82 THR C C 1
ATOM 2623 O O . THR C 1 82 ? 24.024 12.318 71.286 1.00 14.60 82 THR C O 1
ATOM 2627 N N . ASP C 1 83 ? 24.090 11.219 69.331 1.00 11.10 83 ASP C N 1
ATOM 2628 C CA . ASP C 1 83 ? 23.871 12.410 68.521 1.00 10.65 83 ASP C CA 1
ATOM 2629 C C . ASP C 1 83 ? 23.151 11.907 67.272 1.00 9.54 83 ASP C C 1
ATOM 2630 O O . ASP C 1 83 ? 23.133 10.706 67.007 1.00 10.52 83 ASP C O 1
ATOM 2635 N N . SER C 1 84 ? 22.547 12.820 66.527 1.00 9.95 84 SER C N 1
ATOM 2636 C CA . SER C 1 84 ? 21.773 12.491 65.342 1.00 8.48 84 SER C CA 1
ATOM 2637 C C . SER C 1 84 ? 22.564 12.254 64.060 1.00 8.59 84 SER C C 1
ATOM 2638 O O . SER C 1 84 ? 23.676 12.757 63.901 1.00 9.11 84 SER C O 1
ATOM 2641 N N . VAL C 1 85 ? 21.950 11.527 63.127 1.00 8.90 85 VAL C N 1
ATOM 2642 C CA . VAL C 1 85 ? 22.559 11.228 61.836 1.00 9.01 85 VAL C CA 1
ATOM 2643 C C . VAL C 1 85 ? 21.846 11.911 60.668 1.00 9.74 85 VAL C C 1
ATOM 2644 O O . VAL C 1 85 ? 22.315 11.867 59.535 1.00 10.46 85 VAL C O 1
ATOM 2648 N N . HIS C 1 86 ? 20.699 12.519 60.934 1.00 9.35 86 HIS C N 1
ATOM 2649 C CA . HIS C 1 86 ? 19.957 13.205 59.894 1.00 9.43 86 HIS C CA 1
ATOM 2650 C C . HIS C 1 86 ? 19.270 14.420 60.498 1.00 10.73 86 HIS C C 1
ATOM 2651 O O . HIS C 1 86 ? 19.003 14.446 61.691 1.00 10.38 86 HIS C O 1
ATOM 2658 N N . ALA C 1 87 ? 18.984 15.420 59.678 1.00 9.48 87 ALA C N 1
ATOM 2659 C CA . ALA C 1 87 ? 18.338 16.626 60.174 1.00 10.60 87 ALA C CA 1
ATOM 2660 C C . ALA C 1 87 ? 17.642 17.364 59.053 1.00 11.38 87 ALA C C 1
ATOM 2661 O O . ALA C 1 87 ? 17.964 17.179 57.876 1.00 11.34 87 ALA C O 1
ATOM 2663 N N . THR C 1 88 ? 16.675 18.192 59.418 1.00 10.59 88 THR C N 1
ATOM 2664 C CA . THR C 1 88 ? 15.970 18.998 58.445 1.00 10.16 88 THR C CA 1
ATOM 2665 C C . THR C 1 88 ? 16.835 20.212 58.096 1.00 11.07 88 THR C C 1
ATOM 2666 O O . THR C 1 88 ? 16.719 20.765 57.006 1.00 12.63 88 THR C O 1
ATOM 2670 N N . GLY C 1 89 ? 17.737 20.578 59.005 1.00 10.57 89 GLY C N 1
ATOM 2671 C CA . GLY C 1 89 ? 18.521 21.787 58.838 1.00 9.90 89 GLY C CA 1
ATOM 2672 C C . GLY C 1 89 ? 17.629 22.844 59.501 1.00 10.41 89 GLY C C 1
ATOM 2673 O O . GLY C 1 89 ? 16.428 22.606 59.660 1.00 10.88 89 GLY C O 1
ATOM 2674 N N . VAL C 1 90 ? 18.165 23.989 59.909 1.00 10.59 90 VAL C N 1
ATOM 2675 C CA . VAL C 1 90 ? 17.318 24.996 60.556 1.00 11.06 90 VAL C CA 1
ATOM 2676 C C . VAL C 1 90 ? 16.173 25.446 59.661 1.00 10.17 90 VAL C C 1
ATOM 2677 O O . VAL C 1 90 ? 16.361 25.679 58.472 1.00 10.68 90 VAL C O 1
ATOM 2681 N N . GLN C 1 91 ? 14.986 25.546 60.250 1.00 9.60 91 GLN C N 1
ATOM 2682 C CA . GLN C 1 91 ? 13.769 25.941 59.551 1.00 9.41 91 GLN C CA 1
ATOM 2683 C C . GLN C 1 91 ? 13.156 27.156 60.235 1.00 9.31 91 GLN C C 1
ATOM 2684 O O . GLN C 1 91 ? 13.192 27.258 61.459 1.00 10.42 91 GLN C O 1
ATOM 2690 N N . LEU C 1 92 ? 12.598 28.069 59.450 1.00 8.96 92 LEU C N 1
ATOM 2691 C CA . LEU C 1 92 ? 11.951 29.264 59.980 1.00 10.76 92 LEU C CA 1
ATOM 2692 C C . LEU C 1 92 ? 10.478 28.984 60.221 1.00 11.72 92 LEU C C 1
ATOM 2693 O O . LEU C 1 92 ? 9.855 28.210 59.488 1.00 13.02 92 LEU C O 1
ATOM 2698 N N . MET C 1 93 ? 9.913 29.628 61.232 1.00 10.15 93 MET C N 1
ATOM 2699 C CA . MET C 1 93 ? 8.498 29.469 61.537 1.00 10.66 93 MET C CA 1
ATOM 2700 C C . MET C 1 93 ? 7.826 30.833 61.410 1.00 10.49 93 MET C C 1
ATOM 2701 O O . MET C 1 93 ? 8.407 31.859 61.777 1.00 12.68 93 MET C O 1
ATOM 2706 N N . GLY C 1 94 ? 6.621 30.836 60.859 1.00 10.59 94 GLY C N 1
ATOM 2707 C CA . GLY C 1 94 ? 5.863 32.060 60.699 1.00 10.04 94 GLY C CA 1
ATOM 2708 C C . GLY C 1 94 ? 4.491 31.883 61.317 1.00 9.21 94 GLY C C 1
ATOM 2709 O O . GLY C 1 94 ? 4.229 30.871 61.963 1.00 9.16 94 GLY C O 1
ATOM 2710 N N . THR C 1 95 ? 3.584 32.810 61.038 1.00 9.02 95 THR C N 1
ATOM 2711 C CA . THR C 1 95 ? 2.246 32.781 61.621 1.00 9.32 95 THR C CA 1
ATOM 2712 C C . THR C 1 95 ? 1.216 31.872 60.945 1.00 10.17 95 THR C C 1
ATOM 2713 O O . THR C 1 95 ? 0.055 31.840 61.348 1.00 10.99 95 THR C O 1
ATOM 2717 N N . VAL C 1 96 ? 1.644 31.131 59.931 1.00 9.55 96 VAL C N 1
ATOM 2718 C CA . VAL C 1 96 ? 0.777 30.207 59.205 1.00 10.75 96 VAL C CA 1
ATOM 2719 C C . VAL C 1 96 ? 1.494 28.853 59.276 1.00 10.38 96 VAL C C 1
ATOM 2720 O O . VAL C 1 96 ? 2.720 28.801 59.189 1.00 11.32 96 VAL C O 1
ATOM 2724 N N . PRO C 1 97 ? 0.755 27.751 59.497 1.00 11.67 97 PRO C N 1
ATOM 2725 C CA . PRO C 1 97 ? 1.381 26.425 59.578 1.00 12.68 97 PRO C CA 1
ATOM 2726 C C . PRO C 1 97 ? 2.170 26.072 58.323 1.00 13.32 97 PRO C C 1
ATOM 2727 O O . PRO C 1 97 ? 1.733 26.328 57.201 1.00 13.84 97 PRO C O 1
ATOM 2731 N N . ARG C 1 98 ? 3.321 25.451 58.521 1.00 12.86 98 ARG C N 1
ATOM 2732 C CA . ARG C 1 98 ? 4.164 25.056 57.418 1.00 15.04 98 ARG C CA 1
ATOM 2733 C C . ARG C 1 98 ? 4.667 23.641 57.706 1.00 13.50 98 ARG C C 1
ATOM 2734 O O . ARG C 1 98 ? 5.034 23.325 58.836 1.00 11.12 98 ARG C O 1
ATOM 2742 N N . THR C 1 99 ? 4.673 22.798 56.679 1.00 13.11 99 THR C N 1
ATOM 2743 C CA . THR C 1 99 ? 5.070 21.397 56.814 1.00 14.20 99 THR C CA 1
ATOM 2744 C C . THR C 1 99 ? 6.400 21.060 56.156 1.00 13.95 99 THR C C 1
ATOM 2745 O O . THR C 1 99 ? 6.662 21.474 55.033 1.00 14.24 99 THR C O 1
ATOM 2749 N N . VAL C 1 100 ? 7.228 20.302 56.870 1.00 13.06 100 VAL C N 1
ATOM 2750 C CA . VAL C 1 100 ? 8.531 19.850 56.391 1.00 13.71 100 VAL C CA 1
ATOM 2751 C C . VAL C 1 100 ? 8.548 18.329 56.579 1.00 13.91 100 VAL C C 1
ATOM 2752 O O . VAL C 1 100 ? 8.008 17.815 57.556 1.00 13.95 100 VAL C O 1
ATOM 2756 N N . ARG C 1 101 ? 9.115 17.607 55.623 1.00 14.40 101 ARG C N 1
ATOM 2757 C CA . ARG C 1 101 ? 9.190 16.154 55.718 1.00 17.55 101 ARG C CA 1
ATOM 2758 C C . ARG C 1 101 ? 10.652 15.750 55.903 1.00 16.27 101 ARG C C 1
ATOM 2759 O O . ARG C 1 101 ? 11.536 16.337 55.287 1.00 17.20 101 ARG C O 1
ATOM 2767 N N . LEU C 1 102 ? 10.905 14.813 56.812 1.00 13.51 102 LEU C N 1
ATOM 2768 C CA . LEU C 1 102 ? 12.252 14.309 57.082 1.00 13.19 102 LEU C CA 1
ATOM 2769 C C . LEU C 1 102 ? 12.233 12.808 56.772 1.00 12.79 102 LEU C C 1
ATOM 2770 O O . LEU C 1 102 ? 11.562 12.030 57.459 1.00 13.62 102 LEU C O 1
ATOM 2775 N N . THR C 1 103 ? 12.926 12.413 55.709 1.00 12.24 103 THR C N 1
ATOM 2776 C CA . THR C 1 103 ? 12.966 11.012 55.295 1.00 13.72 103 THR C CA 1
ATOM 2777 C C . THR C 1 103 ? 14.390 10.477 55.337 1.00 12.49 103 THR C C 1
ATOM 2778 O O . THR C 1 103 ? 15.278 11.009 54.669 1.00 12.80 103 THR C O 1
ATOM 2782 N N . PRO C 1 104 ? 14.640 9.456 56.164 1.00 12.49 104 PRO C N 1
ATOM 2783 C CA . PRO C 1 104 ? 15.999 8.908 56.232 1.00 12.49 104 PRO C CA 1
ATOM 2784 C C . PRO C 1 104 ? 16.368 8.107 54.996 1.00 13.27 104 PRO C C 1
ATOM 2785 O O . PRO C 1 104 ? 15.504 7.578 54.303 1.00 13.06 104 PRO C O 1
ATOM 2789 N N . ARG C 1 105 ? 17.650 8.092 54.668 1.00 14.72 105 ARG C N 1
ATOM 2790 C CA . ARG C 1 105 ? 18.097 7.285 53.551 1.00 16.75 105 ARG C CA 1
ATOM 2791 C C . ARG C 1 105 ? 18.876 6.126 54.184 1.00 14.66 105 ARG C C 1
ATOM 2792 O O . ARG C 1 105 ? 18.972 6.041 55.414 1.00 11.89 105 ARG C O 1
ATOM 2800 N N . VAL C 1 106 ? 19.382 5.206 53.372 1.00 12.71 106 VAL C N 1
ATOM 2801 C CA . VAL C 1 106 ? 20.130 4.051 53.872 1.00 12.10 106 VAL C CA 1
ATOM 2802 C C . VAL C 1 106 ? 21.209 4.457 54.876 1.00 10.76 106 VAL C C 1
ATOM 2803 O O . VAL C 1 106 ? 22.005 5.351 54.596 1.00 10.69 106 VAL C O 1
ATOM 2807 N N . GLY C 1 107 ? 21.224 3.820 56.045 1.00 8.68 107 GLY C N 1
ATOM 2808 C CA . GLY C 1 107 ? 22.229 4.156 57.040 1.00 8.92 107 GLY C CA 1
ATOM 2809 C C . GLY C 1 107 ? 21.778 5.088 58.154 1.00 8.45 107 GLY C C 1
ATOM 2810 O O . GLY C 1 107 ? 22.484 5.235 59.141 1.00 9.40 107 GLY C O 1
ATOM 2811 N N . GLN C 1 108 ? 20.633 5.748 57.976 1.00 8.11 108 GLN C N 1
ATOM 2812 C CA . GLN C 1 108 ? 20.056 6.656 58.980 1.00 9.71 108 GLN C CA 1
ATOM 2813 C C . GLN C 1 108 ? 18.749 5.999 59.407 1.00 10.26 108 GLN C C 1
ATOM 2814 O O . GLN C 1 108 ? 17.986 6.538 60.198 1.00 11.75 108 GLN C O 1
ATOM 2820 N N . ASN C 1 109 ? 18.655 4.749 58.983 1.00 10.97 109 ASN C N 1
ATOM 2821 C CA . ASN C 1 109 ? 17.517 3.851 59.020 1.00 15.60 109 ASN C CA 1
ATOM 2822 C C . ASN C 1 109 ? 17.507 2.588 59.880 1.00 12.06 109 ASN C C 1
ATOM 2823 O O . ASN C 1 109 ? 16.662 1.727 59.641 1.00 11.74 109 ASN C O 1
ATOM 2828 N N . ASN C 1 110 ? 18.480 2.385 60.758 1.00 11.55 110 ASN C N 1
ATOM 2829 C CA . ASN C 1 110 ? 18.520 1.138 61.515 1.00 10.59 110 ASN C CA 1
ATOM 2830 C C . ASN C 1 110 ? 17.279 0.877 62.348 1.00 9.90 110 ASN C C 1
ATOM 2831 O O . ASN C 1 110 ? 16.688 1.798 62.898 1.00 10.32 110 ASN C O 1
ATOM 2836 N N . TRP C 1 111 ? 16.864 -0.382 62.393 1.00 8.99 111 TRP C N 1
ATOM 2837 C CA . TRP C 1 111 ? 15.686 -0.781 63.150 1.00 8.53 111 TRP C CA 1
ATOM 2838 C C . TRP C 1 111 ? 15.925 -0.755 64.645 1.00 8.07 111 TRP C C 1
ATOM 2839 O O . TRP C 1 111 ? 17.014 -1.091 65.116 1.00 8.90 111 TRP C O 1
ATOM 2850 N N . PHE C 1 112 ? 14.906 -0.335 65.383 1.00 7.47 112 PHE C N 1
ATOM 2851 C CA . PHE C 1 112 ? 14.933 -0.300 66.842 1.00 8.47 112 PHE C CA 1
ATOM 2852 C C . PHE C 1 112 ? 14.404 -1.677 67.276 1.00 9.06 112 PHE C C 1
ATOM 2853 O O . PHE C 1 112 ? 13.345 -2.096 66.810 1.00 10.51 112 PHE C O 1
ATOM 2861 N N . PHE C 1 113 ? 15.133 -2.402 68.124 1.00 9.43 113 PHE C N 1
ATOM 2862 C CA . PHE C 1 113 ? 14.645 -3.719 68.546 1.00 10.14 113 PHE C CA 1
ATOM 2863 C C . PHE C 1 113 ? 13.378 -3.638 69.410 1.00 10.76 113 PHE C C 1
ATOM 2864 O O . PHE C 1 113 ? 13.083 -2.603 69.999 1.00 11.18 113 PHE C O 1
ATOM 2872 N N . GLY C 1 114 ? 12.621 -4.727 69.473 1.00 9.62 114 GLY C N 1
ATOM 2873 C CA . GLY C 1 114 ? 11.365 -4.721 70.212 1.00 11.08 114 GLY C CA 1
ATOM 2874 C C . GLY C 1 114 ? 11.370 -4.196 71.630 1.00 10.95 114 GLY C C 1
ATOM 2875 O O . GLY C 1 114 ? 10.413 -3.573 72.075 1.00 12.93 114 GLY C O 1
ATOM 2876 N N . ASN C 1 115 ? 12.447 -4.490 72.344 1.00 12.92 115 ASN C N 1
ATOM 2877 C CA . ASN C 1 115 ? 12.629 -4.074 73.723 1.00 16.20 115 ASN C CA 1
ATOM 2878 C C . ASN C 1 115 ? 13.224 -2.702 73.906 1.00 15.83 115 ASN C C 1
ATOM 2879 O O . ASN C 1 115 ? 13.675 -2.422 75.020 1.00 16.70 115 ASN C O 1
ATOM 2884 N N . THR C 1 116 ? 13.309 -1.861 72.869 1.00 14.20 116 THR C N 1
ATOM 2885 C CA . THR C 1 116 ? 13.941 -0.564 73.111 1.00 14.15 116 THR C CA 1
ATOM 2886 C C . THR C 1 116 ? 13.248 0.143 74.261 1.00 13.65 116 THR C C 1
ATOM 2887 O O . THR C 1 116 ? 12.024 0.062 74.409 1.00 11.85 116 THR C O 1
ATOM 2891 N N . GLU C 1 117 ? 14.057 0.713 75.147 1.00 15.08 117 GLU C N 1
ATOM 2892 C CA . GLU C 1 117 ? 13.544 1.392 76.320 1.00 18.30 117 GLU C CA 1
ATOM 2893 C C . GLU C 1 117 ? 12.602 2.531 75.948 1.00 15.67 117 GLU C C 1
ATOM 2894 O O . GLU C 1 117 ? 12.764 3.177 74.910 1.00 12.21 117 GLU C O 1
ATOM 2900 N N . GLU C 1 118 ? 11.595 2.745 76.784 1.00 13.08 118 GLU C N 1
ATOM 2901 C CA . GLU C 1 118 ? 10.609 3.793 76.552 1.00 13.46 118 GLU C CA 1
ATOM 2902 C C . GLU C 1 118 ? 11.238 5.179 76.427 1.00 13.37 118 GLU C C 1
ATOM 2903 O O . GLU C 1 118 ? 10.712 6.030 75.706 1.00 14.24 118 GLU C O 1
ATOM 2909 N N . ALA C 1 119 ? 12.360 5.398 77.112 1.00 12.85 119 ALA C N 1
ATOM 2910 C CA . ALA C 1 119 ? 13.040 6.693 77.091 1.00 14.50 119 ALA C CA 1
ATOM 2911 C C . ALA C 1 119 ? 14.064 6.889 75.968 1.00 15.20 119 ALA C C 1
ATOM 2912 O O . ALA C 1 119 ? 14.764 7.899 75.937 1.00 16.46 119 ALA C O 1
ATOM 2914 N N . GLU C 1 120 ? 14.156 5.926 75.055 1.00 14.52 120 GLU C N 1
ATOM 2915 C CA . GLU C 1 120 ? 15.088 6.000 73.935 1.00 13.94 120 GLU C CA 1
ATOM 2916 C C . GLU C 1 120 ? 14.685 7.125 72.975 1.00 12.38 120 GLU C C 1
ATOM 2917 O O . GLU C 1 120 ? 13.531 7.198 72.548 1.00 12.42 120 GLU C O 1
ATOM 2923 N N . THR C 1 121 ? 15.637 7.987 72.633 1.00 11.85 121 THR C N 1
ATOM 2924 C CA . THR C 1 121 ? 15.389 9.101 71.719 1.00 12.97 121 THR C CA 1
ATOM 2925 C C . THR C 1 121 ? 15.298 8.659 70.254 1.00 12.34 121 THR C C 1
ATOM 2926 O O . THR C 1 121 ? 16.150 7.923 69.766 1.00 12.83 121 THR C O 1
ATOM 2930 N N . ILE C 1 122 ? 14.258 9.118 69.565 1.00 10.58 122 ILE C N 1
ATOM 2931 C CA . ILE C 1 122 ? 14.069 8.807 68.154 1.00 9.55 122 ILE C CA 1
ATOM 2932 C C . ILE C 1 122 ? 14.288 10.089 67.349 1.00 10.04 122 ILE C C 1
ATOM 2933 O O . ILE C 1 122 ? 15.034 10.098 66.376 1.00 10.01 122 ILE C O 1
ATOM 2938 N N . LEU C 1 123 ? 13.669 11.182 67.783 1.00 10.12 123 LEU C N 1
ATOM 2939 C CA . LEU C 1 123 ? 13.794 12.461 67.098 1.00 10.61 123 LEU C CA 1
ATOM 2940 C C . LEU C 1 123 ? 13.972 13.547 68.147 1.00 10.72 123 LEU C C 1
ATOM 2941 O O . LEU C 1 123 ? 13.383 13.475 69.219 1.00 12.48 123 LEU C O 1
ATOM 2946 N N . ALA C 1 124 ? 14.823 14.524 67.869 1.00 9.82 124 ALA C N 1
ATOM 2947 C CA . ALA C 1 124 ? 15.028 15.629 68.796 1.00 9.72 124 ALA C CA 1
ATOM 2948 C C . ALA C 1 124 ? 14.808 16.914 68.016 1.00 10.31 124 ALA C C 1
ATOM 2949 O O . ALA C 1 124 ? 15.172 16.989 66.845 1.00 11.87 124 ALA C O 1
ATOM 2951 N N . ILE C 1 125 ? 14.146 17.894 68.617 1.00 9.11 125 ILE C N 1
ATOM 2952 C CA . ILE C 1 125 ? 13.933 19.160 67.934 1.00 8.78 125 ILE C CA 1
ATOM 2953 C C . ILE C 1 125 ? 14.512 20.286 68.777 1.00 9.11 125 ILE C C 1
ATOM 2954 O O . ILE C 1 125 ? 14.157 20.442 69.944 1.00 9.70 125 ILE C O 1
ATOM 2959 N N . ASP C 1 126 ? 15.457 21.020 68.206 1.00 8.83 126 ASP C N 1
ATOM 2960 C CA . ASP C 1 126 ? 16.086 22.143 68.893 1.00 9.75 126 ASP C CA 1
ATOM 2961 C C . ASP C 1 126 ? 15.287 23.410 68.630 1.00 9.59 126 ASP C C 1
ATOM 2962 O O . ASP C 1 126 ? 14.814 23.619 67.510 1.00 10.13 126 ASP C O 1
ATOM 2967 N N . GLY C 1 127 ? 15.136 24.246 69.653 1.00 8.62 127 GLY C N 1
ATOM 2968 C CA . GLY C 1 127 ? 14.443 25.514 69.488 1.00 7.64 127 GLY C CA 1
ATOM 2969 C C . GLY C 1 127 ? 15.547 26.555 69.376 1.00 9.09 127 GLY C C 1
ATOM 2970 O O . GLY C 1 127 ? 16.452 26.562 70.204 1.00 9.50 127 GLY C O 1
ATOM 2971 N N . LEU C 1 128 ? 15.522 27.397 68.345 1.00 9.60 128 LEU C N 1
ATOM 2972 C CA . LEU C 1 128 ? 16.563 28.409 68.165 1.00 10.23 128 LEU C CA 1
ATOM 2973 C C . LEU C 1 128 ? 16.009 29.803 67.922 1.00 9.96 128 LEU C C 1
ATOM 2974 O O . LEU C 1 128 ? 15.001 29.967 67.236 1.00 10.70 128 LEU C O 1
ATOM 2979 N N . VAL C 1 129 ? 16.686 30.804 68.474 1.00 10.28 129 VAL C N 1
ATOM 2980 C CA . VAL C 1 129 ? 16.323 32.205 68.262 1.00 9.79 129 VAL C CA 1
ATOM 2981 C C . VAL C 1 129 ? 17.576 32.862 67.684 1.00 10.08 129 VAL C C 1
ATOM 2982 O O . VAL C 1 129 ? 18.688 32.378 67.909 1.00 11.56 129 VAL C O 1
ATOM 2986 N N . SER C 1 130 ? 17.404 33.923 66.903 1.00 9.97 130 SER C N 1
ATOM 2987 C CA . SER C 1 130 ? 18.537 34.595 66.290 1.00 10.72 130 SER C CA 1
ATOM 2988 C C . SER C 1 130 ? 19.119 35.766 67.097 1.00 13.90 130 SER C C 1
ATOM 2989 O O . SER C 1 130 ? 20.261 36.157 66.878 1.00 15.97 130 SER C O 1
ATOM 2992 N N . THR C 1 131 ? 18.325 36.347 67.993 1.00 14.36 131 THR C N 1
ATOM 2993 C CA . THR C 1 131 ? 18.785 37.457 68.828 1.00 16.12 131 THR C CA 1
ATOM 2994 C C . THR C 1 131 ? 19.301 36.900 70.156 1.00 18.04 131 THR C C 1
ATOM 2995 O O . THR C 1 131 ? 18.597 36.144 70.829 1.00 16.87 131 THR C O 1
ATOM 2999 N N . LYS C 1 132 ? 20.517 37.283 70.531 1.00 20.54 132 LYS C N 1
ATOM 3000 C CA . LYS C 1 132 ? 21.149 36.835 71.769 1.00 24.09 132 LYS C CA 1
ATOM 3001 C C . LYS C 1 132 ? 20.246 37.081 72.981 1.00 21.82 132 LYS C C 1
ATOM 3002 O O . LYS C 1 132 ? 19.757 38.193 73.184 1.00 21.51 132 LYS C O 1
ATOM 3008 N N . GLY C 1 133 ? 19.993 36.022 73.748 1.00 20.74 133 GLY C N 1
ATOM 3009 C CA . GLY C 1 133 ? 19.169 36.124 74.941 1.00 19.29 133 GLY C CA 1
ATOM 3010 C C . GLY C 1 133 ? 17.663 36.263 74.788 1.00 20.26 133 GLY C C 1
ATOM 3011 O O . GLY C 1 133 ? 16.960 36.366 75.794 1.00 22.42 133 GLY C O 1
ATOM 3012 N N . ALA C 1 134 ? 17.157 36.251 73.555 1.00 17.69 134 ALA C N 1
ATOM 3013 C CA . ALA C 1 134 ? 15.721 36.381 73.317 1.00 15.68 134 ALA C CA 1
ATOM 3014 C C . ALA C 1 134 ? 14.969 35.124 73.736 1.00 15.23 134 ALA C C 1
ATOM 3015 O O . ALA C 1 134 ? 15.541 34.040 73.789 1.00 13.90 134 ALA C O 1
ATOM 3017 N N . ASN C 1 135 ? 13.683 35.276 74.030 1.00 16.26 135 ASN C N 1
ATOM 3018 C CA . ASN C 1 135 ? 12.834 34.151 74.418 1.00 18.01 135 ASN C CA 1
ATOM 3019 C C . ASN C 1 135 ? 12.023 33.719 73.198 1.00 16.12 135 ASN C C 1
ATOM 3020 O O . ASN C 1 135 ? 11.768 34.517 72.302 1.00 16.32 135 ASN C O 1
ATOM 3025 N N . ALA C 1 136 ? 11.629 32.457 73.160 1.00 13.96 136 ALA C N 1
ATOM 3026 C CA . ALA C 1 136 ? 10.839 31.952 72.056 1.00 13.30 136 ALA C CA 1
ATOM 3027 C C . ALA C 1 136 ? 9.415 32.457 72.204 1.00 13.40 136 ALA C C 1
ATOM 3028 O O . ALA C 1 136 ? 8.893 32.537 73.317 1.00 14.27 136 ALA C O 1
ATOM 3030 N N . PRO C 1 137 ? 8.799 32.897 71.095 1.00 13.55 137 PRO C N 1
ATOM 3031 C CA . PRO C 1 137 ? 7.417 33.368 71.202 1.00 12.86 137 PRO C CA 1
ATOM 3032 C C . PRO C 1 137 ? 6.521 32.134 71.278 1.00 13.29 137 PRO C C 1
ATOM 3033 O O . PRO C 1 137 ? 6.996 31.003 71.155 1.00 13.10 137 PRO C O 1
ATOM 3037 N N . SER C 1 138 ? 5.232 32.339 71.509 1.00 13.21 138 SER C N 1
ATOM 3038 C CA . SER C 1 138 ? 4.297 31.230 71.564 1.00 12.83 138 SER C CA 1
ATOM 3039 C C . SER C 1 138 ? 4.395 30.456 70.231 1.00 10.77 138 SER C C 1
ATOM 3040 O O . SER C 1 138 ? 4.435 31.058 69.154 1.00 10.58 138 SER C O 1
ATOM 3043 N N . ASN C 1 139 ? 4.464 29.133 70.309 1.00 9.06 139 ASN C N 1
ATOM 3044 C CA . ASN C 1 139 ? 4.598 28.298 69.122 1.00 8.84 139 ASN C CA 1
ATOM 3045 C C . ASN C 1 139 ? 4.097 26.892 69.399 1.00 9.01 139 ASN C C 1
ATOM 3046 O O . ASN C 1 139 ? 3.957 26.495 70.553 1.00 9.00 139 ASN C O 1
ATOM 3051 N N . THR C 1 140 ? 3.802 26.148 68.343 1.00 8.91 140 THR C N 1
ATOM 3052 C CA . THR C 1 140 ? 3.362 24.765 68.479 1.00 9.11 140 THR C CA 1
ATOM 3053 C C . THR C 1 140 ? 3.917 23.989 67.304 1.00 9.65 140 THR C C 1
ATOM 3054 O O . THR C 1 140 ? 3.922 24.483 66.178 1.00 10.30 140 THR C O 1
ATOM 3058 N N . VAL C 1 141 ? 4.423 22.797 67.580 1.00 9.72 141 VAL C N 1
ATOM 3059 C CA . VAL C 1 141 ? 4.954 21.938 66.545 1.00 10.50 141 VAL C CA 1
ATOM 3060 C C . VAL C 1 141 ? 4.254 20.594 66.672 1.00 10.53 141 VAL C C 1
ATOM 3061 O O . VAL C 1 141 ? 4.088 20.091 67.778 1.00 10.70 141 VAL C O 1
ATOM 3065 N N . ILE C 1 142 ? 3.745 20.079 65.558 1.00 9.52 142 ILE C N 1
ATOM 3066 C CA . ILE C 1 142 ? 3.100 18.775 65.539 1.00 9.49 142 ILE C CA 1
ATOM 3067 C C . ILE C 1 142 ? 4.052 17.851 64.780 1.00 9.57 142 ILE C C 1
ATOM 3068 O O . ILE C 1 142 ? 4.526 18.187 63.695 1.00 10.71 142 ILE C O 1
ATOM 3073 N N . VAL C 1 143 ? 4.375 16.718 65.379 1.00 9.58 143 VAL C N 1
ATOM 3074 C CA . VAL C 1 143 ? 5.271 15.751 64.764 1.00 9.81 143 VAL C CA 1
ATOM 3075 C C . VAL C 1 143 ? 4.491 14.467 64.515 1.00 10.01 143 VAL C C 1
ATOM 3076 O O . VAL C 1 143 ? 3.857 13.947 65.426 1.00 10.99 143 VAL C O 1
ATOM 3080 N N . THR C 1 144 ? 4.491 13.987 63.280 1.00 9.69 144 THR C N 1
ATOM 3081 C CA . THR C 1 144 ? 3.809 12.740 62.945 1.00 10.53 144 THR C CA 1
ATOM 3082 C C . THR C 1 144 ? 4.838 11.794 62.350 1.00 10.76 144 THR C C 1
ATOM 3083 O O . THR C 1 144 ? 5.458 12.102 61.336 1.00 11.38 144 THR C O 1
ATOM 3087 N N . GLY C 1 145 ? 5.074 10.678 63.022 1.00 10.83 145 GLY C N 1
ATOM 3088 C CA . GLY C 1 145 ? 6.030 9.723 62.510 1.00 10.32 145 GLY C CA 1
ATOM 3089 C C . GLY C 1 145 ? 5.328 8.563 61.845 1.00 10.44 145 GLY C C 1
ATOM 3090 O O . GLY C 1 145 ? 4.215 8.210 62.230 1.00 11.55 145 GLY C O 1
ATOM 3091 N N . CYS C 1 146 ? 5.929 8.043 60.785 1.00 10.34 146 CYS C N 1
ATOM 3092 C CA . CYS C 1 146 ? 5.400 6.880 60.086 1.00 10.93 146 CYS C CA 1
ATOM 3093 C C . CYS C 1 146 ? 6.411 5.781 60.424 1.00 9.91 146 CYS C C 1
ATOM 3094 O O . CYS C 1 146 ? 7.598 5.934 60.155 1.00 9.89 146 CYS C O 1
ATOM 3097 N N . PHE C 1 147 ? 5.946 4.710 61.060 1.00 10.02 147 PHE C N 1
ATOM 3098 C CA . PHE C 1 147 ? 6.808 3.618 61.491 1.00 9.69 147 PHE C CA 1
ATOM 3099 C C . PHE C 1 147 ? 6.408 2.278 60.912 1.00 10.36 147 PHE C C 1
ATOM 3100 O O . PHE C 1 147 ? 5.225 1.967 60.806 1.00 11.56 147 PHE C O 1
ATOM 3108 N N . ARG C 1 148 ? 7.407 1.476 60.570 1.00 9.69 148 ARG C N 1
ATOM 3109 C CA . ARG C 1 148 ? 7.197 0.141 60.042 1.00 9.50 148 ARG C CA 1
ATOM 3110 C C . ARG C 1 148 ? 7.402 -0.776 61.254 1.00 9.68 148 ARG C C 1
ATOM 3111 O O . ARG C 1 148 ? 8.348 -0.578 62.014 1.00 11.63 148 ARG C O 1
ATOM 3119 N N . LEU C 1 149 ? 6.495 -1.727 61.477 1.00 9.47 149 LEU C N 1
ATOM 3120 C CA . LEU C 1 149 ? 6.594 -2.634 62.622 1.00 9.53 149 LEU C CA 1
ATOM 3121 C C . LEU C 1 149 ? 6.835 -4.079 62.214 1.00 10.97 149 LEU C C 1
ATOM 3122 O O . LEU C 1 149 ? 6.250 -4.556 61.245 1.00 11.56 149 LEU C O 1
ATOM 3127 N N . ALA C 1 150 ? 7.695 -4.768 62.955 1.00 9.87 150 ALA C N 1
ATOM 3128 C CA . ALA C 1 150 ? 7.979 -6.180 62.708 1.00 10.65 150 ALA C CA 1
ATOM 3129 C C . ALA C 1 150 ? 6.954 -6.989 63.515 1.00 10.66 150 ALA C C 1
ATOM 3130 O O . ALA C 1 150 ? 6.212 -6.425 64.320 1.00 11.49 150 ALA C O 1
ATOM 3132 N N . PRO C 1 151 ? 6.863 -8.315 63.281 1.00 12.22 151 PRO C N 1
ATOM 3133 C CA . PRO C 1 151 ? 5.898 -9.105 64.054 1.00 11.38 151 PRO C CA 1
ATOM 3134 C C . PRO C 1 151 ? 6.260 -9.101 65.545 1.00 11.34 151 PRO C C 1
ATOM 3135 O O . PRO C 1 151 ? 7.428 -8.961 65.912 1.00 11.76 151 PRO C O 1
ATOM 3139 N N . SER C 1 152 ? 5.257 -9.258 66.396 1.00 11.22 152 SER C N 1
ATOM 3140 C CA . SER C 1 152 ? 5.472 -9.283 67.834 1.00 12.34 152 SER C CA 1
ATOM 3141 C C . SER C 1 152 ? 6.275 -10.479 68.310 1.00 12.52 152 SER C C 1
ATOM 3142 O O . SER C 1 152 ? 6.168 -11.586 67.776 1.00 11.81 152 SER C O 1
ATOM 3145 N N . GLU C 1 153 ? 7.045 -10.254 69.360 1.00 12.74 153 GLU C N 1
ATOM 3146 C CA . GLU C 1 153 ? 7.828 -11.305 69.989 1.00 14.08 153 GLU C CA 1
ATOM 3147 C C . GLU C 1 153 ? 6.929 -11.762 71.156 1.00 14.10 153 GLU C C 1
ATOM 3148 O O . GLU C 1 153 ? 6.914 -11.150 72.214 1.00 18.27 153 GLU C O 1
ATOM 3154 N N . LEU C 1 154 ? 6.090 -12.766 70.903 1.00 14.98 154 LEU C N 1
ATOM 3155 C CA . LEU C 1 154 ? 5.147 -13.278 71.902 1.00 15.41 154 LEU C CA 1
ATOM 3156 C C . LEU C 1 154 ? 5.759 -14.299 72.856 1.00 16.22 154 LEU C C 1
ATOM 3157 O O . LEU C 1 154 ? 6.702 -15.000 72.497 1.00 14.93 154 LEU C O 1
ATOM 3162 N N . GLN C 1 155 ? 5.212 -14.391 74.066 1.00 18.21 155 GLN C N 1
ATOM 3163 C CA . GLN C 1 155 ? 5.706 -15.344 75.054 1.00 19.98 155 GLN C CA 1
ATOM 3164 C C . GLN C 1 155 ? 4.890 -16.620 74.966 1.00 17.51 155 GLN C C 1
ATOM 3165 O O . GLN C 1 155 ? 3.738 -16.608 74.542 1.00 16.56 155 GLN C O 1
ATOM 3171 N N . SER C 1 156 ? 5.498 -17.722 75.374 1.00 15.16 156 SER C N 1
ATOM 3172 C CA . SER C 1 156 ? 4.839 -19.016 75.373 1.00 14.87 156 SER C CA 1
ATOM 3173 C C . SER C 1 156 ? 3.939 -19.150 76.608 1.00 16.77 156 SER C C 1
ATOM 3174 O O . SER C 1 156 ? 4.080 -18.393 77.576 1.00 17.21 156 SER C O 1
ATOM 3177 N N . SER C 1 157 ? 2.978 -20.066 76.531 1.00 16.98 157 SER C N 1
ATOM 3178 C CA . SER C 1 157 ? 2.121 -20.373 77.669 1.00 17.28 157 SER C CA 1
ATOM 3179 C C . SER C 1 157 ? 2.850 -21.478 78.460 1.00 17.17 157 SER C C 1
ATOM 3180 O O . SER C 1 157 ? 3.874 -22.004 77.960 1.00 16.13 157 SER C O 1
ATOM 3184 N N . ALA D 1 17 ? -38.735 5.209 42.189 1.00 44.54 17 ALA D N 1
ATOM 3185 C CA . ALA D 1 17 ? -37.772 5.612 43.153 1.00 34.94 17 ALA D CA 1
ATOM 3186 C C . ALA D 1 17 ? -38.148 6.523 44.312 1.00 54.45 17 ALA D C 1
ATOM 3187 O O . ALA D 1 17 ? -39.245 7.004 44.432 1.00 45.67 17 ALA D O 1
ATOM 3189 N N . ALA D 1 18 ? -37.130 6.692 45.139 1.00 35.79 18 ALA D N 1
ATOM 3190 C CA . ALA D 1 18 ? -37.096 7.603 46.287 1.00 40.33 18 ALA D CA 1
ATOM 3191 C C . ALA D 1 18 ? -35.918 8.469 45.828 1.00 43.08 18 ALA D C 1
ATOM 3192 O O . ALA D 1 18 ? -34.864 7.936 45.410 1.00 49.61 18 ALA D O 1
ATOM 3194 N N . ALA D 1 19 ? -36.068 9.781 45.867 1.00 42.59 19 ALA D N 1
ATOM 3195 C CA . ALA D 1 19 ? -34.961 10.617 45.451 1.00 41.56 19 ALA D CA 1
ATOM 3196 C C . ALA D 1 19 ? -34.249 10.987 46.752 1.00 38.82 19 ALA D C 1
ATOM 3197 O O . ALA D 1 19 ? -34.913 11.340 47.756 1.00 37.13 19 ALA D O 1
ATOM 3199 N N . THR D 1 20 ? -32.949 10.699 46.819 1.00 35.90 20 THR D N 1
ATOM 3200 C CA . THR D 1 20 ? -32.197 11.123 47.984 1.00 31.61 20 THR D CA 1
ATOM 3201 C C . THR D 1 20 ? -31.764 12.573 47.708 1.00 26.42 20 THR D C 1
ATOM 3202 O O . THR D 1 20 ? -31.475 12.957 46.570 1.00 25.07 20 THR D O 1
ATOM 3206 N N . SER D 1 21 ? -31.825 13.395 48.741 1.00 21.74 21 SER D N 1
ATOM 3207 C CA . SER D 1 21 ? -31.468 14.799 48.659 1.00 17.92 21 SER D CA 1
ATOM 3208 C C . SER D 1 21 ? -30.050 14.993 49.181 1.00 16.98 21 SER D C 1
ATOM 3209 O O . SER D 1 21 ? -29.523 14.144 49.896 1.00 14.20 21 SER D O 1
ATOM 3212 N N . LEU D 1 22 ? -29.437 16.112 48.822 1.00 16.48 22 LEU D N 1
ATOM 3213 C CA . LEU D 1 22 ? -28.084 16.415 49.256 1.00 16.28 22 LEU D CA 1
ATOM 3214 C C . LEU D 1 22 ? -28.134 17.847 49.767 1.00 15.57 22 LEU D C 1
ATOM 3215 O O . LEU D 1 22 ? -28.446 18.770 49.024 1.00 16.64 22 LEU D O 1
ATOM 3220 N N . VAL D 1 23 ? -27.869 18.017 51.051 1.00 13.05 23 VAL D N 1
ATOM 3221 C CA . VAL D 1 23 ? -27.933 19.319 51.687 1.00 14.12 23 VAL D CA 1
ATOM 3222 C C . VAL D 1 23 ? -26.631 19.697 52.376 1.00 13.14 23 VAL D C 1
ATOM 3223 O O . VAL D 1 23 ? -25.966 18.852 52.962 1.00 12.18 23 VAL D O 1
ATOM 3227 N N . TYR D 1 24 ? -26.261 20.969 52.270 1.00 13.25 24 TYR D N 1
ATOM 3228 C CA . TYR D 1 24 ? -25.073 21.511 52.935 1.00 13.16 24 TYR D CA 1
ATOM 3229 C C . TYR D 1 24 ? -25.587 22.394 54.079 1.00 12.10 24 TYR D C 1
ATOM 3230 O O . TYR D 1 24 ? -26.457 23.245 53.880 1.00 13.29 24 TYR D O 1
ATOM 3239 N N . ASP D 1 25 ? -25.080 22.175 55.279 1.00 11.20 25 ASP D N 1
ATOM 3240 C CA . ASP D 1 25 ? -25.498 22.955 56.429 1.00 10.90 25 ASP D CA 1
ATOM 3241 C C . ASP D 1 25 ? -24.251 23.477 57.116 1.00 11.59 25 ASP D C 1
ATOM 3242 O O . ASP D 1 25 ? -23.260 22.751 57.223 1.00 11.73 25 ASP D O 1
ATOM 3247 N N . THR D 1 26 ? -24.273 24.729 57.557 1.00 12.24 26 THR D N 1
ATOM 3248 C CA . THR D 1 26 ? -23.108 25.257 58.233 1.00 13.33 26 THR D CA 1
ATOM 3249 C C . THR D 1 26 ? -23.356 25.838 59.617 1.00 12.73 26 THR D C 1
ATOM 3250 O O . THR D 1 26 ? -24.461 26.284 59.939 1.00 11.76 26 THR D O 1
ATOM 3254 N N . CYS D 1 27 ? -22.340 25.702 60.463 1.00 11.46 27 CYS D N 1
ATOM 3255 C CA . CYS D 1 27 ? -22.364 26.166 61.840 1.00 13.61 27 CYS D CA 1
ATOM 3256 C C . CYS D 1 27 ? -20.953 26.690 62.123 1.00 13.42 27 CYS D C 1
ATOM 3257 O O . CYS D 1 27 ? -20.007 26.279 61.457 1.00 15.36 27 CYS D O 1
ATOM 3260 N N . TYR D 1 28 ? -20.803 27.614 63.064 1.00 11.70 28 TYR D N 1
ATOM 3261 C CA . TYR D 1 28 ? -19.475 28.138 63.404 1.00 11.94 28 TYR D CA 1
ATOM 3262 C C . TYR D 1 28 ? -19.336 28.157 64.923 1.00 12.55 28 TYR D C 1
ATOM 3263 O O . TYR D 1 28 ? -20.342 28.121 65.631 1.00 13.15 28 TYR D O 1
ATOM 3272 N N . VAL D 1 29 ? -18.106 28.204 65.426 1.00 11.66 29 VAL D N 1
ATOM 3273 C CA . VAL D 1 29 ? -17.861 28.255 66.868 1.00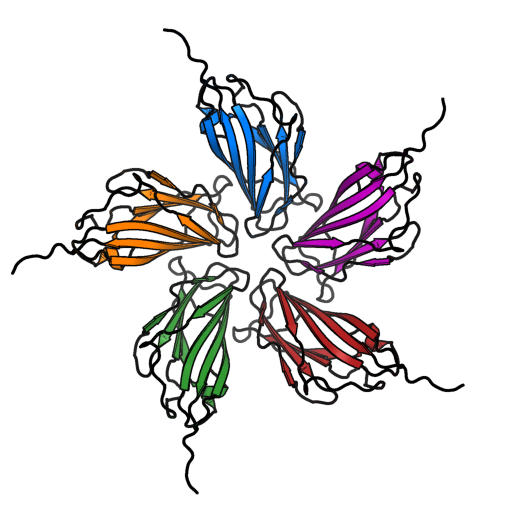 12.47 29 VAL D CA 1
ATOM 3274 C C . VAL D 1 29 ? -16.487 28.820 67.167 1.00 10.26 29 VAL D C 1
ATOM 3275 O O . VAL D 1 29 ? -15.649 28.949 66.281 1.00 10.05 29 VAL D O 1
ATOM 3279 N N . THR D 1 30 ? -16.285 29.178 68.429 1.00 10.03 30 THR D N 1
ATOM 3280 C CA . THR D 1 30 ? -14.990 29.625 68.931 1.00 10.04 30 THR D CA 1
ATOM 3281 C C . THR D 1 30 ? -14.572 28.427 69.792 1.00 10.33 30 THR D C 1
ATOM 3282 O O . THR D 1 30 ? -15.364 27.959 70.614 1.00 11.75 30 THR D O 1
ATOM 3286 N N . LEU D 1 31 ? -13.380 27.887 69.567 1.00 8.66 31 LEU D N 1
ATOM 3287 C CA . LEU D 1 31 ? -12.912 26.761 70.363 1.00 10.01 31 LEU D CA 1
ATOM 3288 C C . LEU D 1 31 ? -12.352 27.233 71.706 1.00 12.12 31 LEU D C 1
ATOM 3289 O O . LEU D 1 31 ? -11.837 28.353 71.821 1.00 10.32 31 LEU D O 1
ATOM 3294 N N . THR D 1 32 ? -12.451 26.364 72.710 1.00 12.68 32 THR D N 1
ATOM 3295 C CA . THR D 1 32 ? -11.945 26.637 74.049 1.00 15.37 32 THR D CA 1
ATOM 3296 C C . THR D 1 32 ? -10.883 25.575 74.340 1.00 14.26 32 THR D C 1
ATOM 3297 O O . THR D 1 32 ? -11.075 24.407 74.014 1.00 13.05 32 THR D O 1
ATOM 3301 N N . GLU D 1 33 ? -9.804 25.986 75.004 1.00 15.87 33 GLU D N 1
ATOM 3302 C CA . GLU D 1 33 ? -8.656 25.131 75.311 1.00 19.34 33 GLU D CA 1
ATOM 3303 C C . GLU D 1 33 ? -8.731 23.700 75.814 1.00 22.98 33 GLU D C 1
ATOM 3304 O O . GLU D 1 33 ? -7.999 22.864 75.313 1.00 35.24 33 GLU D O 1
ATOM 3310 N N . ARG D 1 34 ? -9.504 23.364 76.817 1.00 21.05 34 ARG D N 1
ATOM 3311 C CA . ARG D 1 34 ? -9.437 21.935 77.188 1.00 18.82 34 ARG D CA 1
ATOM 3312 C C . ARG D 1 34 ? -10.846 21.449 77.165 1.00 17.32 34 ARG D C 1
ATOM 3313 O O . ARG D 1 34 ? -11.323 20.830 78.113 1.00 19.16 34 ARG D O 1
ATOM 3321 N N . ALA D 1 35 ? -11.522 21.747 76.070 1.00 15.86 35 ALA D N 1
ATOM 3322 C CA . ALA D 1 35 ? -12.920 21.417 75.959 1.00 14.53 35 ALA D CA 1
ATOM 3323 C C . ALA D 1 35 ? -13.253 20.942 74.574 1.00 13.50 35 ALA D C 1
ATOM 3324 O O . ALA D 1 35 ? -12.519 21.194 73.622 1.00 13.56 35 ALA D O 1
ATOM 3326 N N . THR D 1 36 ? -14.353 20.219 74.465 1.00 13.90 36 THR D N 1
ATOM 3327 C CA . THR D 1 36 ? -14.778 19.769 73.167 1.00 15.10 36 THR D CA 1
ATOM 3328 C C . THR D 1 36 ? -16.150 20.340 72.889 1.00 13.74 36 THR D C 1
ATOM 3329 O O . THR D 1 36 ? -16.979 20.451 73.789 1.00 13.32 36 THR D O 1
ATOM 3333 N N . THR D 1 37 ? -16.321 20.887 71.694 1.00 13.82 37 THR D N 1
ATOM 3334 C CA . THR D 1 37 ? -17.623 21.413 71.348 1.00 14.96 37 THR D CA 1
ATOM 3335 C C . THR D 1 37 ? -18.310 20.402 70.436 1.00 13.77 37 THR D C 1
ATOM 3336 O O . THR D 1 37 ? -17.691 19.840 69.517 1.00 12.45 37 THR D O 1
ATOM 3340 N N . SER D 1 38 ? -19.537 20.058 70.805 1.00 13.14 38 SER D N 1
ATOM 3341 C CA . SER D 1 38 ? -20.342 19.096 70.067 1.00 15.39 38 SER D CA 1
ATOM 3342 C C . SER D 1 38 ? -21.256 19.752 69.059 1.00 14.52 38 SER D C 1
ATOM 3343 O O . SER D 1 38 ? -21.898 20.764 69.345 1.00 16.59 38 SER D O 1
ATOM 3346 N N . PHE D 1 39 ? -21.249 19.205 67.853 1.00 12.38 39 PHE D N 1
ATOM 3347 C CA . PHE D 1 39 ? -22.114 19.670 66.789 1.00 11.71 39 PHE D CA 1
ATOM 3348 C C . PHE D 1 39 ? -23.153 18.564 66.727 1.00 12.49 39 PHE D C 1
ATOM 3349 O O . PHE D 1 39 ? -22.851 17.413 66.392 1.00 13.96 39 PHE D O 1
ATOM 3357 N N . GLN D 1 40 ? -24.351 18.902 67.177 1.00 11.49 40 GLN D N 1
ATOM 3358 C CA . GLN D 1 40 ? -25.459 17.970 67.248 1.00 11.58 40 GLN D CA 1
ATOM 3359 C C . GLN D 1 40 ? -26.402 18.161 66.075 1.00 11.10 40 GLN D C 1
ATOM 3360 O O . GLN D 1 40 ? -26.204 19.053 65.255 1.00 12.02 40 GLN D O 1
ATOM 3366 N N . ARG D 1 41 ? -27.424 17.320 65.989 1.00 10.43 41 ARG D N 1
ATOM 3367 C CA . ARG D 1 41 ? -28.400 17.449 64.922 1.00 9.91 41 ARG D CA 1
ATOM 3368 C C . ARG D 1 41 ? -28.942 18.886 64.904 1.00 11.04 41 ARG D C 1
ATOM 3369 O O . ARG D 1 41 ? -29.042 19.509 63.844 1.00 11.34 41 ARG D O 1
ATOM 3377 N N . GLN D 1 42 ? -29.219 19.439 66.084 1.00 11.63 42 GLN D N 1
ATOM 3378 C CA . GLN D 1 42 ? -29.761 20.795 66.184 1.00 13.08 42 GLN D CA 1
ATOM 3379 C C . GLN D 1 42 ? -28.805 21.922 65.813 1.00 13.00 42 GLN D C 1
ATOM 3380 O O . GLN D 1 42 ? -29.239 23.062 65.638 1.00 13.56 42 GLN D O 1
ATOM 3386 N N . SER D 1 43 ? -27.515 21.614 65.689 1.00 12.10 43 SER D N 1
ATOM 3387 C CA . SER D 1 43 ? -26.515 22.619 65.323 1.00 12.42 43 SER D CA 1
ATOM 3388 C C . SER D 1 43 ? -26.605 22.980 63.840 1.00 11.97 43 SER D C 1
ATOM 3389 O O . SER D 1 43 ? -26.104 24.019 63.415 1.00 13.51 43 SER D O 1
ATOM 3392 N N . PHE D 1 44 ? -27.219 22.099 63.060 1.00 12.46 44 PHE D N 1
ATOM 3393 C CA . PHE D 1 44 ? -27.369 22.294 61.625 1.00 12.74 44 PHE D CA 1
ATOM 3394 C C . PHE D 1 44 ? -28.831 22.649 61.355 1.00 13.04 44 PHE D C 1
ATOM 3395 O O . PHE D 1 44 ? -29.712 21.807 61.478 1.00 13.65 44 PHE D O 1
ATOM 3403 N N . PRO D 1 45 ? -29.085 23.894 60.920 1.00 14.17 45 PRO D N 1
ATOM 3404 C CA . PRO D 1 45 ? -30.417 24.449 60.625 1.00 13.79 45 PRO D CA 1
ATOM 3405 C C . PRO D 1 45 ? -31.392 23.552 59.873 1.00 12.54 45 PRO D C 1
ATOM 3406 O O . PRO D 1 45 ? -32.524 23.379 60.301 1.00 13.12 45 PRO D O 1
ATOM 3410 N N . THR D 1 46 ? -30.963 22.987 58.752 1.00 12.80 46 THR D N 1
ATOM 3411 C CA . THR D 1 46 ? -31.841 22.130 57.969 1.00 12.86 46 THR D CA 1
ATOM 3412 C C . THR D 1 46 ? -32.145 20.827 58.693 1.00 12.21 46 THR D C 1
ATOM 3413 O O . THR D 1 46 ? -33.303 20.438 58.786 1.00 12.06 46 THR D O 1
ATOM 3417 N N . LEU D 1 47 ? -31.123 20.161 59.226 1.00 11.58 47 LEU D N 1
ATOM 3418 C CA . LEU D 1 47 ? -31.344 18.901 59.933 1.00 10.78 47 LEU D CA 1
ATOM 3419 C C . LEU D 1 47 ? -32.241 19.133 61.135 1.00 11.17 47 LEU D C 1
ATOM 3420 O O . LEU D 1 47 ? -33.107 18.315 61.446 1.00 11.44 47 LEU D O 1
ATOM 3425 N N . LYS D 1 48 ? -32.055 20.276 61.780 1.00 11.63 48 LYS D N 1
ATOM 3426 C CA . LYS D 1 48 ? -32.833 20.625 62.957 1.00 12.22 48 LYS D CA 1
ATOM 3427 C C . LYS D 1 48 ? -34.340 20.691 62.712 1.00 12.31 48 LYS D C 1
ATOM 3428 O O . LYS D 1 48 ? -35.117 20.156 63.499 1.00 12.60 48 LYS D O 1
ATOM 3434 N N . GLY D 1 49 ? -34.755 21.330 61.623 1.00 11.26 49 GLY D N 1
ATOM 3435 C CA . GLY D 1 49 ? -36.178 21.474 61.388 1.00 12.08 49 GLY D CA 1
ATOM 3436 C C . GLY D 1 49 ? -36.853 20.652 60.317 1.00 11.44 49 GLY D C 1
ATOM 3437 O O . GLY D 1 49 ? -38.027 20.872 60.072 1.00 13.23 49 GLY D O 1
ATOM 3438 N N . MET D 1 50 ? -36.159 19.684 59.728 1.00 11.15 50 MET D N 1
ATOM 3439 C CA . MET D 1 50 ? -36.720 18.883 58.635 1.00 12.17 50 MET D CA 1
ATOM 3440 C C . MET D 1 50 ? -37.724 17.805 58.991 1.00 13.03 50 MET D C 1
ATOM 3441 O O . MET D 1 50 ? -38.343 17.229 58.105 1.00 13.57 50 MET D O 1
ATOM 3446 N N . GLY D 1 51 ? -37.856 17.494 60.270 1.00 13.17 51 GLY D N 1
ATOM 3447 C CA . GLY D 1 51 ? -38.801 16.470 60.663 1.00 12.96 51 GLY D CA 1
ATOM 3448 C C . GLY D 1 51 ? -38.225 15.067 60.659 1.00 13.18 51 GLY D C 1
ATOM 3449 O O . GLY D 1 51 ? -37.010 14.857 60.731 1.00 12.68 51 GLY D O 1
ATOM 3450 N N . ASP D 1 52 ? -39.122 14.104 60.505 1.00 12.28 52 ASP D N 1
ATOM 3451 C CA . ASP D 1 52 ? -38.776 12.696 60.532 1.00 12.14 52 ASP D CA 1
ATOM 3452 C C . ASP D 1 52 ? -38.213 12.185 59.205 1.00 11.66 52 ASP D C 1
ATOM 3453 O O . ASP D 1 52 ? -38.953 11.641 58.389 1.00 12.51 52 ASP D O 1
ATOM 3458 N N . ARG D 1 53 ? -36.932 12.445 58.952 1.00 10.89 53 ARG D N 1
ATOM 3459 C CA . ARG D 1 53 ? -36.283 11.946 57.747 1.00 10.97 53 ARG D CA 1
ATOM 3460 C C . ARG D 1 53 ? -34.831 11.614 58.043 1.00 10.22 53 ARG D C 1
ATOM 3461 O O . ARG D 1 53 ? -34.121 12.370 58.705 1.00 10.22 53 ARG D O 1
ATOM 3469 N N . ALA D 1 54 ? -34.458 10.392 57.684 1.00 9.40 54 ALA D N 1
ATOM 3470 C CA . ALA D 1 54 ? -33.119 9.866 57.932 1.00 9.03 54 ALA D CA 1
ATOM 3471 C C . ALA D 1 54 ? -32.043 10.603 57.157 1.00 8.38 54 ALA D C 1
ATOM 3472 O O . ALA D 1 54 ? -32.303 11.154 56.091 1.00 9.70 54 ALA D O 1
ATOM 3474 N N . PHE D 1 55 ? -30.824 10.599 57.683 1.00 8.47 55 PHE D N 1
ATOM 3475 C CA . PHE D 1 55 ? -29.737 11.293 57.018 1.00 8.19 55 PHE D CA 1
ATOM 3476 C C . PHE D 1 55 ? -28.404 10.605 57.232 1.00 8.41 55 PHE D C 1
ATOM 3477 O O . PHE D 1 55 ? -28.233 9.837 58.173 1.00 9.51 55 PHE D O 1
ATOM 3485 N N . GLN D 1 56 ? -27.470 10.855 56.329 1.00 8.15 56 GLN D N 1
ATOM 3486 C CA . GLN D 1 56 ? -26.151 10.267 56.417 1.00 7.67 56 GLN D CA 1
ATOM 3487 C C . GLN D 1 56 ? -25.111 11.344 56.180 1.00 8.67 56 GLN D C 1
ATOM 3488 O O . GLN D 1 56 ? -25.321 12.242 55.366 1.00 9.46 56 GLN D O 1
ATOM 3494 N N . VAL D 1 57 ? -23.993 11.265 56.888 1.00 8.43 57 VAL D N 1
ATOM 3495 C CA . VAL D 1 57 ? -22.915 12.222 56.689 1.00 8.30 57 VAL D CA 1
ATOM 3496 C C . VAL D 1 57 ? -22.140 11.813 55.437 1.00 8.77 57 VAL D C 1
ATOM 3497 O O . VAL D 1 57 ? -21.708 10.665 55.314 1.00 10.46 57 VAL D O 1
ATOM 3501 N N . VAL D 1 58 ? -22.008 12.742 54.497 1.00 8.63 58 VAL D N 1
ATOM 3502 C CA . VAL D 1 58 ? -21.252 12.501 53.276 1.00 8.83 58 VAL D CA 1
ATOM 3503 C C . VAL D 1 58 ? -19.818 13.035 53.466 1.00 10.05 58 VAL D C 1
ATOM 3504 O O . VAL D 1 58 ? -18.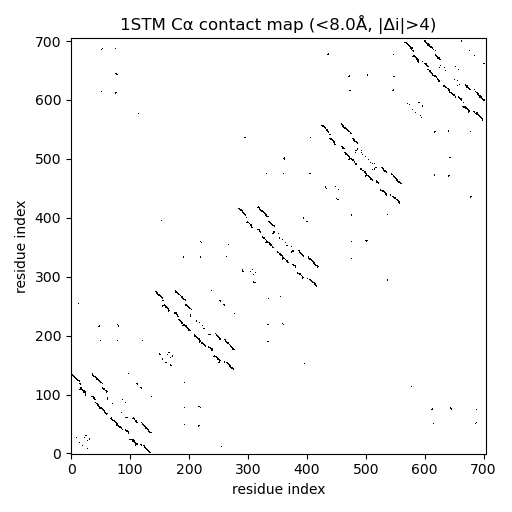851 12.329 53.201 1.00 11.00 58 VAL D O 1
ATOM 3508 N N . ALA D 1 59 ? -19.688 14.258 53.973 1.00 9.43 59 ALA D N 1
ATOM 3509 C CA . ALA D 1 59 ? -18.379 14.875 54.190 1.00 10.17 59 ALA D CA 1
ATOM 3510 C C . ALA D 1 59 ? -18.537 16.084 55.088 1.00 10.23 59 ALA D C 1
ATOM 3511 O O . ALA D 1 59 ? -19.639 16.598 55.257 1.00 11.59 59 ALA D O 1
ATOM 3513 N N . PHE D 1 60 ? -17.435 16.510 55.687 1.00 11.38 60 PHE D N 1
ATOM 3514 C CA . PHE D 1 60 ? -17.401 17.711 56.509 1.00 11.49 60 PHE D CA 1
ATOM 3515 C C . PHE D 1 60 ? -16.211 18.520 56.022 1.00 12.80 60 PHE D C 1
ATOM 3516 O O . PHE D 1 60 ? -15.189 17.959 55.640 1.00 13.08 60 PHE D O 1
ATOM 3524 N N . THR D 1 61 ? -16.388 19.827 55.940 1.00 12.58 61 THR D N 1
ATOM 3525 C CA . THR D 1 61 ? -15.325 20.730 55.558 1.00 14.56 61 THR D CA 1
ATOM 3526 C C . THR D 1 61 ? -15.161 21.599 56.805 1.00 14.07 61 THR D C 1
ATOM 3527 O O . THR D 1 61 ? -16.149 22.121 57.332 1.00 14.28 61 THR D O 1
ATOM 3531 N N . ILE D 1 62 ? -13.948 21.642 57.346 1.00 12.53 62 ILE D N 1
ATOM 3532 C CA . ILE D 1 62 ? -13.668 22.436 58.535 1.00 12.42 62 ILE D CA 1
ATOM 3533 C C . ILE D 1 62 ? -12.683 23.528 58.156 1.00 13.39 62 ILE D C 1
ATOM 3534 O O . ILE D 1 62 ? -11.636 23.257 57.576 1.00 13.41 62 ILE D O 1
ATOM 3539 N N . GLN D 1 63 ? -13.031 24.762 58.478 1.00 12.79 63 GLN D N 1
ATOM 3540 C CA . GLN D 1 63 ? -12.204 25.908 58.153 1.00 15.02 63 GLN D CA 1
ATOM 3541 C C . GLN D 1 63 ? -11.915 26.670 59.435 1.00 12.45 63 GLN D C 1
ATOM 3542 O O . GLN D 1 63 ? -12.839 27.002 60.165 1.00 11.87 63 GLN D O 1
ATOM 3548 N N . GLY D 1 64 ? -10.647 26.957 59.713 1.00 10.81 64 GLY D N 1
ATOM 3549 C CA . GLY D 1 64 ? -10.330 27.673 60.935 1.00 9.45 64 GLY D CA 1
ATOM 3550 C C . GLY D 1 64 ? -9.227 28.703 60.814 1.00 9.60 64 GLY D C 1
ATOM 3551 O O . GLY D 1 64 ? -8.408 28.622 59.888 1.00 8.97 64 GLY D O 1
ATOM 3552 N N . VAL D 1 65 ? -9.282 29.723 61.676 1.00 9.72 65 VAL D N 1
ATOM 3553 C CA . VAL D 1 65 ? -8.268 30.782 61.756 1.00 10.44 65 VAL D CA 1
ATOM 3554 C C . VAL D 1 65 ? -8.085 31.010 63.241 1.00 10.39 65 VAL D C 1
ATOM 3555 O O . VAL D 1 65 ? -9.043 30.901 64.005 1.00 10.33 65 VAL D O 1
ATOM 3559 N N . SER D 1 66 ? -6.902 31.477 63.619 1.00 9.31 66 SER D N 1
ATOM 3560 C CA . SER D 1 66 ? -6.591 31.742 65.009 1.00 10.77 66 SER D CA 1
ATOM 3561 C C . SER D 1 66 ? -5.671 32.958 65.068 1.00 11.10 66 SER D C 1
ATOM 3562 O O . SER D 1 66 ? -4.931 33.207 64.129 1.00 12.59 66 SER D O 1
ATOM 3565 N N . ALA D 1 67 ? -5.724 33.713 66.160 1.00 10.05 67 ALA D N 1
ATOM 3566 C CA . ALA D 1 67 ? -4.870 34.882 66.315 1.00 9.43 67 ALA D CA 1
ATOM 3567 C C . ALA D 1 67 ? -3.458 34.479 66.739 1.00 10.45 67 ALA D C 1
ATOM 3568 O O . ALA D 1 67 ? -2.520 35.259 66.613 1.00 11.06 67 ALA D O 1
ATOM 3570 N N . ALA D 1 68 ? -3.310 33.259 67.243 1.00 10.44 68 ALA D N 1
ATOM 3571 C CA . ALA D 1 68 ? -2.015 32.756 67.695 1.00 11.20 68 ALA D CA 1
ATOM 3572 C C . ALA D 1 68 ? -2.084 31.227 67.621 1.00 10.21 68 ALA D C 1
ATOM 3573 O O . ALA D 1 68 ? -3.161 30.679 67.434 1.00 11.17 68 ALA D O 1
ATOM 3575 N N . PRO D 1 69 ? -0.950 30.522 67.776 1.00 10.37 69 PRO D N 1
ATOM 3576 C CA . PRO D 1 69 ? -0.966 29.054 67.699 1.00 9.71 69 PRO D CA 1
ATOM 3577 C C . PRO D 1 69 ? -2.061 28.339 68.508 1.00 10.30 69 PRO D C 1
ATOM 3578 O O . PRO D 1 69 ? -2.238 28.588 69.703 1.00 10.93 69 PRO D O 1
ATOM 3582 N N . LEU D 1 70 ? -2.788 27.445 67.843 1.00 8.86 70 LEU D N 1
ATOM 3583 C CA . LEU D 1 70 ? -3.861 26.673 68.466 1.00 9.07 70 LEU D CA 1
ATOM 3584 C C . LEU D 1 70 ? -4.054 25.420 67.619 1.00 8.96 70 LEU D C 1
ATOM 3585 O O . LEU D 1 70 ? -3.695 25.410 66.443 1.00 9.88 70 LEU D O 1
ATOM 3590 N N . MET D 1 71 ? -4.566 24.356 68.228 1.00 9.22 71 MET D N 1
ATOM 3591 C CA . MET D 1 71 ? -4.813 23.108 67.516 1.00 9.08 71 MET D CA 1
ATOM 3592 C C . MET D 1 71 ? -6.249 22.663 67.742 1.00 9.35 71 MET D C 1
ATOM 3593 O O . MET D 1 71 ? -6.906 23.092 68.694 1.00 8.79 71 MET D O 1
ATOM 3598 N N . TYR D 1 72 ? -6.742 21.814 66.855 1.00 9.12 72 TYR D N 1
ATOM 3599 C CA . TYR D 1 72 ? -8.064 21.240 67.020 1.00 8.55 72 TYR D CA 1
ATOM 3600 C C . TYR D 1 72 ? -8.015 19.840 66.445 1.00 8.69 72 TYR D C 1
ATOM 3601 O O . TYR D 1 72 ? -7.072 19.488 65.737 1.00 9.32 72 TYR D O 1
ATOM 3610 N N . ASN D 1 73 ? -8.988 19.022 66.818 1.00 8.51 73 ASN D N 1
ATOM 3611 C CA . ASN D 1 73 ? -9.112 17.680 66.271 1.00 8.35 73 ASN D CA 1
ATOM 3612 C C . ASN D 1 73 ? -10.611 17.509 66.056 1.00 8.29 73 ASN D C 1
ATOM 3613 O O . ASN D 1 73 ? -11.385 17.674 67.000 1.00 9.06 73 ASN D O 1
ATOM 3618 N N . ALA D 1 74 ? -11.029 17.313 64.805 1.00 9.00 74 ALA D N 1
ATOM 3619 C CA . ALA D 1 74 ? -12.450 17.135 64.484 1.00 8.32 74 ALA D CA 1
ATOM 3620 C C . ALA D 1 74 ? -12.722 15.634 64.392 1.00 8.89 74 ALA D C 1
ATOM 3621 O O . ALA D 1 74 ? -12.076 14.920 63.623 1.00 10.20 74 ALA D O 1
ATOM 3623 N N . ARG D 1 75 ? -13.697 15.172 65.162 1.00 8.49 75 ARG D N 1
ATOM 3624 C CA . ARG D 1 75 ? -14.012 13.757 65.268 1.00 9.01 75 ARG D CA 1
ATOM 3625 C C . ARG D 1 75 ? -15.463 13.445 64.889 1.00 9.07 75 ARG D C 1
ATOM 3626 O O . ARG D 1 75 ? -16.397 14.055 65.413 1.00 9.84 75 ARG D O 1
ATOM 3634 N N . LEU D 1 76 ? -15.637 12.466 64.003 1.00 9.11 76 LEU D N 1
ATOM 3635 C CA . LEU D 1 76 ? -16.941 12.059 63.488 1.00 9.45 76 LEU D CA 1
ATOM 3636 C C . LEU D 1 76 ? -17.526 10.887 64.274 1.00 9.33 76 LEU D C 1
ATOM 3637 O O . LEU D 1 76 ? -16.807 9.956 64.624 1.00 9.75 76 LEU D O 1
ATOM 3642 N N . TYR D 1 77 ? -18.841 10.904 64.476 1.00 8.90 77 TYR D N 1
ATOM 3643 C CA . TYR D 1 77 ? -19.543 9.849 65.204 1.00 9.00 77 TYR D CA 1
ATOM 3644 C C . TYR D 1 77 ? -20.557 9.079 64.368 1.00 9.63 77 TYR D C 1
ATOM 3645 O O . TYR D 1 77 ? -21.184 9.627 63.461 1.00 11.39 77 TYR D O 1
ATOM 3654 N N . ASN D 1 78 ? -20.721 7.800 64.689 1.00 9.01 78 ASN D N 1
ATOM 3655 C CA . ASN D 1 78 ? -21.763 6.985 64.067 1.00 9.53 78 ASN D CA 1
ATOM 3656 C C . ASN D 1 78 ? -22.927 7.204 65.042 1.00 9.53 78 ASN D C 1
ATOM 3657 O O . ASN D 1 78 ? -22.702 7.601 66.192 1.00 9.94 78 ASN D O 1
ATOM 3662 N N . PRO D 1 79 ? -24.176 6.945 64.617 1.00 10.82 79 PRO D N 1
ATOM 3663 C CA . PRO D 1 79 ? -25.300 7.151 65.535 1.00 11.20 79 PRO D CA 1
ATOM 3664 C C . PRO D 1 79 ? -25.278 6.322 66.817 1.00 13.10 79 PRO D C 1
ATOM 3665 O O . PRO D 1 79 ? -24.966 5.134 66.799 1.00 14.64 79 PRO D O 1
ATOM 3669 N N . GLY D 1 80 ? -25.520 6.996 67.937 1.00 13.05 80 GLY D N 1
ATOM 3670 C CA . GLY D 1 80 ? -25.561 6.337 69.229 1.00 14.57 80 GLY D CA 1
ATOM 3671 C C . GLY D 1 80 ? -24.255 6.031 69.936 1.00 15.25 80 GLY D C 1
ATOM 3672 O O . GLY D 1 80 ? -24.283 5.635 71.100 1.00 16.39 80 GLY D O 1
ATOM 3673 N N . ASP D 1 81 ? -23.120 6.236 69.272 1.00 13.01 81 ASP D N 1
ATOM 3674 C CA . ASP D 1 81 ? -21.818 5.946 69.877 1.00 11.80 81 ASP D CA 1
ATOM 3675 C C . ASP D 1 81 ? -21.395 6.967 70.920 1.00 12.14 81 ASP D C 1
ATOM 3676 O O . ASP D 1 81 ? -21.720 8.150 70.817 1.00 13.10 81 ASP D O 1
ATOM 3681 N N . THR D 1 82 ? -20.628 6.508 71.902 1.00 13.06 82 THR D N 1
ATOM 3682 C CA . THR D 1 82 ? -20.155 7.377 72.973 1.00 14.67 82 THR D CA 1
ATOM 3683 C C . THR D 1 82 ? -18.764 7.958 72.705 1.00 13.88 82 THR D C 1
ATOM 3684 O O . THR D 1 82 ? -18.254 8.752 73.490 1.00 14.60 82 THR D O 1
ATOM 3688 N N . ASP D 1 83 ? -18.145 7.545 71.602 1.00 11.10 83 ASP D N 1
ATOM 3689 C CA . ASP D 1 83 ? -16.844 8.067 71.205 1.00 10.65 83 ASP D CA 1
ATOM 3690 C C . ASP D 1 83 ? -16.849 8.012 69.679 1.00 9.54 83 ASP D C 1
ATOM 3691 O O . ASP D 1 83 ? -17.694 7.344 69.085 1.00 10.52 83 ASP D O 1
ATOM 3696 N N . SER D 1 84 ? -15.924 8.727 69.056 1.00 9.95 84 SER D N 1
ATOM 3697 C CA . SER D 1 84 ? -15.838 8.823 67.609 1.00 8.48 84 SER D CA 1
ATOM 3698 C C . SER D 1 84 ? -15.144 7.668 66.894 1.00 8.59 84 SER D C 1
ATOM 3699 O O . SER D 1 84 ? -14.314 6.971 67.477 1.00 9.11 84 SER D O 1
ATOM 3702 N N . VAL D 1 85 ? -15.455 7.513 65.608 1.00 8.90 85 VAL D N 1
ATOM 3703 C CA . VAL D 1 85 ? -14.863 6.472 64.775 1.00 9.01 85 VAL D CA 1
ATOM 3704 C C . VAL D 1 85 ? -13.947 7.029 63.685 1.00 9.74 85 VAL D C 1
ATOM 3705 O O . VAL D 1 85 ? -13.272 6.278 62.989 1.00 10.46 85 VAL D O 1
ATOM 3709 N N . HIS D 1 86 ? -13.942 8.343 63.515 1.00 9.35 86 HIS D N 1
ATOM 3710 C CA . HIS D 1 86 ? -13.097 8.965 62.514 1.00 9.43 86 HIS D CA 1
ATOM 3711 C C . HIS D 1 86 ? -12.628 10.315 63.035 1.00 10.73 86 HIS D C 1
ATOM 3712 O O . HIS D 1 86 ? -13.287 10.913 63.875 1.00 10.38 86 HIS D O 1
ATOM 3719 N N . ALA D 1 87 ? -11.497 10.793 62.537 1.00 9.48 87 ALA D N 1
ATOM 3720 C CA . ALA D 1 87 ? -10.969 12.072 62.988 1.00 10.60 87 ALA D CA 1
ATOM 3721 C C . ALA D 1 87 ? -10.027 12.658 61.962 1.00 11.38 87 ALA D C 1
ATOM 3722 O O . ALA D 1 87 ? -9.489 11.941 61.113 1.00 11.34 87 ALA D O 1
ATOM 3724 N N . THR D 1 88 ? -9.839 13.967 62.029 1.00 10.59 88 THR D N 1
ATOM 3725 C CA . THR D 1 88 ? -8.917 14.639 61.139 1.00 10.16 88 THR D CA 1
ATOM 3726 C C . THR D 1 88 ? -7.494 14.439 61.664 1.00 11.07 88 THR D C 1
ATOM 3727 O O . THR D 1 88 ? -6.537 14.472 60.896 1.00 12.63 88 THR D O 1
ATOM 3731 N N . GLY D 1 89 ? -7.374 14.173 62.964 1.00 10.57 89 GLY D N 1
ATOM 3732 C CA . GLY D 1 89 ? -6.069 14.091 63.594 1.00 9.90 89 GLY D CA 1
ATOM 3733 C C . GLY D 1 89 ? -5.822 15.547 64.011 1.00 10.41 89 GLY D C 1
ATOM 3734 O O . GLY D 1 89 ? -6.464 16.448 63.465 1.00 10.88 89 GLY D O 1
ATOM 3735 N N . VAL D 1 90 ? -4.934 15.812 64.963 1.00 10.59 90 VAL D N 1
ATOM 3736 C CA . VAL D 1 90 ? -4.704 17.200 65.375 1.00 11.06 90 VAL D CA 1
ATOM 3737 C C . VAL D 1 90 ? -4.246 18.075 64.216 1.00 10.17 90 VAL D C 1
ATOM 3738 O O . VAL D 1 90 ? -3.405 17.672 63.421 1.00 10.68 90 VAL D O 1
ATOM 3742 N N . GLN D 1 91 ? -4.827 19.267 64.130 1.00 9.60 91 GLN D N 1
ATOM 3743 C CA . GLN D 1 91 ? -4.534 20.233 63.078 1.00 9.41 91 GLN D CA 1
ATOM 3744 C C . GLN D 1 91 ? -4.082 21.548 63.701 1.00 9.31 91 GLN D C 1
ATOM 3745 O O . GLN D 1 91 ? -4.600 21.948 64.740 1.00 10.42 91 GLN D O 1
ATOM 3751 N N . LEU D 1 92 ? -3.124 22.214 63.068 1.00 8.96 92 LEU D N 1
ATOM 3752 C CA . LEU D 1 92 ? -2.622 23.498 63.543 1.00 10.76 92 LEU D CA 1
ATOM 3753 C C . LEU D 1 92 ? -3.424 24.624 62.915 1.00 11.72 92 LEU D C 1
ATOM 3754 O O . LEU D 1 92 ? -3.876 24.515 61.772 1.00 13.02 92 LEU D O 1
ATOM 3759 N N . MET D 1 93 ? -3.583 25.716 63.650 1.00 10.15 93 MET D N 1
ATOM 3760 C CA . MET D 1 93 ? -4.301 26.875 63.140 1.00 10.66 93 MET D CA 1
ATOM 3761 C C . MET D 1 93 ? -3.342 28.062 63.123 1.00 10.49 93 MET D C 1
ATOM 3762 O O . MET D 1 93 ? -2.516 28.218 64.027 1.00 12.68 93 MET D O 1
ATOM 3767 N N . GLY D 1 94 ? -3.437 28.868 62.075 1.00 10.59 94 GLY D N 1
ATOM 3768 C CA . GLY D 1 94 ? -2.601 30.044 61.945 1.00 10.04 94 GLY D CA 1
ATOM 3769 C C . GLY D 1 94 ? -3.477 31.256 61.705 1.00 9.21 94 GLY D C 1
ATOM 3770 O O . GLY D 1 94 ? -4.700 31.162 61.783 1.00 9.16 94 GLY D O 1
ATOM 3771 N N . THR D 1 95 ? -2.868 32.367 61.312 1.00 9.02 95 THR D N 1
ATOM 3772 C CA . THR D 1 95 ? -3.596 33.615 61.106 1.00 9.32 95 THR D CA 1
ATOM 3773 C C . THR D 1 95 ? -4.312 33.785 59.763 1.00 10.17 95 THR D C 1
ATOM 3774 O O . THR D 1 95 ? -4.898 34.833 59.498 1.00 10.99 95 THR D O 1
ATOM 3778 N N . VAL D 1 96 ? -4.272 32.755 58.927 1.00 9.55 96 VAL D N 1
ATOM 3779 C CA . VAL D 1 96 ? -4.924 32.770 57.621 1.00 10.75 96 VAL D CA 1
ATOM 3780 C C . VAL D 1 96 ? -5.834 31.535 57.618 1.00 10.38 96 VAL D C 1
ATOM 3781 O O . VAL D 1 96 ? -5.453 30.490 58.145 1.00 11.32 96 VAL D O 1
ATOM 3785 N N . PRO D 1 97 ? -7.064 31.650 57.087 1.00 11.67 97 PRO D N 1
ATOM 3786 C CA . PRO D 1 97 ? -7.984 30.506 57.056 1.00 12.68 97 PRO D CA 1
ATOM 3787 C C . PRO D 1 97 ? -7.398 29.303 56.327 1.00 13.32 97 PRO D C 1
ATOM 3788 O O . PRO D 1 97 ? -6.765 29.438 55.279 1.00 13.84 97 PRO D O 1
ATOM 3792 N N . ARG D 1 98 ? -7.644 28.123 56.870 1.00 12.86 98 ARG D N 1
ATOM 3793 C CA . ARG D 1 98 ? -7.151 26.902 56.277 1.00 15.04 98 ARG D CA 1
ATOM 3794 C C . ARG D 1 98 ? -8.285 25.877 56.324 1.00 13.50 98 ARG D C 1
ATOM 3795 O O . ARG D 1 98 ? -8.992 25.771 57.325 1.00 11.12 98 ARG D O 1
ATOM 3803 N N . THR D 1 99 ? -8.452 25.133 55.236 1.00 13.11 99 THR D N 1
ATOM 3804 C CA . THR D 1 99 ? -9.529 24.153 55.110 1.00 14.20 99 THR D CA 1
ATOM 3805 C C . THR D 1 99 ? -9.062 22.705 55.139 1.00 13.95 99 THR D C 1
ATOM 3806 O O . THR D 1 99 ? -8.085 22.353 54.490 1.00 14.24 99 THR D O 1
ATOM 3810 N N . VAL D 1 100 ? -9.777 21.877 55.896 1.00 13.06 100 VAL D N 1
ATOM 3811 C CA . VAL D 1 100 ? -9.500 20.449 56.021 1.00 13.71 100 VAL D CA 1
ATOM 3812 C C . VAL D 1 100 ? -10.819 19.733 55.711 1.00 13.91 100 VAL D C 1
ATOM 3813 O O . VAL D 1 100 ? -11.891 20.215 56.073 1.00 13.95 100 VAL D O 1
ATOM 3817 N N . ARG D 1 101 ? -10.751 18.618 54.998 1.00 14.40 101 ARG D N 1
ATOM 3818 C CA . ARG D 1 101 ? -11.950 17.860 54.664 1.00 17.55 101 ARG D CA 1
ATOM 3819 C C . ARG D 1 101 ? -11.918 16.532 55.420 1.00 16.27 101 ARG D C 1
ATOM 3820 O O . ARG D 1 101 ? -10.862 15.920 55.545 1.00 17.20 101 ARG D O 1
ATOM 3828 N N . LEU D 1 102 ? -13.052 16.140 55.992 1.00 13.51 102 LEU D N 1
ATOM 3829 C CA . LEU D 1 102 ? -13.179 14.882 56.727 1.00 13.19 102 LEU D CA 1
ATOM 3830 C C . LEU D 1 102 ? -14.244 14.051 56.004 1.00 12.79 102 LEU D C 1
ATOM 3831 O O . LEU D 1 102 ? -15.424 14.417 55.984 1.00 13.62 102 LEU D O 1
ATOM 3836 N N . THR D 1 103 ? -13.818 12.964 55.369 1.00 12.24 103 THR D N 1
ATOM 3837 C CA . THR D 1 103 ? -14.732 12.103 54.621 1.00 13.72 103 THR D CA 1
ATOM 3838 C C . THR D 1 103 ? -14.746 10.697 55.201 1.00 12.49 103 THR D C 1
ATOM 3839 O O . THR D 1 103 ? -13.707 10.038 55.269 1.00 12.80 103 THR D O 1
ATOM 3843 N N . PRO D 1 104 ? -15.908 10.240 55.680 1.00 12.49 104 PRO D N 1
ATOM 3844 C CA . PRO D 1 104 ? -15.965 8.887 56.245 1.00 12.49 104 PRO D CA 1
ATOM 3845 C C . PRO D 1 104 ? -15.881 7.806 55.183 1.00 13.27 104 PRO D C 1
ATOM 3846 O O . PRO D 1 104 ? -16.230 8.027 54.025 1.00 13.06 104 PRO D O 1
ATOM 3850 N N . ARG D 1 105 ? -15.333 6.660 55.553 1.00 14.72 105 ARG D N 1
ATOM 3851 C CA . ARG D 1 105 ? -15.290 5.550 54.623 1.00 16.75 105 ARG D CA 1
ATOM 3852 C C . ARG D 1 105 ? -16.303 4.536 55.167 1.00 14.66 105 ARG D C 1
ATOM 3853 O O . ARG D 1 105 ? -16.957 4.796 56.184 1.00 11.89 105 ARG D O 1
ATOM 3861 N N . VAL D 1 106 ? -16.485 3.415 54.478 1.00 12.71 106 VAL D N 1
ATOM 3862 C CA . VAL D 1 106 ? -17.438 2.387 54.900 1.00 12.10 106 VAL D CA 1
ATOM 3863 C C . VAL D 1 106 ? -17.279 2.028 56.378 1.00 10.76 106 VAL D C 1
ATOM 3864 O O . VAL D 1 106 ? -16.169 1.744 56.825 1.00 10.69 106 VAL D O 1
ATOM 3868 N N . GLY D 1 107 ? -18.373 2.058 57.134 1.00 8.68 107 GLY D N 1
ATOM 3869 C CA . GLY D 1 107 ? -18.289 1.721 58.545 1.00 8.92 107 GLY D CA 1
ATOM 3870 C C . GLY D 1 107 ? -18.231 2.896 59.508 1.00 8.45 107 GLY D C 1
ATOM 3871 O O . GLY D 1 107 ? -18.387 2.703 60.706 1.00 9.40 107 GLY D O 1
ATOM 3872 N N . GLN D 1 108 ? -17.962 4.097 58.996 1.00 8.11 108 GLN D N 1
ATOM 3873 C CA . GLN D 1 108 ? -17.907 5.328 59.801 1.00 9.71 108 GLN D CA 1
ATOM 3874 C C . GLN D 1 108 ? -19.056 6.189 59.290 1.00 10.26 108 GLN D C 1
ATOM 3875 O O . GLN D 1 108 ? -19.252 7.320 59.715 1.00 11.75 108 GLN D O 1
ATOM 3881 N N . ASN D 1 109 ? -19.885 5.509 58.513 1.00 10.97 109 ASN D N 1
ATOM 3882 C CA . ASN D 1 109 ? -20.982 5.992 57.697 1.00 15.60 109 ASN D CA 1
ATOM 3883 C C . ASN D 1 109 ? -22.436 5.634 57.998 1.00 12.06 109 ASN D C 1
ATOM 3884 O O . ASN D 1 109 ? -23.275 5.814 57.115 1.00 11.74 109 ASN D O 1
ATOM 3889 N N . ASN D 1 110 ? -22.739 5.017 59.131 1.00 11.55 110 ASN D N 1
ATOM 3890 C CA . ASN D 1 110 ? -24.114 4.595 59.378 1.00 10.59 110 ASN D CA 1
ATOM 3891 C C . ASN D 1 110 ? -25.125 5.726 59.351 1.00 9.90 110 ASN D C 1
ATOM 3892 O O . ASN D 1 110 ? -24.838 6.835 59.785 1.00 10.32 110 ASN D O 1
ATOM 3897 N N . TRP D 1 111 ? -26.294 5.446 58.791 1.00 8.99 111 TRP D N 1
ATOM 3898 C CA . TRP D 1 111 ? -27.360 6.434 58.691 1.00 8.53 111 TRP D CA 1
ATOM 3899 C C . TRP D 1 111 ? -28.012 6.715 60.029 1.00 8.07 111 TRP D C 1
ATOM 3900 O O . TRP D 1 111 ? -28.183 5.812 60.850 1.00 8.90 111 TRP D O 1
ATOM 3911 N N . PHE D 1 112 ? -28.356 7.978 60.245 1.00 7.47 112 PHE D N 1
ATOM 3912 C CA . PHE D 1 112 ? -29.049 8.424 61.451 1.00 8.47 112 PHE D CA 1
ATOM 3913 C C . PHE D 1 112 ? -30.544 8.298 61.111 1.00 9.06 112 PHE D C 1
ATOM 3914 O O . PHE D 1 112 ? -30.977 8.801 60.075 1.00 10.51 112 PHE D O 1
ATOM 3922 N N . PHE D 1 113 ? -31.329 7.608 61.937 1.00 9.43 113 PHE D N 1
ATOM 3923 C CA . PHE D 1 113 ? -32.756 7.474 61.629 1.00 10.14 113 PHE D CA 1
ATOM 3924 C C . PHE D 1 113 ? -33.514 8.807 61.719 1.00 10.76 113 PHE D C 1
ATOM 3925 O O . PHE D 1 113 ? -33.062 9.745 62.367 1.00 11.18 113 PHE D O 1
ATOM 3933 N N . GLY D 1 114 ? -34.660 8.894 61.055 1.00 9.62 114 GLY D N 1
ATOM 3934 C CA . GLY D 1 114 ? -35.413 10.142 61.026 1.00 11.08 114 GLY D CA 1
ATOM 3935 C C . GLY D 1 114 ? -35.696 10.838 62.338 1.00 10.95 114 GLY D C 1
ATOM 3936 O O . GLY D 1 114 ? -35.711 12.062 62.413 1.00 12.93 114 GLY D O 1
ATOM 3937 N N . ASN D 1 115 ? -35.958 10.041 63.363 1.00 12.92 115 ASN D N 1
ATOM 3938 C CA . ASN D 1 115 ? -36.255 10.528 64.699 1.00 16.20 115 ASN D CA 1
ATOM 3939 C C . ASN D 1 115 ? -35.052 10.789 65.568 1.00 15.83 115 ASN D C 1
ATOM 3940 O O . ASN D 1 115 ? -35.243 10.908 66.781 1.00 16.70 115 ASN D O 1
ATOM 3945 N N . THR D 1 116 ? -33.827 10.820 65.032 1.00 14.20 116 THR D N 1
ATOM 3946 C CA . THR D 1 116 ? -32.704 11.032 65.944 1.00 14.15 116 THR D CA 1
ATOM 3947 C C . THR D 1 116 ? -32.921 12.302 66.746 1.00 13.65 116 THR D C 1
ATOM 3948 O O . THR D 1 116 ? -33.439 13.297 66.229 1.00 11.85 116 THR D O 1
ATOM 3952 N N . GLU D 1 117 ? -32.653 12.206 68.043 1.00 15.08 117 GLU D N 1
ATOM 3953 C CA . GLU D 1 117 ? -32.849 13.323 68.946 1.00 18.30 117 GLU D CA 1
ATOM 3954 C C . GLU D 1 117 ? -32.032 14.539 68.526 1.00 15.67 117 GLU D C 1
ATOM 3955 O O . GLU D 1 117 ? -30.941 14.411 67.967 1.00 12.21 117 GLU D O 1
ATOM 3961 N N . GLU D 1 118 ? -32.589 15.720 68.765 1.00 13.08 118 GLU D N 1
ATOM 3962 C CA . GLU D 1 118 ? -31.929 16.969 68.408 1.00 13.46 118 GLU D CA 1
ATOM 3963 C C . GLU D 1 118 ? -30.551 17.115 69.050 1.00 13.37 118 GLU D C 1
ATOM 3964 O O . GLU D 1 118 ? -29.664 17.743 68.467 1.00 14.24 118 GLU D O 1
ATOM 3970 N N . ALA D 1 119 ? -30.369 16.528 70.233 1.00 12.85 119 ALA D N 1
ATOM 3971 C CA . ALA D 1 119 ? -29.101 16.619 70.957 1.00 14.50 119 ALA D CA 1
ATOM 3972 C C . ALA D 1 119 ? -28.065 15.542 70.620 1.00 15.20 119 ALA D C 1
ATOM 3973 O O . ALA D 1 119 ? -27.015 15.471 71.257 1.00 16.46 119 ALA D O 1
ATOM 3975 N N . GLU D 1 120 ? -28.359 14.704 69.630 1.00 14.52 120 GLU D N 1
ATOM 3976 C CA . GLU D 1 120 ? -27.451 13.641 69.213 1.00 13.94 120 GLU D CA 1
ATOM 3977 C C . GLU D 1 120 ? -26.186 14.233 68.582 1.00 12.38 120 GLU D C 1
ATOM 3978 O O . GLU D 1 120 ? -26.270 15.071 67.682 1.00 12.42 120 GLU D O 1
ATOM 3984 N N . THR D 1 121 ? -25.023 13.788 69.048 1.00 11.85 121 THR D N 1
ATOM 3985 C CA . THR D 1 121 ? -23.741 14.263 68.529 1.00 12.97 121 THR D CA 1
ATOM 3986 C C . THR D 1 121 ? -23.395 13.663 67.162 1.00 12.34 121 THR D C 1
ATOM 3987 O O . THR D 1 121 ? -23.483 12.455 66.965 1.00 12.83 121 THR D O 1
ATOM 3991 N N . ILE D 1 122 ? -23.000 14.521 66.226 1.00 10.58 122 ILE D N 1
ATOM 3992 C CA . ILE D 1 122 ? -22.604 14.082 64.894 1.00 9.55 122 ILE D CA 1
ATOM 3993 C C . ILE D 1 122 ? -21.097 14.297 64.748 1.00 10.04 122 ILE D C 1
ATOM 3994 O O . ILE D 1 122 ? -20.372 13.397 64.337 1.00 10.01 122 ILE D O 1
ATOM 3999 N N . LEU D 1 123 ? -20.622 15.479 65.128 1.00 10.12 123 LEU D N 1
ATOM 4000 C CA . LEU D 1 123 ? -19.205 15.805 65.032 1.00 10.61 123 LEU D CA 1
ATOM 4001 C C . LEU D 1 123 ? -18.796 16.528 66.305 1.00 10.72 123 LEU D C 1
ATOM 4002 O O . LEU D 1 123 ? -19.572 17.300 66.855 1.00 12.48 123 LEU D O 1
ATOM 4007 N N . ALA D 1 124 ? -17.604 16.243 66.807 1.00 9.82 124 ALA D N 1
ATOM 4008 C CA . ALA D 1 124 ? -17.111 16.916 68.001 1.00 9.72 124 ALA D CA 1
ATOM 4009 C C . ALA D 1 124 ? -15.748 17.495 67.657 1.00 10.31 124 ALA D C 1
ATOM 4010 O O . ALA D 1 124 ? -14.990 16.876 66.915 1.00 11.87 124 ALA D O 1
ATOM 4012 N N . ILE D 1 125 ? -15.460 18.706 68.115 1.00 9.11 125 ILE D N 1
ATOM 4013 C CA . ILE D 1 125 ? -14.161 19.301 67.846 1.00 8.78 125 ILE D CA 1
ATOM 4014 C C . ILE D 1 125 ? -13.492 19.656 69.167 1.00 9.11 125 ILE D C 1
ATOM 4015 O O . ILE D 1 125 ? -14.059 20.382 69.981 1.00 9.70 125 ILE D O 1
ATOM 4020 N N . ASP D 1 126 ? -12.321 19.082 69.404 1.00 8.83 126 ASP D N 1
ATOM 4021 C CA . ASP D 1 126 ? -11.562 19.347 70.621 1.00 9.75 126 ASP D CA 1
ATOM 4022 C C . ASP D 1 126 ? -10.652 20.545 70.400 1.00 9.59 126 ASP D C 1
ATOM 4023 O O . ASP D 1 126 ? -10.069 20.686 69.322 1.00 10.13 126 ASP D O 1
ATOM 4028 N N . GLY D 1 127 ? -10.534 21.402 71.411 1.00 8.62 127 GLY D N 1
ATOM 4029 C CA . GLY D 1 127 ? -9.639 22.545 71.323 1.00 7.64 127 GLY D CA 1
ATOM 4030 C C . GLY D 1 127 ? -8.400 22.138 72.106 1.00 9.09 127 GLY D C 1
ATOM 4031 O O . GLY D 1 127 ? -8.529 21.665 73.230 1.00 9.50 127 GLY D O 1
ATOM 4032 N N . LEU D 1 128 ? -7.211 22.261 71.519 1.00 9.60 128 LEU D N 1
ATOM 4033 C CA . LEU D 1 128 ? -5.981 21.869 72.207 1.00 10.23 128 LEU D CA 1
ATOM 4034 C C . LEU D 1 128 ? -4.903 22.939 72.164 1.00 9.96 128 LEU D C 1
ATOM 4035 O O . LEU D 1 128 ? -4.738 23.624 71.156 1.00 10.70 128 LEU D O 1
ATOM 4040 N N . VAL D 1 129 ? -4.160 23.062 73.259 1.00 10.28 129 VAL D N 1
ATOM 4041 C CA . VAL D 1 129 ? -3.033 23.991 73.339 1.00 9.79 129 VAL D CA 1
ATOM 4042 C C . VAL D 1 129 ? -1.825 23.127 73.701 1.00 10.08 129 VAL D C 1
ATOM 4043 O O . VAL D 1 129 ? -1.985 22.055 74.289 1.00 11.56 129 VAL D O 1
ATOM 4047 N N . SER D 1 130 ? -0.629 23.556 73.311 1.00 9.97 130 SER D N 1
ATOM 4048 C CA . SER D 1 130 ? 0.572 22.785 73.589 1.00 10.72 130 SER D CA 1
ATOM 4049 C C . SER D 1 130 ? 1.295 23.150 74.895 1.00 13.90 130 SER D C 1
ATOM 4050 O O . SER D 1 130 ? 2.074 22.353 75.410 1.00 15.97 130 SER D O 1
ATOM 4053 N N . THR D 1 131 ? 1.072 24.359 75.402 1.00 14.36 131 THR D N 1
ATOM 4054 C CA . THR D 1 131 ? 1.694 24.800 76.650 1.00 16.12 131 THR D CA 1
ATOM 4055 C C . THR D 1 131 ? 0.739 24.515 77.810 1.00 18.04 131 THR D C 1
ATOM 4056 O O . THR D 1 131 ? -0.426 24.914 77.769 1.00 16.87 131 THR D O 1
ATOM 4060 N N . LYS D 1 132 ? 1.237 23.838 78.840 1.00 20.54 132 LYS D N 1
ATOM 4061 C CA . LYS D 1 132 ? 0.451 23.485 80.019 1.00 24.09 132 LYS D CA 1
ATOM 4062 C C . LYS D 1 132 ? -0.235 24.713 80.624 1.00 21.82 132 LYS D C 1
ATOM 4063 O O . LYS D 1 132 ? 0.412 25.728 80.888 1.00 21.51 132 LYS D O 1
ATOM 4069 N N . GLY D 1 133 ? -1.553 24.626 80.791 1.00 20.74 133 GLY D N 1
ATOM 4070 C CA . GLY D 1 133 ? -2.322 25.712 81.376 1.00 19.29 133 GLY D CA 1
ATOM 4071 C C . GLY D 1 133 ? -2.599 26.953 80.542 1.00 20.26 133 GLY D C 1
ATOM 4072 O O . GLY D 1 133 ? -3.236 27.884 81.036 1.00 22.42 133 GLY D O 1
ATOM 4073 N N . ALA D 1 134 ? -2.148 26.975 79.288 1.00 17.69 134 ALA D N 1
ATOM 4074 C CA . ALA D 1 134 ? -2.368 28.128 78.418 1.00 15.68 134 ALA D CA 1
ATOM 4075 C C . ALA D 1 134 ? -3.827 28.238 77.992 1.00 15.23 134 ALA D C 1
ATOM 4076 O O . ALA D 1 134 ? -4.553 27.249 77.986 1.00 13.90 134 ALA D O 1
ATOM 4078 N N . ASN D 1 135 ? -4.248 29.445 77.634 1.00 16.26 135 ASN D N 1
ATOM 4079 C CA . ASN D 1 135 ? -5.614 29.689 77.176 1.00 18.01 135 ASN D CA 1
ATOM 4080 C C . ASN D 1 135 ? -5.604 29.752 75.650 1.00 16.12 135 ASN D C 1
ATOM 4081 O O . ASN D 1 135 ? -4.590 30.081 75.043 1.00 16.32 135 ASN D O 1
ATOM 4086 N N . ALA D 1 136 ? -6.728 29.428 75.032 1.00 13.96 136 ALA D N 1
ATOM 4087 C CA . ALA D 1 136 ? -6.829 29.474 73.587 1.00 13.30 136 ALA D CA 1
ATOM 4088 C C . ALA D 1 136 ? -6.934 30.924 73.152 1.00 13.40 136 ALA D C 1
ATOM 4089 O O . ALA D 1 136 ? -7.587 31.730 73.816 1.00 14.27 136 ALA D O 1
ATOM 4091 N N . PRO D 1 137 ? -6.215 31.300 72.082 1.00 13.55 137 PRO D N 1
ATOM 4092 C CA . PRO D 1 137 ? -6.314 32.686 71.623 1.00 12.86 137 PRO D CA 1
ATOM 4093 C C . PRO D 1 137 ? -7.627 32.818 70.856 1.00 13.29 137 PRO D C 1
ATOM 4094 O O . PRO D 1 137 ? -8.334 31.830 7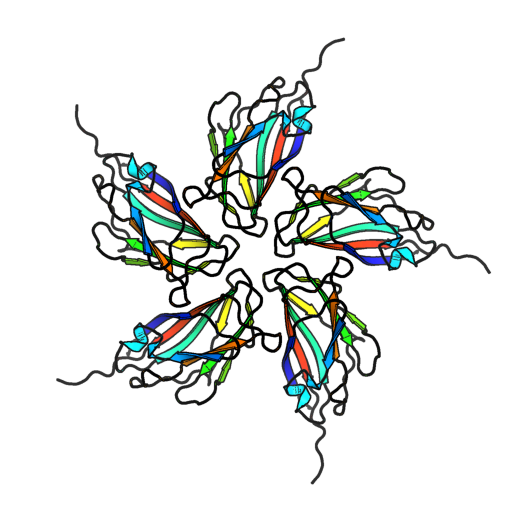0.644 1.00 13.10 137 PRO D O 1
ATOM 4098 N N . SER D 1 138 ? -7.975 34.034 70.462 1.00 13.21 138 SER D N 1
ATOM 4099 C CA . SER D 1 138 ? -9.188 34.253 69.695 1.00 12.83 138 SER D CA 1
ATOM 4100 C C . SER D 1 138 ? -9.118 33.375 68.427 1.00 10.77 138 SER D C 1
ATOM 4101 O O . SER D 1 138 ? -8.080 33.311 67.762 1.00 10.58 138 SER D O 1
ATOM 4104 N N . ASN D 1 139 ? -10.206 32.682 68.116 1.00 9.06 139 ASN D N 1
ATOM 4105 C CA . ASN D 1 139 ? -10.246 31.789 66.964 1.00 8.84 139 ASN D CA 1
ATOM 4106 C C . ASN D 1 139 ? -11.677 31.577 66.503 1.00 9.01 139 ASN D C 1
ATOM 4107 O O . ASN D 1 139 ? -12.619 31.848 67.245 1.00 9.00 139 ASN D O 1
ATOM 4112 N N . THR D 1 140 ? -11.842 31.117 65.272 1.00 8.91 140 THR D N 1
ATOM 4113 C CA . THR D 1 140 ? -13.166 30.824 64.735 1.00 9.11 140 THR D CA 1
ATOM 4114 C C . THR D 1 140 ? -13.035 29.624 63.822 1.00 9.65 140 THR D C 1
ATOM 4115 O O . THR D 1 140 ? -12.070 29.519 63.065 1.00 10.30 140 THR D O 1
ATOM 4119 N N . VAL D 1 141 ? -13.980 28.704 63.929 1.00 9.72 141 VAL D N 1
ATOM 4120 C CA . VAL D 1 141 ? -13.994 27.525 63.092 1.00 10.50 141 VAL D CA 1
ATOM 4121 C C . VAL D 1 141 ? -15.361 27.458 62.430 1.00 10.53 141 VAL D C 1
ATOM 4122 O O . VAL D 1 141 ? -16.372 27.683 63.086 1.00 10.70 141 VAL D O 1
ATOM 4126 N N . ILE D 1 142 ? -15.377 27.268 61.115 1.00 9.52 142 ILE D N 1
ATOM 4127 C CA . ILE D 1 142 ? -16.622 27.132 60.374 1.00 9.49 142 ILE D CA 1
ATOM 4128 C C . ILE D 1 142 ? -16.696 25.666 59.951 1.00 9.57 142 ILE D C 1
ATOM 4129 O O . ILE D 1 142 ? -15.736 25.115 59.413 1.00 10.71 142 ILE D O 1
ATOM 4134 N N . VAL D 1 143 ? -17.812 25.023 60.246 1.00 9.58 143 VAL D N 1
ATOM 4135 C CA . VAL D 1 143 ? -18.010 23.624 59.898 1.00 9.81 143 VAL D CA 1
ATOM 4136 C C . VAL D 1 143 ? -19.165 23.536 58.910 1.00 10.01 143 VAL D C 1
ATOM 4137 O O . VAL D 1 143 ? -20.238 24.071 59.169 1.00 10.99 143 VAL D O 1
ATOM 4141 N N . THR D 1 144 ? -18.937 22.915 57.762 1.00 9.69 144 THR D N 1
ATOM 4142 C CA . THR D 1 144 ? -19.988 22.739 56.765 1.00 10.53 144 THR D CA 1
ATOM 4143 C C . THR D 1 144 ? -20.138 21.250 56.506 1.00 10.76 144 THR D C 1
ATOM 4144 O O . THR D 1 144 ? -19.190 20.589 56.090 1.00 11.38 144 THR D O 1
ATOM 4148 N N . GLY D 1 145 ? -21.304 20.709 56.823 1.00 10.83 145 GLY D N 1
ATOM 4149 C CA . GLY D 1 145 ? -21.526 19.300 56.591 1.00 10.32 145 GLY D CA 1
ATOM 4150 C C . GLY D 1 145 ? -22.348 19.082 55.344 1.00 10.44 145 GLY D C 1
ATOM 4151 O O . GLY D 1 145 ? -23.171 19.925 54.990 1.00 11.55 145 GLY D O 1
ATOM 4152 N N . CYS D 1 146 ? -22.053 18.008 54.626 1.00 10.34 146 CYS D N 1
ATOM 4153 C CA . CYS D 1 146 ? -22.809 17.639 53.437 1.00 10.93 146 CYS D CA 1
ATOM 4154 C C . CYS D 1 146 ? -23.554 16.376 53.876 1.00 9.91 146 CYS D C 1
ATOM 4155 O O . CYS D 1 146 ? -22.929 15.409 54.299 1.00 9.89 146 CYS D O 1
ATOM 4158 N N . PHE D 1 147 ? -24.882 16.413 53.827 1.00 10.02 147 PHE D N 1
ATOM 4159 C CA . PHE D 1 147 ? -25.715 15.303 54.269 1.00 9.69 147 PHE D CA 1
ATOM 4160 C C . PHE D 1 147 ? -26.633 14.778 53.187 1.00 10.36 147 PHE D C 1
ATOM 4161 O O . PHE D 1 147 ? -27.197 15.546 52.414 1.00 11.56 147 PHE D O 1
ATOM 4169 N N . ARG D 1 148 ? -26.802 13.463 53.162 1.00 9.69 148 ARG D N 1
ATOM 4170 C CA . ARG D 1 148 ? -27.683 12.802 52.217 1.00 9.50 148 ARG D CA 1
ATOM 4171 C C . ARG D 1 148 ? -28.967 12.552 53.017 1.00 9.68 148 ARG D C 1
ATOM 4172 O O . ARG D 1 148 ? -28.895 12.121 54.166 1.00 11.63 148 ARG D O 1
ATOM 4180 N N . LEU D 1 149 ? -30.128 12.879 52.450 1.00 9.47 149 LEU D N 1
ATOM 4181 C CA . LEU D 1 149 ? -31.405 12.700 53.145 1.00 9.53 149 LEU D CA 1
ATOM 4182 C C . LEU D 1 149 ? -32.295 11.656 52.489 1.00 10.97 149 LEU D C 1
ATOM 4183 O O . LEU D 1 149 ? -32.378 11.592 51.265 1.00 11.56 149 LEU D O 1
ATOM 4188 N N . ALA D 1 150 ? -32.957 10.845 53.306 1.00 9.87 150 ALA D N 1
ATOM 4189 C CA . ALA D 1 150 ? -33.888 9.833 52.812 1.00 10.65 150 ALA D CA 1
ATOM 4190 C C . ALA D 1 150 ? -35.263 10.507 52.701 1.00 10.66 150 ALA D C 1
ATOM 4191 O O . ALA D 1 150 ? -35.438 11.638 53.156 1.00 11.49 150 ALA D O 1
ATOM 4193 N N . PRO D 1 151 ? -36.246 9.845 52.057 1.00 12.22 151 PRO D N 1
ATOM 4194 C CA . PRO D 1 151 ? -37.571 10.470 51.956 1.00 11.38 151 PRO D CA 1
ATOM 4195 C C . PRO D 1 151 ? -38.201 10.640 53.344 1.00 11.34 151 PRO D C 1
ATOM 4196 O O . PRO D 1 151 ? -37.910 9.878 54.269 1.00 11.76 151 PRO D O 1
ATOM 4200 N N . SER D 1 152 ? -39.064 11.636 53.483 1.00 11.22 152 SER D N 1
ATOM 4201 C CA . SER D 1 152 ? -39.736 11.893 54.746 1.00 12.34 152 SER D CA 1
ATOM 4202 C C . SER D 1 152 ? -40.694 10.793 55.163 1.00 12.52 152 SER D C 1
ATOM 4203 O O . SER D 1 152 ? -41.355 10.161 54.336 1.00 11.81 152 SER D O 1
ATOM 4206 N N . GLU D 1 153 ? -40.799 10.607 56.467 1.00 12.74 153 GLU D N 1
ATOM 4207 C CA . GLU D 1 153 ? -41.721 9.642 57.043 1.00 14.08 153 GLU D CA 1
ATOM 4208 C C . GLU D 1 153 ? -42.952 10.502 57.396 1.00 14.10 153 GLU D C 1
ATOM 4209 O O . GLU D 1 153 ? -42.991 11.147 58.434 1.00 18.27 153 GLU D O 1
ATOM 4215 N N . LEU D 1 154 ? -43.897 10.600 56.462 1.00 14.98 154 LEU D N 1
ATOM 4216 C CA . LEU D 1 154 ? -45.103 11.416 56.640 1.00 15.41 154 LEU D CA 1
ATOM 4217 C C . LEU D 1 154 ? -46.217 10.705 57.403 1.00 16.22 154 LEU D C 1
ATOM 4218 O O . LEU D 1 154 ? -46.313 9.481 57.367 1.00 14.93 154 LEU D O 1
ATOM 4223 N N . GLN D 1 155 ? -47.065 11.476 58.080 1.00 18.21 155 GLN D N 1
ATOM 4224 C CA . GLN D 1 155 ? -48.178 10.905 58.832 1.00 19.98 155 GLN D CA 1
ATOM 4225 C C . GLN D 1 155 ? -49.418 10.900 57.958 1.00 17.51 155 GLN D C 1
ATOM 4226 O O . GLN D 1 155 ? -49.552 11.707 57.043 1.00 16.56 155 GLN D O 1
ATOM 4232 N N . SER D 1 156 ? -50.325 9.983 58.251 1.00 15.16 156 SER D N 1
ATOM 4233 C CA . SER D 1 156 ? -51.576 9.869 57.521 1.00 14.87 156 SER D CA 1
ATOM 4234 C C . SER D 1 156 ? -52.579 10.911 58.029 1.00 16.77 156 SER D C 1
ATOM 4235 O O . SER D 1 156 ? -52.407 11.475 59.117 1.00 17.21 156 SER D O 1
ATOM 4238 N N . SER D 1 157 ? -53.579 11.207 57.203 1.00 16.98 157 SER D N 1
ATOM 4239 C CA . SER D 1 157 ? -54.662 12.099 57.601 1.00 17.28 157 SER D CA 1
ATOM 4240 C C . SER D 1 157 ? -55.725 11.201 58.263 1.00 17.17 157 SER D C 1
ATOM 4241 O O . SER D 1 157 ? -55.585 9.955 58.209 1.00 16.13 157 SER D O 1
ATOM 4245 N N . ALA E 1 17 ? -28.850 46.979 16.374 1.00 44.54 17 ALA E N 1
ATOM 4246 C CA . ALA E 1 17 ? -28.708 46.699 17.760 1.00 34.94 17 ALA E CA 1
ATOM 4247 C C . ALA E 1 17 ? -28.667 47.817 18.791 1.00 54.45 17 ALA E C 1
ATOM 4248 O O . ALA E 1 17 ? -28.677 48.982 18.488 1.00 45.67 17 ALA E O 1
ATOM 4250 N N . ALA E 1 18 ? -28.629 47.333 20.021 1.00 35.79 18 ALA E N 1
ATOM 4251 C CA . ALA E 1 18 ? -28.456 48.116 21.249 1.00 40.33 18 ALA E CA 1
ATOM 4252 C C . ALA E 1 18 ? -27.162 47.454 21.734 1.00 43.08 18 ALA E C 1
ATOM 4253 O O . ALA E 1 18 ? -27.058 46.206 21.758 1.00 49.61 18 ALA E O 1
ATOM 4255 N N . ALA E 1 19 ? -26.166 48.244 22.096 1.00 42.59 19 ALA E 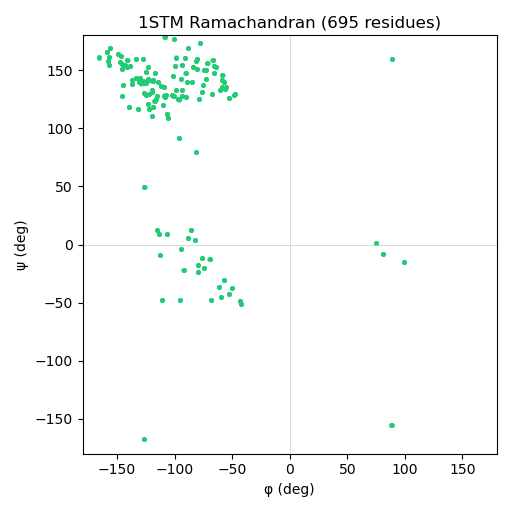N 1
ATOM 4256 C CA . ALA E 1 19 ? -24.940 47.637 22.571 1.00 41.56 19 ALA E CA 1
ATOM 4257 C C . ALA E 1 19 ? -25.071 47.649 24.094 1.00 38.82 19 ALA E C 1
ATOM 4258 O O . ALA E 1 19 ? -25.492 48.673 24.684 1.00 37.13 19 ALA E O 1
ATOM 4260 N N . THR E 1 20 ? -24.936 46.474 24.709 1.00 35.90 20 THR E N 1
ATOM 4261 C CA . THR E 1 20 ? -24.943 46.437 26.159 1.00 31.61 20 THR E CA 1
ATOM 4262 C C . THR E 1 20 ? -23.498 46.727 26.599 1.00 26.42 20 THR E C 1
ATOM 4263 O O . THR E 1 20 ? -22.529 46.333 25.943 1.00 25.07 20 THR E O 1
ATOM 4267 N N . SER E 1 21 ? -23.368 47.507 27.659 1.00 21.74 21 SER E N 1
ATOM 4268 C CA . SER E 1 21 ? -22.081 47.894 28.205 1.00 17.92 21 SER E CA 1
ATOM 4269 C C . SER E 1 21 ? -21.747 47.005 29.396 1.00 16.98 21 SER E C 1
ATOM 4270 O O . SER E 1 21 ? -22.628 46.375 29.976 1.00 14.20 21 SER E O 1
ATOM 4273 N N . LEU E 1 22 ? -20.473 46.957 29.758 1.00 16.48 22 LEU E N 1
ATOM 4274 C CA . LEU E 1 22 ? -20.026 46.149 30.880 1.00 16.28 22 LEU E CA 1
ATOM 4275 C C . LEU E 1 22 ? -19.139 47.063 31.710 1.00 15.57 22 LEU E C 1
ATOM 4276 O O . LEU E 1 22 ? -18.117 47.548 31.239 1.00 16.64 22 LEU E O 1
ATOM 4281 N N . VAL E 1 23 ? -19.561 47.330 32.935 1.00 13.05 23 VAL E N 1
ATOM 4282 C CA . VAL E 1 23 ? -18.846 48.230 33.819 1.00 14.12 23 VAL E CA 1
ATOM 4283 C C . VAL E 1 23 ? -18.482 47.578 35.145 1.00 13.14 23 VAL E C 1
ATOM 4284 O O . VAL E 1 23 ? -19.253 46.800 35.690 1.00 12.18 23 VAL E O 1
ATOM 4288 N N . TYR E 1 24 ? -17.286 47.883 35.636 1.00 13.25 24 TYR E N 1
ATOM 4289 C CA . TYR E 1 24 ? -16.813 47.398 36.936 1.00 13.16 24 TYR E CA 1
ATOM 4290 C C . TYR E 1 24 ? -16.829 48.609 37.878 1.00 12.10 24 TYR E C 1
ATOM 4291 O O . TYR E 1 24 ? -16.310 49.677 37.544 1.00 13.29 24 TYR E O 1
ATOM 4300 N N . ASP E 1 25 ? -17.450 48.459 39.034 1.00 11.20 25 ASP E N 1
ATOM 4301 C CA . ASP E 1 25 ? -17.523 49.543 39.996 1.00 10.90 25 ASP E CA 1
ATOM 4302 C C . ASP E 1 25 ? -17.059 49.008 41.337 1.00 11.59 25 ASP E C 1
ATOM 4303 O O . ASP E 1 25 ? -17.393 47.876 41.695 1.00 11.73 25 ASP E O 1
ATOM 4308 N N . THR E 1 26 ? -16.273 49.788 42.070 1.00 12.24 26 THR E N 1
ATOM 4309 C CA . THR E 1 26 ? -15.824 49.318 43.363 1.00 13.33 26 THR E CA 1
ATOM 4310 C C . THR E 1 26 ? -16.122 50.238 44.538 1.00 12.73 26 THR E C 1
ATOM 4311 O O . THR E 1 26 ? -16.264 51.453 44.384 1.00 11.76 26 THR E O 1
ATOM 4315 N N . CYS E 1 27 ? -16.342 49.608 45.688 1.00 11.46 27 CYS E N 1
ATOM 4316 C CA . CYS E 1 27 ? -16.662 50.285 46.934 1.00 13.61 27 CYS E CA 1
ATOM 4317 C C . CYS E 1 27 ? -15.944 49.493 48.029 1.00 13.42 27 CYS E C 1
ATOM 4318 O O . CYS E 1 27 ? -15.651 48.317 47.837 1.00 15.36 27 CYS E O 1
ATOM 4321 N N . TYR E 1 28 ? -15.620 50.125 49.152 1.00 11.70 28 TYR E N 1
ATOM 4322 C CA . TYR E 1 28 ? -14.956 49.418 50.252 1.00 11.94 28 TYR E CA 1
ATOM 4323 C C . TYR E 1 28 ? -15.657 49.784 51.557 1.00 12.55 28 TYR E C 1
ATOM 4324 O O . TYR E 1 28 ? -16.351 50.798 51.616 1.00 13.15 28 TYR E O 1
ATOM 4333 N N . VAL E 1 29 ? -15.491 48.967 52.593 1.00 11.66 29 VAL E N 1
ATOM 4334 C CA . VAL E 1 29 ? -16.095 49.241 53.898 1.00 12.47 29 VAL E CA 1
ATOM 4335 C C . VAL E 1 29 ? -15.362 48.504 55.002 1.00 10.26 29 VAL E C 1
ATOM 4336 O O . VAL E 1 29 ? -14.556 47.617 54.744 1.00 10.05 29 VAL E O 1
ATOM 4340 N N . THR E 1 30 ? -15.641 48.909 56.234 1.00 10.03 30 THR E N 1
ATOM 4341 C CA . THR E 1 30 ? -15.131 48.241 57.426 1.00 10.04 30 THR E CA 1
ATOM 4342 C C . THR E 1 30 ? -16.401 47.570 57.961 1.00 10.33 30 THR E C 1
ATOM 4343 O O . THR E 1 30 ? -17.435 48.230 58.086 1.00 11.75 30 THR E O 1
ATOM 4347 N N . LEU E 1 31 ? -16.357 46.266 58.208 1.00 8.66 31 LEU E N 1
ATOM 4348 C CA . LEU E 1 31 ? -17.522 45.569 58.738 1.00 10.01 31 LEU E CA 1
ATOM 4349 C C . LEU E 1 31 ? -17.638 45.768 60.251 1.00 12.12 31 LEU E C 1
ATOM 4350 O O . LEU E 1 31 ? -16.630 45.947 60.948 1.00 10.32 31 LEU E O 1
ATOM 4355 N N . THR E 1 32 ? -18.874 45.723 60.745 1.00 12.68 32 THR E N 1
ATOM 4356 C CA . THR E 1 32 ? -19.166 45.865 62.165 1.00 15.37 32 THR E CA 1
ATOM 4357 C C . THR E 1 32 ? -19.842 44.565 62.604 1.00 14.26 32 THR E C 1
ATOM 4358 O O . THR E 1 32 ? -20.684 44.035 61.883 1.00 13.05 32 THR E O 1
ATOM 4362 N N . GLU E 1 33 ? -19.508 44.102 63.808 1.00 15.87 33 GLU E N 1
ATOM 4363 C CA . GLU E 1 33 ? -19.999 42.841 64.366 1.00 19.34 33 GLU E CA 1
ATOM 4364 C C . GLU E 1 33 ? -21.431 42.342 64.293 1.00 22.98 33 GLU E C 1
ATOM 4365 O O . GLU E 1 33 ? -21.631 41.176 63.996 1.00 35.24 33 GLU E O 1
ATOM 4371 N N . ARG E 1 34 ? -22.443 43.109 64.615 1.00 21.05 34 ARG E N 1
ATOM 4372 C CA . ARG E 1 34 ? -23.764 42.455 64.507 1.00 18.82 34 ARG E CA 1
ATOM 4373 C C . ARG E 1 34 ? -24.582 43.345 63.632 1.00 17.32 34 ARG E C 1
ATOM 4374 O O . ARG E 1 34 ? -25.704 43.713 63.970 1.00 19.16 34 ARG E O 1
ATOM 4382 N N . ALA E 1 35 ? -24.002 43.702 62.501 1.00 15.86 35 ALA E N 1
ATOM 4383 C CA . ALA E 1 35 ? -24.645 44.633 61.611 1.00 14.53 35 ALA E CA 1
ATOM 4384 C C . ALA E 1 35 ? -24.440 44.237 60.177 1.00 13.50 35 ALA E C 1
ATOM 4385 O O . ALA E 1 35 ? -23.533 43.476 59.851 1.00 13.56 35 ALA E O 1
ATOM 4387 N N . THR E 1 36 ? -25.310 44.732 59.315 1.00 13.90 36 THR E N 1
ATOM 4388 C CA . THR E 1 36 ? -25.157 44.449 57.913 1.00 15.10 36 THR E CA 1
ATOM 4389 C C . THR E 1 36 ? -24.980 45.760 57.178 1.00 13.74 36 THR E C 1
ATOM 4390 O O . THR E 1 36 ? -25.596 46.764 57.527 1.00 13.32 36 THR E O 1
ATOM 4394 N N . THR E 1 37 ? -23.993 45.802 56.295 1.00 13.82 37 THR E N 1
ATOM 4395 C CA . THR E 1 37 ? -23.796 47.011 55.527 1.00 14.96 37 THR E CA 1
ATOM 4396 C C . THR E 1 37 ? -24.371 46.780 54.133 1.00 13.77 37 THR E C 1
ATOM 4397 O O . THR E 1 37 ? -24.174 45.714 53.526 1.00 12.45 37 THR E O 1
ATOM 4401 N N . SER E 1 38 ? -25.212 47.715 53.713 1.00 13.14 38 SER E N 1
ATOM 4402 C CA . SER E 1 38 ? -25.870 47.657 52.416 1.00 15.39 38 SER E CA 1
ATOM 4403 C C . SER E 1 38 ? -25.118 48.413 51.346 1.00 14.52 38 SER E C 1
ATOM 4404 O O . SER E 1 38 ? -24.641 49.527 51.569 1.00 16.59 38 SER E O 1
ATOM 4407 N N . PHE E 1 39 ? -24.956 47.761 50.204 1.00 12.38 39 PHE E N 1
ATOM 4408 C CA . PHE E 1 39 ? -24.315 48.365 49.054 1.00 11.71 39 PHE E CA 1
ATOM 4409 C C . PHE E 1 39 ? -25.500 48.632 48.143 1.00 12.49 39 PHE E C 1
ATOM 4410 O O . PHE E 1 39 ? -26.170 47.710 47.668 1.00 13.96 39 PHE E O 1
ATOM 4418 N N . GLN E 1 40 ? -25.821 49.911 48.013 1.00 11.49 40 GLN E N 1
ATOM 4419 C CA . GLN E 1 40 ? -26.953 50.362 47.228 1.00 11.58 40 GLN E CA 1
ATOM 4420 C C . GLN E 1 40 ? -26.504 50.859 45.867 1.00 11.10 40 GLN E C 1
ATOM 4421 O O . GLN E 1 40 ? -25.311 50.891 45.578 1.00 12.02 40 GLN E O 1
ATOM 4427 N N . ARG E 1 41 ? -27.457 51.238 45.026 1.00 10.43 41 ARG E N 1
ATOM 4428 C CA . ARG E 1 41 ? -27.121 51.763 43.714 1.00 9.91 41 ARG E CA 1
ATOM 4429 C C . ARG E 1 41 ? -26.117 52.914 43.873 1.00 11.04 41 ARG E C 1
ATOM 4430 O O . ARG E 1 41 ? -25.113 52.979 43.159 1.00 11.34 41 ARG E O 1
ATOM 4438 N N . GLN E 1 42 ? -26.345 53.779 44.860 1.00 11.63 42 GLN E N 1
ATOM 4439 C CA . GLN E 1 42 ? -25.465 54.927 45.089 1.00 13.08 42 GLN E CA 1
ATOM 4440 C C . GLN E 1 42 ? -24.072 54.602 45.616 1.00 13.00 42 GLN E C 1
ATOM 4441 O O . GLN E 1 42 ? -23.197 55.469 45.609 1.00 13.56 42 GLN E O 1
ATOM 4447 N N . SER E 1 43 ? -23.861 53.366 46.065 1.00 12.10 43 SER E N 1
ATOM 4448 C CA . SER E 1 43 ? -22.556 52.947 46.579 1.00 12.42 43 SER E CA 1
ATOM 4449 C C . SER E 1 43 ? -21.550 52.741 45.447 1.00 11.97 43 SER E C 1
ATOM 4450 O O . SER E 1 43 ? -20.342 52.725 45.674 1.00 13.51 43 SER E O 1
ATOM 4453 N N . PHE E 1 44 ? -22.063 52.557 44.236 1.00 12.46 44 PHE E N 1
ATOM 4454 C CA . PHE E 1 44 ? -21.234 52.332 43.060 1.00 12.74 44 PHE E CA 1
ATOM 4455 C C . PHE E 1 44 ? -21.263 53.609 42.221 1.00 13.04 44 PHE E C 1
ATOM 4456 O O . PHE E 1 44 ? -22.278 53.939 41.620 1.00 13.65 44 PHE E O 1
ATOM 4464 N N . PRO E 1 45 ? -20.117 54.303 42.126 1.00 14.17 45 PRO E N 1
ATOM 4465 C CA . PRO E 1 45 ? -19.932 55.566 41.394 1.00 13.79 45 PRO E CA 1
ATOM 4466 C C . PRO E 1 45 ? -20.583 55.674 40.020 1.00 12.54 45 PRO E C 1
ATOM 4467 O O . PRO E 1 45 ? -21.287 56.636 39.747 1.00 13.12 45 PRO E O 1
ATOM 4471 N N . THR E 1 46 ? -20.347 54.699 39.153 1.00 12.80 46 THR E N 1
ATOM 4472 C CA . THR E 1 46 ? -20.920 54.738 37.817 1.00 12.86 46 THR E CA 1
ATOM 4473 C C . THR E 1 46 ? -22.430 54.556 37.847 1.00 12.21 46 THR E C 1
ATOM 4474 O O . THR E 1 46 ? -23.150 55.328 37.223 1.00 12.06 46 THR E O 1
ATOM 4478 N N . LEU E 1 47 ? -22.920 53.561 38.583 1.00 11.58 47 LEU E N 1
ATOM 4479 C CA . LEU E 1 47 ? -24.361 53.329 38.656 1.00 10.78 47 LEU E CA 1
ATOM 4480 C C . LEU E 1 47 ? -25.052 54.541 39.251 1.00 11.17 47 LEU E C 1
ATOM 4481 O O . LEU E 1 47 ? -26.136 54.930 38.817 1.00 11.44 47 LEU E O 1
ATOM 4486 N N . LYS E 1 48 ? -24.392 55.162 40.219 1.00 11.63 48 LYS E N 1
ATOM 4487 C CA . LYS E 1 48 ? -24.938 56.330 40.891 1.00 12.22 48 LYS E CA 1
ATOM 4488 C C . LYS E 1 48 ? -25.228 57.506 39.959 1.00 12.31 48 LYS E C 1
ATOM 4489 O O . LYS E 1 48 ? -26.295 58.111 40.042 1.00 12.60 48 LYS E O 1
ATOM 4495 N N . GLY E 1 49 ? -24.295 57.825 39.068 1.00 11.26 49 GLY E N 1
ATOM 4496 C CA . GLY E 1 49 ? -24.501 58.976 38.210 1.00 12.08 49 GLY E CA 1
ATOM 4497 C C . GLY E 1 49 ? -24.839 58.780 36.753 1.00 11.44 49 GLY E C 1
ATOM 4498 O O . GLY E 1 49 ? -24.901 59.764 36.036 1.00 13.23 49 GLY E O 1
ATOM 4499 N N . MET E 1 50 ? -25.113 57.552 36.324 1.00 11.15 50 MET E N 1
ATOM 4500 C CA . MET E 1 50 ? -25.388 57.268 34.912 1.00 12.17 50 MET E CA 1
ATOM 4501 C C . MET E 1 50 ? -26.748 57.652 34.365 1.00 13.03 50 MET E C 1
ATOM 4502 O O . MET E 1 50 ? -26.963 57.590 33.160 1.00 13.57 50 MET E O 1
ATOM 4507 N N . GLY E 1 51 ? -27.680 57.998 35.238 1.00 13.17 51 GLY E N 1
ATOM 4508 C CA . GLY E 1 51 ? -28.997 58.372 34.766 1.00 12.96 51 GLY E CA 1
ATOM 4509 C C . GLY E 1 51 ? -29.952 57.203 34.618 1.00 13.18 51 GLY E C 1
ATOM 4510 O O . GLY E 1 51 ? -29.783 56.137 35.218 1.00 12.68 51 GLY E O 1
ATOM 4511 N N . ASP E 1 52 ? -30.931 57.399 33.747 1.00 12.28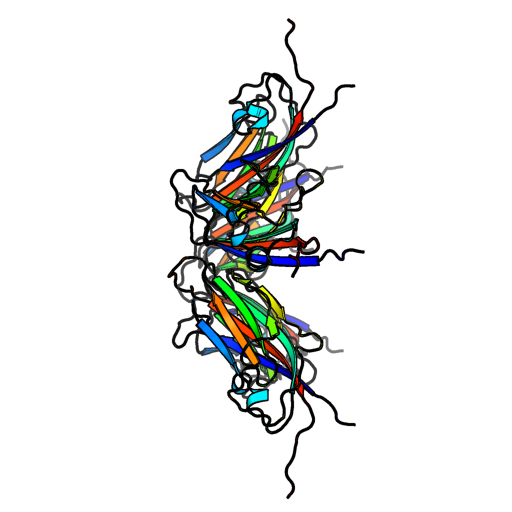 52 ASP E N 1
ATOM 4512 C CA . ASP E 1 52 ? -31.977 56.424 33.507 1.00 12.14 52 ASP E CA 1
ATOM 4513 C C . ASP E 1 52 ? -31.553 55.303 32.557 1.00 11.66 52 ASP E C 1
ATOM 4514 O O . ASP E 1 52 ? -31.814 55.377 31.358 1.00 12.51 52 ASP E O 1
ATOM 4519 N N . ARG E 1 53 ? -30.820 54.318 33.073 1.00 10.89 53 ARG E N 1
ATOM 4520 C CA . ARG E 1 53 ? -30.421 53.171 32.268 1.00 10.97 53 ARG E CA 1
ATOM 4521 C C . ARG E 1 53 ? -30.389 51.922 33.131 1.00 10.22 53 ARG E C 1
ATOM 4522 O O . ARG E 1 53 ? -29.889 51.930 34.255 1.00 10.22 53 ARG E O 1
ATOM 4530 N N . ALA E 1 54 ? -31.083 50.899 32.649 1.00 9.40 54 ALA E N 1
ATOM 4531 C CA . ALA E 1 54 ? -31.218 49.629 33.358 1.00 9.03 54 ALA E CA 1
ATOM 4532 C C . ALA E 1 54 ? -29.902 48.887 33.496 1.00 8.38 54 ALA E C 1
ATOM 4533 O O . ALA E 1 54 ? -29.004 49.044 32.673 1.00 9.70 54 ALA E O 1
ATOM 4535 N N . PHE E 1 55 ? -29.792 48.062 34.529 1.00 8.47 55 PHE E N 1
ATOM 4536 C CA . PHE E 1 55 ? -28.562 47.324 34.750 1.00 8.19 55 PHE E CA 1
ATOM 4537 C C . PHE E 1 55 ? -28.814 45.967 35.377 1.00 8.41 55 PHE E C 1
ATOM 4538 O O . PHE E 1 55 ? -29.853 45.736 35.986 1.00 9.51 55 PHE E O 1
ATOM 4546 N N . GLN E 1 56 ? -27.871 45.058 35.191 1.00 8.15 56 GLN E N 1
ATOM 4547 C CA . GLN E 1 56 ? -27.983 43.724 35.740 1.00 7.67 56 GLN E CA 1
ATOM 4548 C C . GLN E 1 56 ? -26.672 43.348 36.401 1.00 8.67 56 GLN E C 1
ATOM 4549 O O . GLN E 1 56 ? -25.604 43.715 35.914 1.00 9.46 56 GLN E O 1
ATOM 4555 N N . VAL E 1 57 ? -26.745 42.623 37.508 1.00 8.43 57 VAL E N 1
ATOM 4556 C CA . VAL E 1 57 ? -25.538 42.168 38.181 1.00 8.30 57 VAL E CA 1
ATOM 4557 C C . VAL E 1 57 ? -25.003 40.949 37.430 1.00 8.77 57 VAL E C 1
ATOM 4558 O O . VAL E 1 57 ? -25.737 39.988 37.191 1.00 10.46 57 VAL E O 1
ATOM 4562 N N . VAL E 1 58 ? -23.741 41.016 37.022 1.00 8.63 58 VAL E N 1
ATOM 4563 C CA . VAL E 1 58 ? -23.092 39.907 36.338 1.00 8.83 58 VAL E CA 1
ATOM 4564 C C . VAL E 1 58 ? -22.312 39.073 37.373 1.00 10.05 58 VAL E C 1
ATOM 4565 O O . VAL E 1 58 ? -22.451 37.855 37.425 1.00 11.00 58 VAL E O 1
ATOM 4569 N N . ALA E 1 59 ? -21.535 39.735 38.228 1.00 9.43 59 ALA E N 1
ATOM 4570 C CA . ALA E 1 59 ? -20.740 39.052 39.248 1.00 10.17 59 ALA E CA 1
ATOM 4571 C C . ALA E 1 59 ? -20.260 40.062 40.269 1.00 10.23 59 ALA E C 1
ATOM 4572 O O . ALA E 1 59 ? -20.269 41.263 40.013 1.00 11.59 59 ALA E O 1
ATOM 4574 N N . PHE E 1 60 ? -19.874 39.568 41.436 1.00 11.38 60 PHE E N 1
ATOM 4575 C CA . PHE E 1 60 ? -19.303 40.395 42.489 1.00 11.49 60 PHE E CA 1
ATOM 4576 C C . PHE E 1 60 ? -18.038 39.686 42.940 1.00 12.80 60 PHE E C 1
ATOM 4577 O O . PHE E 1 60 ? -17.985 38.461 42.969 1.00 13.08 60 PHE E O 1
ATOM 4585 N N . THR E 1 61 ? -16.994 40.458 43.189 1.00 12.58 61 THR E N 1
ATOM 4586 C CA . THR E 1 61 ? -15.744 39.932 43.691 1.00 14.56 61 THR E CA 1
ATOM 4587 C C . THR E 1 61 ? -15.614 40.618 45.050 1.00 14.07 61 THR E C 1
ATOM 4588 O O . THR E 1 61 ? -15.760 41.842 45.144 1.00 14.28 61 THR E O 1
ATOM 4592 N N . ILE E 1 62 ? -15.474 39.826 46.108 1.00 12.53 62 ILE E N 1
ATOM 4593 C CA . ILE E 1 62 ? -15.340 40.364 47.455 1.00 12.42 62 ILE E CA 1
ATOM 4594 C C . ILE E 1 62 ? -13.963 39.995 47.978 1.00 13.39 62 ILE E C 1
ATOM 4595 O O . ILE E 1 62 ? -13.568 38.834 47.949 1.00 13.41 62 ILE E O 1
ATOM 4600 N N . GLN E 1 63 ? -13.233 40.994 48.446 1.00 12.79 63 GLN E N 1
ATOM 4601 C CA . GLN E 1 63 ? -11.888 40.798 48.951 1.00 15.02 63 GLN E CA 1
ATOM 4602 C C . GLN E 1 63 ? -11.823 41.341 50.368 1.00 12.45 63 GLN E C 1
ATOM 4603 O O . GLN E 1 63 ? -12.205 42.480 50.599 1.00 11.87 63 GLN E O 1
ATOM 4609 N N . GLY E 1 64 ? -11.338 40.545 51.315 1.00 10.81 64 GLY E N 1
ATOM 4610 C CA . GLY E 1 64 ? -11.272 41.024 52.683 1.00 9.45 64 GLY E CA 1
ATOM 4611 C C . GLY E 1 64 ? -10.037 40.609 53.456 1.00 9.60 64 GLY E C 1
ATOM 4612 O O . GLY E 1 64 ? -9.386 39.620 53.092 1.00 8.97 64 GLY E O 1
ATOM 4613 N N . VAL E 1 65 ? -9.660 41.430 54.441 1.00 9.72 65 VAL E N 1
ATOM 4614 C CA . VAL E 1 65 ? -8.530 41.164 55.340 1.00 10.44 65 VAL E CA 1
ATOM 4615 C C . VAL E 1 65 ? -9.031 41.588 56.704 1.00 10.39 65 VAL E C 1
ATOM 4616 O O . VAL E 1 65 ? -9.797 42.546 56.809 1.00 10.33 65 VAL E O 1
ATOM 4620 N N . SER E 1 66 ? -8.477 40.982 57.745 1.00 9.31 66 SER E N 1
ATOM 4621 C CA . SER E 1 66 ? -8.861 41.292 59.107 1.00 10.77 66 SER E CA 1
ATOM 4622 C C . SER E 1 66 ? -7.623 41.174 59.990 1.00 11.10 66 SER E C 1
ATOM 4623 O O . SER E 1 66 ? -6.723 40.410 59.677 1.00 12.59 66 SER E O 1
ATOM 4626 N N . ALA E 1 67 ? -7.574 41.932 61.081 1.00 10.05 67 ALA E N 1
ATOM 4627 C CA . ALA E 1 67 ? -6.442 41.873 61.995 1.00 9.43 67 ALA E CA 1
ATOM 4628 C C . ALA E 1 67 ? -6.544 40.661 62.918 1.00 10.45 67 ALA E C 1
ATOM 4629 O O . ALA E 1 67 ? -5.560 40.253 63.526 1.00 11.06 67 ALA E O 1
ATOM 4631 N N . ALA E 1 68 ? -7.737 40.086 63.024 1.00 10.44 68 ALA E N 1
ATOM 4632 C CA . ALA E 1 68 ? -7.970 38.927 63.881 1.00 11.20 68 ALA E CA 1
ATOM 4633 C C . ALA E 1 68 ? -9.191 38.195 63.315 1.00 10.21 68 ALA E C 1
ATOM 4634 O O . ALA E 1 68 ? -9.874 38.735 62.455 1.00 11.17 68 ALA E O 1
ATOM 4636 N N . PRO E 1 69 ? -9.489 36.973 63.789 1.00 10.37 69 PRO E N 1
ATOM 4637 C CA . PRO E 1 69 ? -10.643 36.229 63.265 1.00 9.71 69 PRO E CA 1
ATOM 4638 C C . PRO E 1 69 ? -11.964 37.008 63.151 1.00 10.30 69 PRO E C 1
ATOM 4639 O O . PRO E 1 69 ? -12.415 37.644 64.106 1.00 10.93 69 PRO E O 1
ATOM 4643 N N . LEU E 1 70 ? -12.580 36.942 61.973 1.00 8.86 70 LEU E N 1
ATOM 4644 C CA . LEU E 1 70 ? -13.847 37.617 61.702 1.00 9.07 70 LEU E CA 1
ATOM 4645 C C . LEU E 1 70 ? -14.497 36.885 60.533 1.00 8.96 70 LEU E C 1
ATOM 4646 O O . LEU E 1 70 ? -13.806 36.226 59.758 1.00 9.88 70 LEU E O 1
ATOM 4651 N N . MET E 1 71 ? -15.821 36.955 60.441 1.00 9.22 71 MET E N 1
ATOM 4652 C CA . MET E 1 71 ? -16.551 36.311 59.355 1.00 9.08 71 MET E CA 1
ATOM 4653 C C . MET E 1 71 ? -17.467 37.321 58.683 1.00 9.35 71 MET E C 1
ATOM 4654 O O . MET E 1 71 ? -17.799 38.361 59.257 1.00 8.79 71 MET E O 1
ATOM 4659 N N . TYR E 1 72 ? -17.863 37.021 57.457 1.00 9.12 72 TYR E N 1
ATOM 4660 C CA . TYR E 1 72 ? -18.818 37.855 56.752 1.00 8.55 72 TYR E CA 1
ATOM 4661 C C . TYR E 1 72 ? -19.648 36.937 55.879 1.00 8.69 72 TYR E C 1
ATOM 4662 O O . TYR E 1 72 ? -19.288 35.779 55.668 1.00 9.32 72 TYR E O 1
ATOM 4671 N N . ASN E 1 73 ? -20.797 37.431 55.441 1.00 8.51 73 ASN E N 1
ATOM 4672 C CA . ASN E 1 73 ? -21.648 36.691 54.522 1.00 8.35 73 ASN E CA 1
ATOM 4673 C C . ASN E 1 73 ? -22.142 37.752 53.545 1.00 8.29 73 ASN E C 1
ATOM 4674 O O . ASN E 1 73 ? -22.720 38.752 53.973 1.00 9.06 73 ASN E O 1
ATOM 4679 N N . ALA E 1 74 ? -21.804 37.605 52.264 1.00 9.00 74 ALA E N 1
ATOM 4680 C CA . ALA E 1 74 ? -22.227 38.566 51.239 1.00 8.32 74 ALA E CA 1
ATOM 4681 C C . ALA E 1 74 ? -23.479 38.007 50.565 1.00 8.89 74 ALA E C 1
ATOM 4682 O O . ALA E 1 74 ? -23.473 36.890 50.045 1.00 10.20 74 ALA E O 1
ATOM 4684 N N . ARG E 1 75 ? -24.539 38.803 50.557 1.00 8.49 75 ARG E N 1
ATOM 4685 C CA . ARG E 1 75 ? -25.834 38.383 50.049 1.00 9.01 75 ARG E CA 1
ATOM 4686 C C . ARG E 1 75 ? -26.346 39.284 48.919 1.00 9.07 75 ARG E C 1
ATOM 4687 O O . ARG E 1 75 ? -26.403 40.507 49.065 1.00 9.84 75 ARG E O 1
ATOM 4695 N N . LEU E 1 76 ? -26.748 38.662 47.813 1.00 9.11 76 LEU E N 1
ATOM 4696 C CA . LEU E 1 76 ? -27.223 39.354 46.619 1.00 9.45 76 LEU E CA 1
ATOM 4697 C C . LEU E 1 76 ? -28.745 39.484 46.600 1.00 9.33 76 LEU E C 1
ATOM 4698 O O . LEU E 1 76 ? -29.451 38.545 46.955 1.00 9.75 76 LEU E O 1
ATOM 4703 N N . TYR E 1 77 ? -29.239 40.618 46.111 1.00 8.90 77 TYR E N 1
ATOM 4704 C CA . TYR E 1 77 ? -30.673 40.884 46.023 1.00 9.00 77 TYR E CA 1
ATOM 4705 C C . TYR E 1 77 ? -31.191 41.062 44.602 1.00 9.63 77 TYR E C 1
ATOM 4706 O O . TYR E 1 77 ? -30.488 41.562 43.724 1.00 11.39 77 TYR E O 1
ATOM 4715 N N . ASN E 1 78 ? -32.437 40.654 44.385 1.00 9.01 78 ASN E N 1
ATOM 4716 C CA . ASN E 1 78 ? -33.108 40.896 43.108 1.00 9.53 78 ASN E CA 1
ATOM 4717 C C . ASN E 1 78 ? -33.778 42.249 43.382 1.00 9.53 78 ASN E C 1
ATOM 4718 O O . ASN E 1 78 ? -33.962 42.621 44.549 1.00 9.94 78 ASN E O 1
ATOM 4723 N N . PRO E 1 79 ? -34.161 42.998 42.334 1.00 10.82 79 PRO E N 1
ATOM 4724 C CA . PRO E 1 79 ? -34.800 44.295 42.579 1.00 11.20 79 PRO E CA 1
ATOM 4725 C C . PRO E 1 79 ? -36.105 44.259 43.371 1.00 13.10 79 PRO E C 1
ATOM 4726 O O . PRO E 1 79 ? -36.961 43.407 43.145 1.00 14.64 79 PRO E O 1
ATOM 4730 N N . GLY E 1 80 ? -36.195 45.137 44.364 1.00 13.05 80 GLY E N 1
ATOM 4731 C CA . GLY E 1 80 ? -37.387 45.241 45.185 1.00 14.57 80 GLY E CA 1
ATOM 4732 C C . GLY E 1 80 ? -37.584 44.250 46.315 1.00 15.25 80 GLY E C 1
ATOM 4733 O O . GLY E 1 80 ? -38.495 44.434 47.121 1.00 16.39 80 GLY E O 1
ATOM 4734 N N . ASP E 1 81 ? -36.735 43.229 46.410 1.00 13.01 81 ASP E N 1
ATOM 4735 C CA . ASP E 1 81 ? -36.870 42.217 47.460 1.00 11.80 81 ASP E CA 1
ATOM 4736 C C . ASP E 1 81 ? -36.435 42.708 48.831 1.00 12.14 81 ASP E C 1
ATOM 4737 O O . ASP E 1 81 ? -35.527 43.530 48.951 1.00 13.10 81 ASP E O 1
ATOM 4742 N N . THR E 1 82 ? -37.060 42.162 49.867 1.00 13.06 82 THR E N 1
ATOM 4743 C CA . THR E 1 82 ? -36.747 42.544 51.238 1.00 14.67 82 THR E CA 1
ATOM 4744 C C . THR E 1 82 ? -35.713 41.626 51.897 1.00 13.88 82 THR E C 1
ATOM 4745 O O . THR E 1 82 ? -35.305 41.853 53.032 1.00 14.60 82 THR E O 1
ATOM 4749 N N . ASP E 1 83 ? -35.304 40.578 51.186 1.00 11.10 83 ASP E N 1
ATOM 4750 C CA . ASP E 1 83 ? -34.281 39.664 51.677 1.00 10.65 83 ASP E CA 1
ATOM 4751 C C . ASP E 1 83 ? -33.564 39.169 50.423 1.00 9.54 83 ASP E C 1
ATOM 4752 O O . ASP E 1 83 ? -34.069 39.335 49.313 1.00 10.52 83 ASP E O 1
ATOM 4757 N N . SER E 1 84 ? -32.388 38.586 50.603 1.00 9.95 84 SER E N 1
ATOM 4758 C CA . SER E 1 84 ? -31.561 38.116 49.504 1.00 8.48 84 SER E CA 1
ATOM 4759 C C . SER E 1 84 ? -31.923 36.757 48.916 1.00 8.59 84 SER E C 1
ATOM 4760 O O . SER E 1 84 ? -32.522 35.917 49.587 1.00 9.11 84 SER E O 1
ATOM 4763 N N . VAL E 1 85 ? -31.502 36.534 47.672 1.00 8.90 85 VAL E N 1
ATOM 4764 C CA . VAL E 1 85 ? -31.745 35.277 46.972 1.00 9.01 85 VAL E CA 1
ATOM 4765 C C . VAL E 1 85 ? -30.466 34.478 46.721 1.00 9.74 85 VAL E C 1
ATOM 4766 O O . VAL E 1 85 ? -30.517 33.340 46.263 1.00 10.46 85 VAL E O 1
ATOM 4770 N N . HIS E 1 86 ? -29.316 35.079 46.992 1.00 9.35 86 HIS E N 1
ATOM 4771 C CA . HIS E 1 86 ? -28.051 34.396 46.797 1.00 9.43 86 HIS E CA 1
ATOM 4772 C C . HIS E 1 86 ? -27.075 34.853 47.870 1.00 10.73 86 HIS E C 1
ATOM 4773 O O . HIS E 1 86 ? -27.215 35.944 48.405 1.00 10.38 86 HIS E O 1
ATOM 4780 N N . ALA E 1 87 ? -26.089 34.023 48.181 1.00 9.48 87 ALA E N 1
ATOM 4781 C CA . ALA E 1 87 ? -25.117 34.375 49.204 1.00 10.60 87 ALA E CA 1
ATOM 4782 C C . ALA E 1 87 ? -23.839 33.588 49.026 1.00 11.38 87 ALA E C 1
ATOM 4783 O O . ALA E 1 87 ? -23.828 32.532 48.387 1.00 11.34 87 ALA E O 1
ATOM 4785 N N . THR E 1 88 ? -22.755 34.111 49.580 1.00 10.59 88 THR E N 1
ATOM 4786 C CA . THR E 1 88 ? -21.482 33.427 49.527 1.00 10.16 88 THR E CA 1
ATOM 4787 C C . THR E 1 88 ? -21.466 32.337 50.602 1.00 11.07 88 THR E C 1
ATOM 4788 O O . THR E 1 88 ? -20.760 31.343 50.469 1.00 12.63 88 THR E O 1
ATOM 4792 N N . GLY E 1 89 ? -22.295 32.509 51.631 1.00 10.57 89 GLY E N 1
ATOM 4793 C CA . GLY E 1 89 ? -22.272 31.608 52.769 1.00 9.90 89 GLY E CA 1
ATOM 4794 C C . GLY E 1 89 ? -21.227 32.264 53.679 1.00 10.41 89 GLY E C 1
ATOM 4795 O O . GLY E 1 89 ? -20.423 33.066 53.195 1.00 10.88 89 GLY E O 1
ATOM 4796 N N . VAL E 1 90 ? -21.214 31.972 54.975 1.00 10.59 90 VAL E N 1
ATOM 4797 C CA . VAL E 1 90 ? -20.226 32.608 55.852 1.00 11.06 90 VAL E CA 1
ATOM 4798 C C . VAL E 1 90 ? -18.798 32.317 55.414 1.00 10.17 90 VAL E C 1
ATOM 4799 O O . VAL E 1 90 ? -18.466 31.189 55.067 1.00 10.68 90 VAL E O 1
ATOM 4803 N N . GLN E 1 91 ? -17.969 33.356 55.423 1.00 9.60 91 GLN E N 1
ATOM 4804 C CA . GLN E 1 91 ? -16.571 33.277 55.017 1.00 9.41 91 GLN E CA 1
ATOM 4805 C C . GLN E 1 91 ? -15.679 33.762 56.153 1.00 9.31 91 GLN E C 1
ATOM 4806 O O . GLN E 1 91 ? -16.035 34.702 56.858 1.00 10.42 91 GLN E O 1
ATOM 4812 N N . LEU E 1 92 ? -14.528 33.123 56.326 1.00 8.96 92 LEU E N 1
ATOM 4813 C CA . LEU E 1 92 ? -13.571 33.506 57.358 1.00 10.76 92 LEU E CA 1
ATOM 4814 C C . LEU E 1 92 ? -12.594 34.524 56.797 1.00 11.72 92 LEU E C 1
ATOM 4815 O O . LEU E 1 92 ? -12.251 34.482 55.612 1.00 13.02 92 LEU E O 1
ATOM 4820 N N . MET E 1 93 ? -12.128 35.426 57.649 1.00 10.15 93 MET E N 1
ATOM 4821 C CA . MET E 1 93 ? -11.157 36.429 57.235 1.00 10.66 93 MET E CA 1
ATOM 4822 C C . MET E 1 93 ? -9.892 36.241 58.068 1.00 10.49 93 MET E C 1
ATOM 4823 O O . MET E 1 93 ? -9.962 35.930 59.261 1.00 12.68 93 MET E O 1
ATOM 4828 N N . GLY E 1 94 ? -8.745 36.397 57.422 1.00 10.59 94 GLY E N 1
ATOM 4829 C CA . GLY E 1 94 ? -7.470 36.268 58.098 1.00 10.04 94 GLY E CA 1
ATOM 4830 C C . GLY E 1 94 ? -6.640 37.509 57.841 1.00 9.21 94 GLY E C 1
ATOM 4831 O O . GLY E 1 94 ? -7.133 38.475 57.264 1.00 9.16 94 GLY E O 1
ATOM 4832 N N . THR E 1 95 ? -5.357 37.450 58.170 1.00 9.02 95 THR E N 1
ATOM 4833 C CA . THR E 1 95 ? -4.469 38.600 58.025 1.00 9.32 95 THR E CA 1
ATOM 4834 C C . THR E 1 95 ? -3.881 38.849 56.634 1.00 10.17 95 THR E C 1
ATOM 4835 O O . THR E 1 95 ? -3.082 39.765 56.450 1.00 10.99 95 THR E O 1
ATOM 4839 N N . VAL E 1 96 ? -4.284 38.043 55.659 1.00 9.55 96 VAL E N 1
ATOM 4840 C CA . VAL E 1 96 ? -3.821 38.175 54.280 1.00 10.75 96 VAL E CA 1
ATOM 4841 C C . VAL E 1 96 ? -5.099 38.292 53.442 1.00 10.38 96 VAL E C 1
ATOM 4842 O O . VAL E 1 96 ? -6.091 37.625 53.735 1.00 11.32 96 VAL E O 1
ATOM 4846 N N . PRO E 1 97 ? -5.121 39.181 52.433 1.00 11.67 97 PRO E N 1
ATOM 4847 C CA . PRO E 1 97 ? -6.315 39.343 51.594 1.00 12.68 97 PRO E CA 1
ATOM 4848 C C . PRO E 1 97 ? -6.743 38.043 50.925 1.00 13.32 97 PRO E C 1
ATOM 4849 O O . PRO E 1 97 ? -5.914 37.274 50.436 1.00 13.84 97 PRO E O 1
ATOM 4853 N N . ARG E 1 98 ? -8.045 37.819 50.877 1.00 12.86 98 ARG E N 1
ATOM 4854 C CA . ARG E 1 98 ? -8.584 36.627 50.267 1.00 15.04 98 ARG E CA 1
ATOM 4855 C C . ARG E 1 98 ? -9.787 37.046 49.421 1.00 13.50 98 ARG E C 1
ATOM 4856 O O . ARG E 1 98 ? -10.592 37.875 49.844 1.00 11.12 98 ARG E O 1
ATOM 4864 N N . THR E 1 99 ? -9.897 36.473 48.227 1.00 13.11 99 THR E N 1
ATOM 4865 C CA . THR E 1 99 ? -10.959 36.816 47.284 1.00 14.20 99 THR E CA 1
ATOM 4866 C C . THR E 1 99 ? -12.001 35.723 47.094 1.00 13.95 99 THR E C 1
ATOM 4867 O O . THR E 1 99 ? -11.659 34.556 46.949 1.00 14.24 99 THR E O 1
ATOM 4871 N N . VAL E 1 100 ? -13.270 36.121 47.093 1.00 13.06 100 VAL E N 1
ATOM 4872 C CA . VAL E 1 100 ? -14.403 35.222 46.891 1.00 13.71 100 VAL E CA 1
ATOM 4873 C C . VAL E 1 100 ? -15.234 35.835 45.760 1.00 13.91 100 VAL E C 1
ATOM 4874 O O . VAL E 1 100 ? -15.357 37.055 45.665 1.00 13.95 100 VAL E O 1
ATOM 4878 N N . ARG E 1 101 ? -15.759 35.002 44.872 1.00 14.40 101 ARG E N 1
ATOM 4879 C CA . ARG E 1 101 ? -16.576 35.490 43.768 1.00 17.55 101 ARG E CA 1
ATOM 4880 C C . ARG E 1 101 ? -18.018 35.034 43.986 1.00 16.27 101 ARG E C 1
ATOM 4881 O O . ARG E 1 101 ? -18.249 33.912 44.426 1.00 17.20 101 ARG E O 1
ATOM 4889 N N . LEU E 1 102 ? -18.972 35.932 43.760 1.00 13.51 102 LEU E N 1
ATOM 4890 C CA . LEU E 1 102 ? -20.396 35.632 43.903 1.00 13.19 102 LEU E CA 1
ATOM 4891 C C . LEU E 1 102 ? -21.036 35.855 42.528 1.00 12.79 102 LEU E C 1
ATOM 4892 O O . LEU E 1 102 ? -21.095 36.987 42.035 1.00 13.62 102 LEU E O 1
ATOM 4897 N N . THR E 1 103 ? -21.466 34.771 41.892 1.00 12.24 103 THR E N 1
ATOM 4898 C CA . THR E 1 103 ? -22.071 34.849 40.564 1.00 13.72 103 THR E CA 1
ATOM 4899 C C . THR E 1 103 ? -23.503 34.336 40.591 1.00 12.49 103 THR E C 1
ATOM 4900 O O . THR E 1 103 ? -23.749 33.187 40.962 1.00 12.80 103 THR E O 1
ATOM 4904 N N . PRO E 1 104 ? -24.472 35.196 40.256 1.00 12.49 104 PRO E N 1
ATOM 4905 C CA . PRO E 1 104 ? -25.866 34.740 40.267 1.00 12.49 104 PRO E CA 1
ATOM 4906 C C . PRO E 1 104 ? -26.184 33.804 39.115 1.00 13.27 104 PRO E C 1
ATOM 4907 O O . PRO E 1 104 ? -25.534 33.838 38.073 1.00 13.06 104 PRO E O 1
ATOM 4911 N N . ARG E 1 105 ? -27.127 32.902 39.335 1.00 14.72 105 ARG E N 1
ATOM 4912 C CA . ARG E 1 105 ? -27.546 32.024 38.261 1.00 16.75 105 ARG E CA 1
ATOM 4913 C C . ARG E 1 105 ? -28.952 32.505 37.881 1.00 14.66 105 ARG E C 1
ATOM 4914 O O . ARG E 1 105 ? -29.452 33.478 38.457 1.00 11.89 105 ARG E O 1
ATOM 4922 N N . VAL E 1 106 ? -29.570 31.879 36.887 1.00 12.71 106 VAL E N 1
ATOM 4923 C CA . VAL E 1 106 ? -30.907 32.266 36.434 1.00 12.10 106 VAL E CA 1
ATOM 4924 C C . VAL E 1 106 ? -31.888 32.414 37.598 1.00 10.76 106 VAL E C 1
ATOM 4925 O O . VAL E 1 106 ? -31.998 31.513 38.427 1.00 10.69 106 VAL E O 1
ATOM 4929 N N . GLY E 1 107 ? -32.580 33.549 37.671 1.00 8.68 107 GLY E N 1
ATOM 4930 C CA . GLY E 1 107 ? -33.532 33.748 38.751 1.00 8.92 107 GLY E CA 1
ATOM 4931 C C . GLY E 1 107 ? -33.045 34.586 39.922 1.00 8.45 107 GLY E C 1
ATOM 4932 O O . GLY E 1 107 ? -33.848 34.986 40.754 1.00 9.40 107 GLY E O 1
ATOM 4933 N N . GLN E 1 108 ? -31.734 34.811 40.014 1.00 8.11 108 GLN E N 1
ATOM 4934 C CA . GLN E 1 108 ? -31.124 35.631 41.072 1.00 9.71 108 GLN E CA 1
ATOM 4935 C C . GLN E 1 108 ? -30.527 36.833 40.351 1.00 10.26 108 GLN E C 1
ATOM 4936 O O . GLN E 1 108 ? -29.885 37.688 40.946 1.00 11.75 108 GLN E O 1
ATOM 4942 N N . ASN E 1 109 ? -30.944 36.923 39.098 1.00 10.97 109 ASN E N 1
ATOM 4943 C CA . ASN E 1 109 ? -30.485 37.800 38.038 1.00 15.60 109 ASN E CA 1
ATOM 4944 C C . ASN E 1 109 ? -31.374 38.891 37.444 1.00 12.06 109 ASN E C 1
ATOM 4945 O O . ASN E 1 109 ? -31.046 39.386 36.367 1.00 11.74 109 ASN E O 1
ATOM 4950 N N . ASN E 1 110 ? -32.533 39.177 38.019 1.00 11.55 110 ASN E N 1
ATOM 4951 C CA . ASN E 1 110 ? -33.423 40.155 37.401 1.00 10.59 110 ASN E CA 1
ATOM 4952 C C . ASN E 1 110 ? -32.807 41.530 37.223 1.00 9.90 110 ASN E C 1
ATOM 4953 O O . ASN E 1 110 ? -32.038 41.986 38.061 1.00 10.32 110 ASN E O 1
ATOM 4958 N N . TRP E 1 111 ? -33.115 42.163 36.099 1.00 8.99 111 TRP E N 1
ATOM 4959 C CA . TRP E 1 111 ? -32.595 43.488 35.790 1.00 8.53 111 TRP E CA 1
ATOM 4960 C C . TRP E 1 111 ? -33.238 44.570 36.633 1.00 8.07 111 TRP E C 1
ATOM 4961 O O . TRP E 1 111 ? -34.432 44.510 36.933 1.00 8.90 111 TRP E O 1
ATOM 4972 N N . PHE E 1 112 ? -32.431 45.546 37.026 1.00 7.47 112 PHE E N 1
ATOM 4973 C CA . PHE E 1 112 ? -32.887 46.703 37.793 1.00 8.47 112 PHE E CA 1
ATOM 4974 C C . PHE E 1 112 ? -33.281 47.744 36.732 1.00 9.06 112 PHE E C 1
ATOM 4975 O O . PHE E 1 112 ? -32.490 48.026 35.833 1.00 10.51 112 PHE E O 1
ATOM 4983 N N . PHE E 1 113 ? -34.495 48.289 36.795 1.00 9.43 113 PHE E N 1
ATOM 4984 C CA . PHE E 1 113 ? -34.890 49.282 35.790 1.00 10.14 113 PHE E CA 1
ATOM 4985 C C . PHE E 1 113 ? -34.091 50.589 35.896 1.00 10.76 113 PHE E C 1
ATOM 4986 O O . PHE E 1 113 ? -33.516 50.893 36.937 1.00 11.18 113 PHE E O 1
ATOM 4994 N N . GLY E 1 114 ? -34.043 51.355 34.812 1.00 9.62 114 GLY E N 1
ATOM 4995 C CA . GLY E 1 114 ? -33.251 52.579 34.799 1.00 11.08 114 GLY E CA 1
ATOM 4996 C C . GLY E 1 114 ? -33.431 53.561 35.934 1.00 10.95 114 GLY E C 1
ATOM 4997 O O . GLY E 1 114 ? -32.484 54.208 36.365 1.00 12.93 114 GLY E O 1
ATOM 4998 N N . ASN E 1 115 ? -34.670 53.691 36.385 1.00 12.92 115 ASN E N 1
ATOM 4999 C CA . ASN E 1 115 ? -35.036 54.588 37.468 1.00 16.20 115 ASN E CA 1
ATOM 5000 C C . ASN E 1 115 ? -34.887 54.014 38.854 1.00 15.83 115 ASN E C 1
ATOM 5001 O O . ASN E 1 115 ? -35.456 54.603 39.777 1.00 16.70 115 ASN E O 1
ATOM 5006 N N . THR E 1 116 ? -34.216 52.873 39.042 1.00 14.20 116 THR E N 1
ATOM 5007 C CA . THR E 1 116 ? -34.153 52.352 40.407 1.00 14.15 116 THR E CA 1
ATOM 5008 C C . THR E 1 116 ? -33.594 53.410 41.339 1.00 13.65 116 THR E C 1
ATOM 5009 O O . THR E 1 116 ? -32.690 54.167 40.970 1.00 11.85 116 THR E O 1
ATOM 5013 N N . GLU E 1 117 ? -34.237 53.546 42.494 1.00 15.08 117 GLU E N 1
ATOM 5014 C CA . GLU E 1 117 ? -33.845 54.542 43.472 1.00 18.30 117 GLU E CA 1
ATOM 5015 C C . GLU E 1 117 ? -32.399 54.360 43.916 1.00 15.67 117 GLU E C 1
ATOM 5016 O O . GLU E 1 117 ? -31.886 53.240 43.970 1.00 12.21 117 GLU E O 1
ATOM 5022 N N . GLU E 1 118 ? -31.735 55.474 44.196 1.00 13.08 118 GLU E N 1
ATOM 5023 C CA . GLU E 1 118 ? -30.342 55.455 44.623 1.00 13.46 118 GLU E CA 1
ATOM 5024 C C . GLU E 1 118 ? -30.119 54.611 45.876 1.00 13.37 118 GLU E C 1
ATOM 5025 O O . GLU E 1 118 ? -29.046 54.028 46.042 1.00 14.24 118 GLU E O 1
ATOM 5031 N N . ALA E 1 119 ? -31.129 54.537 46.743 1.00 12.85 119 ALA E N 1
ATOM 5032 C CA . ALA E 1 119 ? -31.026 53.780 47.990 1.00 14.50 119 ALA E CA 1
ATOM 5033 C C . ALA E 1 119 ? -31.409 52.299 47.903 1.00 15.20 119 ALA E C 1
ATOM 5034 O O . ALA E 1 119 ? -31.460 51.611 48.921 1.00 16.46 119 ALA E O 1
ATOM 5036 N N . GLU E 1 120 ? -31.683 51.812 46.696 1.00 14.52 120 GLU E N 1
ATOM 5037 C CA . GLU E 1 120 ? -32.054 50.417 46.484 1.00 13.94 120 GLU E CA 1
ATOM 5038 C C . GLU E 1 120 ? -30.868 49.494 46.790 1.00 12.38 120 GLU E C 1
ATOM 5039 O O . GLU E 1 120 ? -29.766 49.703 46.279 1.00 12.42 120 GLU E O 1
ATOM 5045 N N . THR E 1 121 ? -31.102 48.475 47.610 1.00 11.85 121 THR E N 1
ATOM 5046 C CA . THR E 1 121 ? -30.062 47.515 47.978 1.00 12.97 121 THR E CA 1
ATOM 5047 C C . THR E 1 121 ? -29.757 46.512 46.860 1.00 12.34 121 THR E C 1
ATOM 5048 O O . THR E 1 121 ? -30.663 45.918 46.283 1.00 12.83 121 THR E O 1
ATOM 5052 N N . ILE E 1 122 ? -28.473 46.333 46.565 1.00 10.58 122 ILE E N 1
ATOM 5053 C CA . ILE E 1 122 ? -28.039 45.382 45.550 1.00 9.55 122 ILE E CA 1
ATOM 5054 C C . ILE E 1 122 ? -27.327 44.225 46.252 1.00 10.04 122 ILE E C 1
ATOM 5055 O O . ILE E 1 122 ? -27.625 43.062 46.004 1.00 10.01 122 ILE E O 1
ATOM 5060 N N . LEU E 1 123 ? -26.414 44.548 47.162 1.00 10.12 123 LEU E N 1
ATOM 5061 C CA . LEU E 1 123 ? -25.664 43.536 47.893 1.00 10.61 123 LEU E CA 1
ATOM 5062 C C . LEU E 1 123 ? -25.589 43.960 49.351 1.00 10.72 123 LEU E C 1
ATOM 5063 O O . LEU E 1 123 ? -25.480 45.144 49.646 1.00 12.48 123 LEU E O 1
ATOM 5068 N N . ALA E 1 124 ? -25.703 43.008 50.265 1.00 9.82 124 ALA E N 1
ATOM 5069 C CA . ALA E 1 124 ? -25.603 43.314 51.686 1.00 9.72 124 ALA E CA 1
ATOM 5070 C C . ALA E 1 124 ? -24.541 42.395 52.268 1.00 10.31 124 ALA E C 1
ATOM 5071 O O . ALA E 1 124 ? -24.437 41.243 51.855 1.00 11.87 124 ALA E O 1
ATOM 5073 N N . ILE E 1 125 ? -23.701 42.910 53.157 1.00 9.11 125 ILE E N 1
ATOM 5074 C CA . ILE E 1 125 ? -22.684 42.072 53.773 1.00 8.78 125 ILE E CA 1
ATOM 5075 C C . ILE E 1 125 ? -22.851 42.117 55.285 1.00 9.11 125 ILE E C 1
ATOM 5076 O O . ILE E 1 125 ? -22.846 43.190 55.884 1.00 9.70 125 ILE E O 1
ATOM 5081 N N . ASP E 1 126 ? -23.072 40.956 55.885 1.00 8.83 126 ASP E N 1
ATOM 5082 C CA . ASP E 1 126 ? -23.231 40.850 57.332 1.00 9.75 126 ASP E CA 1
ATOM 5083 C C . ASP E 1 126 ? -21.870 40.645 57.978 1.00 9.59 126 ASP E C 1
ATOM 5084 O O . ASP E 1 126 ? -21.037 39.911 57.441 1.00 10.13 126 ASP E O 1
ATOM 5089 N N . GLY E 1 127 ? -21.646 41.290 59.119 1.00 8.62 127 GLY E N 1
ATOM 5090 C CA . GLY E 1 127 ? -20.401 41.111 59.848 1.00 7.64 127 GLY E CA 1
ATOM 5091 C C . GLY E 1 127 ? -20.739 40.147 60.976 1.00 9.09 127 GLY E C 1
ATOM 5092 O O . GLY E 1 127 ? -21.723 40.362 61.675 1.00 9.50 127 GLY E O 1
ATOM 5093 N N . LEU E 1 128 ? -19.978 39.065 61.134 1.00 9.60 128 LEU E N 1
ATOM 5094 C CA . LEU E 1 128 ? -20.259 38.086 62.184 1.00 10.23 128 LEU E CA 1
ATOM 5095 C C . LEU E 1 128 ? -19.039 37.736 63.019 1.00 9.96 128 LEU E C 1
ATOM 5096 O O . LEU E 1 128 ? -17.930 37.634 62.497 1.00 10.70 128 LEU E O 1
ATOM 5101 N N . VAL E 1 129 ? -19.257 37.535 64.315 1.00 10.28 129 VAL E N 1
ATOM 5102 C CA . VAL E 1 129 ? -18.198 37.112 65.229 1.00 9.79 129 VAL E CA 1
ATOM 5103 C C . VAL E 1 129 ? -18.704 35.815 65.860 1.00 10.08 129 VAL E C 1
ATOM 5104 O O . VAL E 1 129 ? -19.915 35.590 65.924 1.00 11.56 129 VAL E O 1
ATOM 5108 N N . SER E 1 130 ? -17.793 34.941 66.274 1.00 9.97 130 SER E N 1
ATOM 5109 C CA . SER E 1 130 ? -18.184 33.671 66.862 1.00 10.72 130 SER E CA 1
ATOM 5110 C C . SER E 1 130 ? -18.319 33.671 68.392 1.00 13.90 130 SER E C 1
ATOM 5111 O O . SER E 1 130 ? -18.980 32.802 68.952 1.00 15.97 130 SER E O 1
ATOM 5114 N N . THR E 1 131 ? -17.663 34.613 69.065 1.00 14.36 131 THR E N 1
ATOM 5115 C CA . THR E 1 131 ? -17.738 34.716 70.522 1.00 16.12 131 THR E CA 1
ATOM 5116 C C . THR E 1 131 ? -18.844 35.704 70.894 1.00 18.04 131 THR E C 1
ATOM 5117 O O . THR E 1 131 ? -18.860 36.834 70.403 1.00 16.87 131 THR E O 1
ATOM 5121 N N . LYS E 1 132 ? -19.752 35.281 71.768 1.00 20.54 132 LYS E N 1
ATOM 5122 C CA . LYS E 1 132 ? -20.870 36.105 72.220 1.00 24.09 132 LYS E CA 1
ATOM 5123 C C . LYS E 1 132 ? -20.391 37.461 72.746 1.00 21.82 132 LYS E C 1
ATOM 5124 O O . LYS E 1 132 ? -19.502 37.526 73.596 1.00 21.51 132 LYS E O 1
ATOM 5130 N N . GLY E 1 133 ? -20.953 38.535 72.194 1.00 20.74 133 GLY E N 1
ATOM 5131 C CA . GLY E 1 133 ? -20.604 39.881 72.619 1.00 19.29 133 GLY E CA 1
ATOM 5132 C C . GLY E 1 133 ? -19.269 40.467 72.189 1.00 20.26 133 GLY E C 1
ATOM 5133 O O . GLY E 1 133 ? -18.959 41.601 72.559 1.00 22.42 133 GLY E O 1
ATOM 5134 N N . ALA E 1 134 ? -18.485 39.727 71.407 1.00 17.69 134 ALA E N 1
ATOM 5135 C CA . ALA E 1 134 ? -17.185 40.212 70.949 1.00 15.68 134 ALA E CA 1
ATOM 5136 C C . ALA E 1 134 ? -17.334 41.315 69.909 1.00 15.23 134 ALA E C 1
ATOM 5137 O O . ALA E 1 134 ? -18.355 41.407 69.236 1.00 13.90 134 ALA E O 1
ATOM 5139 N N . ASN E 1 135 ? -16.308 42.149 69.782 1.00 16.26 135 ASN E N 1
ATOM 5140 C CA . ASN E 1 135 ? -16.304 43.235 68.804 1.00 18.01 135 ASN E CA 1
ATOM 5141 C C . ASN E 1 135 ? -15.487 42.787 67.594 1.00 16.12 135 ASN E C 1
ATOM 5142 O O . ASN E 1 135 ? -14.604 41.943 67.712 1.00 16.32 135 ASN E O 1
ATOM 5147 N N . ALA E 1 136 ? -15.787 43.343 66.432 1.00 13.96 136 ALA E N 1
ATOM 5148 C CA . ALA E 1 136 ? -15.059 43.001 65.227 1.00 13.30 136 ALA E CA 1
ATOM 5149 C C . ALA E 1 136 ? -13.701 43.677 65.270 1.00 13.40 136 ALA E C 1
ATOM 5150 O O . ALA E 1 136 ? -13.582 44.814 65.730 1.00 14.27 136 ALA E O 1
ATOM 5152 N N . PRO E 1 137 ? -12.639 42.952 64.881 1.00 13.55 137 PRO E N 1
ATOM 5153 C CA . PRO E 1 137 ? -11.319 43.584 64.888 1.00 12.86 137 PRO E CA 1
ATOM 5154 C C . PRO E 1 137 ? -11.235 44.475 63.651 1.00 13.29 137 PRO E C 1
ATOM 5155 O O . PRO E 1 137 ? -12.146 44.487 62.822 1.00 13.10 137 PRO E O 1
ATOM 5159 N N . SER E 1 138 ? -10.161 45.243 63.535 1.00 13.21 138 SER E N 1
ATOM 5160 C CA . SER E 1 138 ? -9.975 46.097 62.376 1.00 12.83 138 SER E CA 1
ATOM 5161 C C . SER E 1 138 ? -10.030 45.209 61.113 1.00 10.77 138 SER E C 1
ATOM 5162 O O . SER E 1 138 ? -9.429 44.132 61.074 1.00 10.58 138 SER E O 1
ATOM 5165 N N . ASN E 1 139 ? -10.772 45.647 60.103 1.00 9.06 139 ASN E N 1
ATOM 5166 C CA . ASN E 1 139 ? -10.930 44.877 58.876 1.00 8.84 139 ASN E CA 1
ATOM 5167 C C . ASN E 1 139 ? -11.313 45.786 57.722 1.00 9.01 139 ASN E C 1
ATOM 5168 O O . ASN E 1 139 ? -11.756 46.913 57.935 1.00 9.00 139 ASN E O 1
ATOM 5173 N N . THR E 1 140 ? -11.121 45.309 56.501 1.00 8.91 140 THR E N 1
ATOM 5174 C CA . THR E 1 140 ? -11.499 46.067 55.314 1.00 9.11 140 THR E CA 1
ATOM 5175 C C . THR E 1 140 ? -11.973 45.079 54.270 1.00 9.65 140 THR E C 1
ATOM 5176 O O . THR E 1 140 ? -11.381 44.012 54.108 1.00 10.30 140 THR E O 1
ATOM 5180 N N . VAL E 1 141 ? -13.063 45.417 53.599 1.00 9.72 141 VAL E N 1
ATOM 5181 C CA . VAL E 1 141 ? -13.602 44.580 52.552 1.00 10.50 141 VAL E CA 1
ATOM 5182 C C . VAL E 1 141 ? -13.748 45.448 51.311 1.00 10.53 141 VAL E C 1
ATOM 5183 O O . VAL E 1 141 ? -14.206 46.581 51.406 1.00 10.70 141 VAL E O 1
ATOM 5187 N N . ILE E 1 142 ? -13.249 44.960 50.181 1.00 9.52 142 ILE E N 1
ATOM 5188 C CA . ILE E 1 142 ? -13.373 45.670 48.917 1.00 9.49 142 ILE E CA 1
ATOM 5189 C C . ILE E 1 142 ? -14.371 44.866 48.084 1.00 9.57 142 ILE E C 1
ATOM 5190 O O . ILE E 1 142 ? -14.251 43.647 47.959 1.00 10.71 142 ILE E O 1
ATOM 5195 N N . VAL E 1 143 ? -15.383 45.539 47.567 1.00 9.58 143 VAL E N 1
ATOM 5196 C CA . VAL E 1 143 ? -16.402 44.892 46.754 1.00 9.81 143 VAL E CA 1
ATOM 5197 C C . VAL E 1 143 ? -16.336 45.478 45.350 1.00 10.01 143 VAL E C 1
ATOM 5198 O O . VAL E 1 143 ? -16.364 46.692 45.188 1.00 10.99 143 VAL E O 1
ATOM 5202 N N . THR E 1 144 ? -16.194 44.627 44.344 1.00 9.69 144 THR E N 1
ATOM 5203 C CA . THR E 1 144 ? -16.163 45.082 42.956 1.00 10.53 144 THR E CA 1
ATOM 5204 C C . THR E 1 144 ? -17.284 44.379 42.212 1.00 10.76 144 THR E C 1
ATOM 5205 O O . THR E 1 144 ? -17.318 43.153 42.145 1.00 11.38 144 THR E O 1
ATOM 5209 N N . GLY E 1 145 ? -18.241 45.149 41.718 1.00 10.83 145 GLY E N 1
ATOM 5210 C CA . GLY E 1 145 ? -19.333 44.552 40.985 1.00 10.32 145 GLY E CA 1
ATOM 5211 C C . GLY E 1 145 ? -19.140 44.724 39.497 1.00 10.44 145 GLY E C 1
ATOM 5212 O O . GLY E 1 145 ? -18.536 45.701 39.059 1.00 11.55 145 GLY E O 1
ATOM 5213 N N . CYS E 1 146 ? -19.559 43.726 38.732 1.00 10.34 146 CYS E N 1
ATOM 5214 C CA . CYS E 1 146 ? -19.497 43.785 37.278 1.00 10.93 146 CYS E CA 1
ATOM 5215 C C . CYS E 1 146 ? -20.968 43.892 36.870 1.00 9.91 146 CYS E C 1
ATOM 5216 O O . CYS E 1 146 ? -21.769 43.034 37.226 1.00 9.89 146 CYS E O 1
ATOM 5219 N N . PHE E 1 147 ? -21.324 44.970 36.178 1.00 10.02 147 PHE E N 1
ATOM 5220 C CA . PHE E 1 147 ? -22.700 45.225 35.776 1.00 9.69 147 PHE E CA 1
ATOM 5221 C C . PHE E 1 147 ? -22.868 45.371 34.279 1.00 10.36 147 PHE E C 1
ATOM 5222 O O . PHE E 1 147 ? -22.034 45.973 33.609 1.00 11.56 147 PHE E O 1
ATOM 5230 N N . ARG E 1 148 ? -23.972 44.843 33.768 1.00 9.69 148 ARG E N 1
ATOM 5231 C CA . ARG E 1 148 ? -24.306 44.933 32.359 1.00 9.50 148 ARG E CA 1
ATOM 5232 C C . ARG E 1 148 ? -25.305 46.094 32.287 1.00 9.68 148 ARG E C 1
ATOM 5233 O O . ARG E 1 148 ? -26.206 46.175 33.119 1.00 11.63 148 ARG E O 1
ATOM 5241 N N . LEU E 1 149 ? -25.116 47.022 31.348 1.00 9.47 149 LEU E N 1
ATOM 5242 C CA . LEU E 1 149 ? -26.003 48.179 31.217 1.00 9.53 149 LEU E CA 1
ATOM 5243 C C . LEU E 1 149 ? -26.794 48.175 29.919 1.00 10.97 149 LEU E C 1
ATOM 5244 O O . LEU E 1 149 ? -26.260 47.831 28.867 1.00 11.56 149 LEU E O 1
ATOM 5249 N N . ALA E 1 150 ? -28.064 48.558 29.998 1.00 9.87 150 ALA E N 1
ATOM 5250 C CA . ALA E 1 150 ? -28.923 48.652 28.820 1.00 10.65 150 ALA E CA 1
ATOM 5251 C C . ALA E 1 150 ? -28.747 50.067 28.252 1.00 10.66 150 ALA E C 1
ATOM 5252 O O . ALA E 1 150 ? -28.113 50.915 28.882 1.00 11.49 150 ALA E O 1
ATOM 5254 N N . PRO E 1 151 ? -29.264 50.333 27.034 1.00 12.22 151 PRO E N 1
ATOM 5255 C CA . PRO E 1 151 ? -29.118 51.685 26.483 1.00 11.38 151 PRO E CA 1
ATOM 5256 C C . PRO E 1 151 ? -29.869 52.709 27.344 1.00 11.34 151 PRO E C 1
ATOM 5257 O O . PRO E 1 151 ? -30.858 52.379 28.002 1.00 11.76 151 PRO E O 1
ATOM 5261 N N . SER E 1 152 ? -29.399 53.948 27.333 1.00 11.22 152 SER E N 1
ATOM 5262 C CA . SER E 1 152 ? -30.030 55.011 28.098 1.00 12.34 152 SER E CA 1
ATOM 5263 C C . SER E 1 152 ? -31.425 55.365 27.616 1.00 12.52 152 SER E C 1
ATOM 5264 O O . SER E 1 152 ? -31.727 55.328 26.421 1.00 11.81 152 SER E O 1
ATOM 5267 N N . GLU E 1 153 ? -32.260 55.760 28.561 1.00 12.74 153 GLU E N 1
ATOM 5268 C CA . GLU E 1 153 ? -33.613 56.202 28.268 1.00 14.08 153 GLU E CA 1
ATOM 5269 C C . GLU E 1 153 ? -33.475 57.736 28.203 1.00 14.10 153 GLU E C 1
ATOM 5270 O O . GLU E 1 153 ? -33.484 58.411 29.223 1.00 18.27 153 GLU E O 1
ATOM 5276 N N . LEU E 1 154 ? -33.220 58.262 27.006 1.00 14.98 154 LEU E N 1
ATOM 5277 C CA . LEU E 1 154 ? -33.022 59.700 26.799 1.00 15.41 154 LEU E CA 1
ATOM 5278 C C . LEU E 1 154 ? -34.323 60.481 26.639 1.00 16.22 154 LEU E C 1
ATOM 5279 O O . LEU E 1 154 ? -35.325 59.936 26.184 1.00 14.93 154 LEU E O 1
ATOM 5284 N N . GLN E 1 155 ? -34.300 61.762 27.001 1.00 18.21 155 GLN E N 1
ATOM 5285 C CA . GLN E 1 155 ? -35.482 62.609 26.877 1.00 19.98 155 GLN E CA 1
ATOM 5286 C C . GLN E 1 155 ? -35.432 63.340 25.548 1.00 17.51 155 GLN E C 1
ATOM 5287 O O . GLN E 1 155 ? -34.363 63.569 24.990 1.00 16.56 155 GLN E O 1
ATOM 5293 N N . SER E 1 156 ? -36.600 63.706 25.049 1.00 15.16 156 SER E N 1
ATOM 5294 C CA . SER E 1 156 ? -36.714 64.435 23.798 1.00 14.87 156 SER E CA 1
ATOM 5295 C C . SER E 1 156 ? -36.435 65.925 24.029 1.00 16.77 156 SER E C 1
ATOM 5296 O O . SER E 1 156 ? -36.470 66.404 25.169 1.00 17.21 156 SER E O 1
ATOM 5299 N N . SER E 1 157 ? -36.092 66.627 22.952 1.00 16.98 157 SER E N 1
ATOM 5300 C CA . SER E 1 157 ? -35.904 68.071 23.008 1.00 17.28 157 SER E CA 1
ATOM 5301 C C . SER E 1 157 ? -37.290 68.687 22.734 1.00 17.17 157 SER E C 1
ATOM 5302 O O . SER E 1 157 ? -38.228 67.934 22.375 1.00 16.13 157 SER E O 1
#